Protein 3EYX (pdb70)

B-factor: mean 21.72, std 7.16, range [9.7, 51.93]

Radius of gyration: 20.37 Å; Cα contacts (8 Å, |Δi|>4): 770; chains: 2; bounding box: 55×43×68 Å

CATH classification: 3.40.1050.10

Sequence (394 aa):
NLQDILAANAKWASQMNNIQPTLFSPHTLFIGCSDSRYNENCLGVLPGEVFTWKNVANICHSEDLTLKATLEFAIICLKVNKVIICGHTDCGGIKTCLTNQREALPKVNCSHLYKYLDDIDTMYHEESQNLIHLKTQREKSHYLSHCNVKRQFNRIIENPTVQTAVQNGELQVYGLLYNVEDGLLQTVSTYTKVTPKNLQDILAANAKWASQMNNIQPTLFSPHTLFIGCSDSRYNENCLGVLPGEVFTWKNVANICHSEDLTLKATLEFAIICLKVNKVIICGHTDCGGIKTCLTNQREALPKVNCSHLYKYLDDIDTMYHEESQNLIHLKTQREKSHYLSHCNVKRQFNRIIENPTVQTAVQNGELQVYGLLYNVEDGLLQTVSTYTKVTPK

Nearest PDB structures (foldseek):
  3eyx-assembly1_B  TM=1.005E+00  e=3.675E-39  Saccharomyces cerevisiae
  6gwu-assembly1_B  TM=9.008E-01  e=4.081E-18  Candida albicans
  5swc-assembly1_D  TM=8.843E-01  e=5.786E-14  Synechocystis sp. PCC 6803 substr. Kazusa
  5swc-assembly1_E  TM=8.841E-01  e=8.814E-14  Synechocystis sp. PCC 6803 substr. Kazusa
  2w3n-assembly2_A-2  TM=7.695E-01  e=2.307E-13  Cryptococcus neoformans

Foldseek 3Di:
DVVVVVVVVVVVVVVCCVPPVVLCQAQEEEQEELDPLDDPCLVVDDPPHYHYDYYQQSDQDLPDPCNLVVLCCVCPPSLHAEYEYEYEFPRPLLVCLLVVVLVVCVVVVNVVSSVVSVVSNVLNVVCPVVLVPPDDPSRSRRVSRLVSLVVNQVSSCVHPSNVVCQCVQSHKYWRWYAYSVPSDIDGNDIRHNPDDD/DVVVVVVVVVVVVVVCCVVPVVLVQAQEEEQEEPDPLDFPCLVVDDPNHYHYDYYQQRAADLPDPCNLVVLCCVCPVSNHAEYEYEYEFPRPLLLCLLVVVLVVQVVVVNVVSSVVSVVSNVLCVVCVVVCVVPPDPRVSRVVSRLVSLVVNQVSSCPHPSNVVCQLVQSHKYWRWYAYSVPSDIDTNDIGHNPDDD

Structure (mmCIF, N/CA/C/O backbone):
data_3EYX
#
_entry.id   3EYX
#
_cell.length_a   60.570
_cell.length_b   155.730
_cell.length_c   89.690
_cell.angle_alpha   90.00
_cell.angle_beta   90.00
_cell.angle_gamma   90.00
#
_symmetry.space_group_name_H-M   'C 2 2 21'
#
loop_
_entity.id
_entity.type
_entity.pdbx_description
1 polymer 'Carbonic anhydrase'
2 non-polymer 'ZINC ION'
3 non-polymer 'ACETATE ION'
4 non-polymer 1,2-ETHANEDIOL
5 water water
#
loop_
_atom_site.group_PDB
_atom_site.id
_atom_site.type_symbol
_atom_site.label_atom_id
_atom_site.label_alt_id
_atom_site.label_comp_id
_atom_site.label_asym_id
_atom_site.label_entity_id
_atom_site.label_seq_id
_atom_site.pdbx_PDB_ins_code
_atom_site.Cartn_x
_atom_site.Cartn_y
_atom_site.Cartn_z
_atom_site.occupancy
_atom_site.B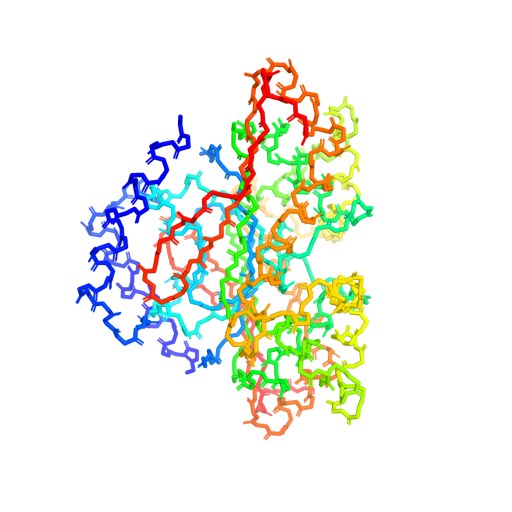_iso_or_equiv
_atom_site.auth_seq_id
_atom_site.auth_comp_id
_atom_site.auth_asym_id
_atom_site.auth_atom_id
_atom_site.pdbx_PDB_model_num
ATOM 1 N N . ASN A 1 12 ? 35.808 -12.283 13.028 1.00 31.80 17 ASN A N 1
ATOM 2 C CA . ASN A 1 12 ? 34.703 -12.059 12.042 1.00 31.63 17 ASN A CA 1
ATOM 3 C C . ASN A 1 12 ? 33.290 -12.432 12.523 1.00 30.96 17 ASN A C 1
ATOM 4 O O . ASN A 1 12 ? 32.305 -11.821 12.094 1.00 30.84 17 ASN A O 1
ATOM 9 N N . LEU A 1 13 ? 33.190 -13.428 13.400 1.00 29.90 18 LEU A N 1
ATOM 10 C CA . LEU A 1 13 ? 31.936 -13.658 14.112 1.00 29.07 18 LEU A CA 1
ATOM 11 C C . LEU A 1 13 ? 31.560 -12.422 14.936 1.00 28.48 18 LEU A C 1
ATOM 12 O O . LEU A 1 13 ? 30.391 -12.042 14.977 1.00 28.10 18 LEU A O 1
ATOM 17 N N . GLN A 1 14 ? 32.548 -11.785 15.572 1.00 28.15 19 GLN A N 1
ATOM 18 C CA . GLN A 1 14 ? 32.282 -10.570 16.345 1.00 28.14 19 GLN A CA 1
ATOM 19 C C . GLN A 1 14 ? 31.778 -9.423 15.462 1.00 27.26 19 GLN A C 1
ATOM 20 O O . GLN A 1 14 ? 30.984 -8.604 15.916 1.00 27.33 19 GLN A O 1
ATOM 26 N N . ASP A 1 15 ? 32.219 -9.383 14.203 1.00 26.57 20 ASP A N 1
ATOM 27 C CA . ASP A 1 15 ? 31.705 -8.409 13.232 1.00 25.98 20 ASP A CA 1
ATOM 28 C C . ASP A 1 15 ? 30.233 -8.688 12.929 1.00 25.47 20 ASP A C 1
ATOM 29 O O . ASP A 1 15 ? 29.421 -7.758 12.886 1.00 25.43 20 ASP A O 1
ATOM 34 N N . ILE A 1 16 ? 29.907 -9.969 12.737 1.00 24.49 21 ILE A N 1
ATOM 35 C CA . ILE A 1 16 ? 28.533 -10.421 12.481 1.00 24.11 21 ILE A CA 1
ATOM 36 C C . ILE A 1 16 ? 27.605 -10.080 13.648 1.00 23.57 21 ILE A C 1
ATOM 37 O O . ILE A 1 16 ? 26.548 -9.489 13.446 1.00 22.76 21 ILE A O 1
ATOM 42 N N . LEU A 1 17 ? 28.015 -10.442 14.866 1.00 23.30 22 LEU A N 1
ATOM 43 C CA . LEU A 1 17 ? 27.238 -10.126 16.071 1.00 23.03 22 LEU A CA 1
ATOM 44 C C . LEU A 1 17 ? 27.021 -8.617 16.247 1.00 23.10 22 LEU A C 1
ATOM 45 O O . LEU A 1 17 ? 25.936 -8.179 16.652 1.00 23.10 22 LEU A O 1
ATOM 50 N N . ALA A 1 18 ? 28.046 -7.832 15.914 1.00 22.95 23 ALA A N 1
ATOM 51 C CA . ALA A 1 18 ? 27.952 -6.370 15.896 1.00 22.64 23 ALA A CA 1
ATOM 52 C C . ALA A 1 18 ? 26.966 -5.857 14.839 1.00 22.62 23 ALA A C 1
ATOM 53 O O . ALA A 1 18 ? 26.114 -5.009 15.127 1.00 22.56 23 ALA A O 1
ATOM 55 N N . ALA A 1 19 ? 27.089 -6.361 13.613 1.00 22.26 24 ALA A N 1
ATOM 56 C CA . ALA A 1 19 ? 26.163 -6.011 12.529 1.00 21.88 24 ALA A CA 1
ATOM 57 C C . ALA A 1 19 ? 24.721 -6.402 12.880 1.00 22.02 24 ALA A C 1
ATOM 58 O O . ALA A 1 19 ? 23.763 -5.660 12.608 1.00 22.19 24 ALA A O 1
ATOM 60 N N . ASN A 1 20 ? 24.570 -7.567 13.502 1.00 21.71 25 ASN A N 1
ATOM 61 C CA . ASN A 1 20 ? 23.255 -8.030 13.940 1.00 21.46 25 ASN A CA 1
ATOM 62 C C . ASN A 1 20 ? 22.631 -7.168 15.045 1.00 21.07 25 ASN A C 1
ATOM 63 O O . ASN A 1 20 ? 21.449 -6.848 14.975 1.00 21.15 25 ASN A O 1
ATOM 68 N N . ALA A 1 21 ? 23.425 -6.796 16.052 1.00 21.35 26 ALA A N 1
ATOM 69 C CA . ALA A 1 21 ? 22.953 -5.945 17.162 1.00 21.90 26 ALA A CA 1
ATOM 70 C C . ALA A 1 21 ? 22.459 -4.566 16.690 1.00 22.19 26 ALA A C 1
ATOM 71 O O . ALA A 1 21 ? 21.453 -4.054 17.189 1.00 22.40 26 ALA A O 1
ATOM 73 N N . LYS A 1 22 ? 23.184 -3.984 15.738 1.00 22.71 27 LYS A N 1
ATOM 74 C CA . LYS A 1 22 ? 22.808 -2.727 15.100 1.00 23.61 27 LYS A CA 1
ATOM 75 C C . LYS A 1 22 ? 21.484 -2.904 14.372 1.00 23.47 27 LYS A C 1
ATOM 76 O O . LYS A 1 22 ? 20.541 -2.138 14.589 1.00 23.62 27 LYS A O 1
ATOM 82 N N . TRP A 1 23 ? 21.424 -3.936 13.530 1.00 23.61 28 TRP A N 1
ATOM 83 C CA . TRP A 1 23 ? 20.229 -4.260 12.750 1.00 23.47 28 TRP A CA 1
ATOM 84 C C . TRP A 1 23 ? 19.006 -4.497 13.637 1.00 23.66 28 TRP A C 1
ATOM 85 O O . TRP A 1 23 ? 17.905 -4.041 13.317 1.00 23.29 28 TRP A O 1
ATOM 96 N N . ALA A 1 24 ? 19.207 -5.221 14.738 1.00 24.10 29 ALA A N 1
ATOM 97 C CA . ALA A 1 24 ? 18.129 -5.562 15.667 1.00 24.91 29 ALA A CA 1
ATOM 98 C C . ALA A 1 24 ? 17.593 -4.363 16.447 1.00 25.54 29 ALA A C 1
ATOM 99 O O . ALA A 1 24 ? 16.386 -4.270 16.659 1.00 25.30 29 ALA A O 1
ATOM 101 N N . SER A 1 25 ? 18.485 -3.465 16.884 1.00 26.61 30 SER A N 1
ATOM 102 C CA . SER A 1 25 ? 18.064 -2.256 17.605 1.00 27.44 30 SER A CA 1
ATOM 103 C C . SER A 1 25 ? 17.212 -1.376 16.703 1.00 27.77 30 SER A C 1
ATOM 104 O O . SER A 1 25 ? 16.189 -0.837 17.136 1.00 27.94 30 SER A O 1
ATOM 107 N N . GLN A 1 26 ? 17.625 -1.251 15.443 1.00 27.82 31 GLN A N 1
ATOM 108 C CA . GLN A 1 26 ? 16.852 -0.510 14.453 1.00 28.17 31 GLN A CA 1
ATOM 109 C C . GLN A 1 26 ? 15.520 -1.187 14.160 1.00 28.17 31 GLN A C 1
ATOM 110 O O . GLN A 1 26 ? 14.470 -0.530 14.107 1.00 27.41 31 GLN A O 1
ATOM 116 N N . MET A 1 27 ? 15.566 -2.508 14.006 1.00 28.07 32 MET A N 1
ATOM 117 C CA . MET A 1 27 ? 14.373 -3.291 13.707 1.00 28.51 32 MET A CA 1
ATOM 118 C C . MET A 1 27 ? 13.342 -3.229 14.841 1.00 28.32 32 MET A C 1
ATOM 119 O O . MET A 1 27 ? 12.142 -3.169 14.574 1.00 27.95 32 MET A O 1
ATOM 124 N N . ASN A 1 28 ? 13.806 -3.226 16.092 1.00 28.88 33 ASN A N 1
ATOM 125 C CA . ASN A 1 28 ? 12.907 -3.094 17.250 1.00 29.96 33 ASN A CA 1
ATOM 126 C C . ASN A 1 28 ? 12.105 -1.798 17.182 1.00 30.52 33 ASN A C 1
ATOM 127 O O . ASN A 1 28 ? 10.906 -1.789 17.465 1.00 30.35 33 ASN A O 1
ATOM 132 N N . ASN A 1 29 ? 12.789 -0.716 16.801 1.00 31.19 34 ASN A N 1
ATOM 133 C CA . ASN A 1 29 ? 12.194 0.613 16.641 1.00 31.95 34 ASN A CA 1
ATOM 134 C C . ASN A 1 29 ? 11.206 0.697 15.476 1.00 32.04 34 ASN A C 1
ATOM 135 O O . ASN A 1 29 ? 10.106 1.233 15.628 1.00 31.85 34 ASN A O 1
ATOM 140 N N . ILE A 1 30 ? 11.604 0.161 14.320 1.00 32.07 35 ILE A N 1
ATOM 141 C CA . ILE A 1 30 ? 10.813 0.270 13.090 1.00 32.22 35 ILE A CA 1
ATOM 142 C C . ILE A 1 30 ? 9.571 -0.622 13.103 1.00 32.60 35 ILE A C 1
ATOM 143 O O . ILE A 1 30 ? 8.486 -0.187 12.710 1.00 32.38 35 ILE A O 1
ATOM 148 N N . GLN A 1 31 ? 9.738 -1.867 13.550 1.00 33.02 36 GLN A N 1
ATOM 149 C CA . GLN A 1 31 ? 8.661 -2.855 13.516 1.00 33.49 36 GLN A CA 1
ATOM 150 C C . GLN A 1 31 ? 8.473 -3.509 14.891 1.00 33.94 36 GLN A C 1
ATOM 151 O O . GLN A 1 31 ? 8.820 -4.682 15.087 1.00 34.34 36 GLN A O 1
ATOM 157 N N . PRO A 1 32 ? 7.893 -2.763 15.847 0.77 34.13 37 PRO A N 1
ATOM 158 C CA . PRO A 1 32 ? 7.825 -3.298 17.207 0.43 34.16 37 PRO A CA 1
ATOM 159 C C . PRO A 1 32 ? 6.892 -4.513 17.324 0.84 34.07 37 PRO A C 1
ATOM 160 O O . PRO A 1 32 ? 7.075 -5.338 18.219 0.57 33.96 37 PRO A O 1
ATOM 164 N N . THR A 1 33 ? 5.923 -4.620 16.410 0.83 34.07 38 THR A N 1
ATOM 165 C CA . THR A 1 33 ? 4.951 -5.724 16.398 0.88 34.00 38 THR A CA 1
ATOM 166 C C . THR A 1 33 ? 5.560 -7.045 15.917 0.59 33.86 38 THR A C 1
ATOM 167 O O . THR A 1 33 ? 4.968 -8.108 16.108 0.76 33.55 38 THR A O 1
ATOM 171 N N . LEU A 1 34 ? 6.730 -6.969 15.281 0.97 33.86 39 LEU A N 1
ATOM 172 C CA . LEU A 1 34 ? 7.444 -8.159 14.803 0.72 33.74 39 LEU A CA 1
ATOM 173 C C . LEU A 1 34 ? 7.986 -8.977 15.973 0.74 33.89 39 LEU A C 1
ATOM 174 O O . LEU A 1 34 ? 8.030 -10.209 15.924 0.65 33.95 39 LEU A O 1
ATOM 179 N N . PHE A 1 35 ? 8.373 -8.272 17.029 1.00 34.21 40 PHE A N 1
ATOM 180 C CA . PHE A 1 35 ? 9.049 -8.865 18.168 1.00 34.27 40 PHE A CA 1
ATOM 181 C C . PHE A 1 35 ? 8.084 -9.028 19.346 1.00 34.55 40 PHE A C 1
ATOM 182 O O . PHE A 1 35 ? 8.168 -8.305 20.344 1.00 34.76 40 PHE A O 1
ATOM 190 N N . SER A 1 44 ? 2.360 -15.772 11.674 1.00 28.80 49 SER A N 1
ATOM 191 C CA . SER A 1 44 ? 1.126 -15.909 10.896 1.00 28.37 49 SER A CA 1
ATOM 192 C C . SER A 1 44 ? 1.296 -15.489 9.426 1.00 27.18 49 SER A C 1
ATOM 193 O O . SER A 1 44 ? 0.561 -14.616 8.948 1.00 27.29 49 SER A O 1
ATOM 196 N N . PRO A 1 45 ? 2.241 -16.131 8.696 1.00 25.81 50 PRO A N 1
ATOM 197 C CA . PRO A 1 45 ? 2.486 -15.750 7.300 1.00 24.82 50 PRO A CA 1
ATOM 198 C C . PRO A 1 45 ? 1.316 -16.114 6.378 1.00 23.64 50 PRO A C 1
ATOM 199 O O . PRO A 1 45 ? 0.587 -17.063 6.657 1.00 23.43 50 PRO A O 1
ATOM 203 N N . HIS A 1 46 ? 1.147 -15.365 5.291 1.00 22.60 51 HIS A N 1
ATOM 204 C CA . HIS A 1 46 ? 0.057 -15.619 4.341 1.00 21.63 51 HIS A CA 1
ATOM 205 C C . HIS A 1 46 ? 0.550 -16.219 3.027 1.00 20.66 51 HIS A C 1
ATOM 206 O O . HIS A 1 46 ? -0.253 -16.577 2.157 1.00 20.12 51 HIS A O 1
ATOM 213 N N . THR A 1 47 ? 1.870 -16.326 2.894 1.00 19.61 52 THR A N 1
ATOM 214 C CA . THR A 1 47 ? 2.512 -16.737 1.643 1.00 18.98 52 THR A CA 1
ATOM 215 C C . THR A 1 47 ? 3.637 -17.741 1.898 1.00 18.19 52 THR A C 1
ATOM 216 O O . THR A 1 47 ? 4.417 -17.570 2.837 1.00 18.48 52 THR A O 1
ATOM 220 N N . LEU A 1 48 ? 3.695 -18.786 1.071 1.00 17.59 53 LEU A N 1
ATOM 221 C CA . LEU A 1 48 ? 4.885 -19.624 0.938 1.00 16.72 53 LEU A CA 1
ATOM 222 C C . LEU A 1 48 ? 5.668 -19.184 -0.300 1.00 16.34 53 LEU A C 1
ATOM 223 O O . LEU A 1 48 ? 5.173 -19.271 -1.426 1.00 15.94 53 LEU A O 1
ATOM 228 N N . PHE A 1 49 ? 6.889 -18.716 -0.079 1.00 15.33 54 PHE A N 1
ATOM 229 C CA . PHE A 1 49 ? 7.770 -18.303 -1.174 1.00 15.32 54 PHE A CA 1
ATOM 230 C C . PHE A 1 49 ? 8.812 -19.379 -1.418 1.00 14.86 54 PHE A C 1
ATOM 231 O O . PHE A 1 49 ? 9.522 -19.781 -0.504 1.00 15.35 54 PHE A O 1
ATOM 239 N N . ILE A 1 50 ? 8.894 -19.862 -2.651 1.00 15.16 55 ILE A N 1
ATOM 240 C CA . ILE A 1 50 ? 9.934 -20.821 -3.024 1.00 15.50 55 ILE A CA 1
ATOM 241 C C . ILE A 1 50 ? 10.877 -20.156 -4.033 1.00 15.87 55 ILE A C 1
ATOM 242 O O . ILE A 1 50 ? 10.473 -19.803 -5.140 1.00 16.20 55 ILE A O 1
ATOM 247 N N . GLY A 1 51 ? 12.135 -19.983 -3.647 1.00 16.08 56 GLY A N 1
ATOM 248 C CA . GLY A 1 51 ? 13.076 -19.268 -4.495 1.00 16.05 56 GLY A CA 1
ATOM 249 C C . GLY A 1 51 ? 14.455 -19.876 -4.462 1.00 16.07 56 GLY A C 1
ATOM 250 O O . GLY A 1 51 ? 14.729 -20.798 -3.690 1.00 16.05 56 GLY A O 1
ATOM 251 N N . CYS A 1 52 ? 15.326 -19.363 -5.319 1.00 16.22 57 CYS A N 1
ATOM 252 C CA . CYS A 1 52 ? 16.682 -19.862 -5.388 1.00 15.95 57 CYS A CA 1
ATOM 253 C C . CYS A 1 52 ? 17.482 -19.337 -4.202 1.00 16.07 57 CYS A C 1
ATOM 254 O O . CYS A 1 52 ? 17.197 -18.252 -3.698 1.00 16.07 57 CYS A O 1
ATOM 257 N N . SER A 1 53 ? 18.484 -20.107 -3.781 1.00 16.17 58 SER A N 1
ATOM 258 C CA . SER A 1 53 ? 19.412 -19.699 -2.722 1.00 16.61 58 SER A CA 1
ATOM 259 C C . SER A 1 53 ? 20.232 -18.463 -3.089 1.00 17.09 58 SER A C 1
ATOM 260 O O . SER A 1 53 ? 20.815 -17.817 -2.214 1.00 17.38 58 SER A O 1
ATOM 263 N N . ASP A 1 54 ? 20.279 -18.145 -4.382 1.00 17.47 59 ASP A N 1
ATOM 264 C CA . ASP A 1 54 ? 20.955 -16.940 -4.884 1.00 17.75 59 ASP A CA 1
ATOM 265 C C . ASP A 1 54 ? 20.893 -15.746 -3.922 1.00 17.81 59 ASP A C 1
ATOM 266 O O . ASP A 1 54 ? 19.816 -15.364 -3.458 1.00 17.56 59 ASP A O 1
ATOM 271 N N . SER A 1 55 ? 22.060 -15.155 -3.658 1.00 18.35 60 SER A N 1
ATOM 272 C CA . SER A 1 55 ? 22.221 -14.083 -2.668 1.00 18.97 60 SER A CA 1
ATOM 273 C C . SER A 1 55 ? 21.580 -12.757 -3.046 1.00 18.89 60 SER A C 1
ATOM 274 O O . SER A 1 55 ? 21.469 -11.855 -2.210 1.00 19.09 60 SER A O 1
ATOM 277 N N . ARG A 1 56 ? 21.160 -12.633 -4.301 1.00 19.22 61 ARG A N 1
ATOM 278 C CA . ARG A 1 56 ? 20.729 -11.346 -4.840 1.00 19.49 61 ARG A CA 1
ATOM 279 C C . ARG A 1 56 ? 19.270 -11.039 -4.573 1.00 19.57 61 ARG A C 1
ATOM 280 O O . ARG A 1 56 ? 18.847 -9.891 -4.694 1.00 19.91 61 ARG A O 1
ATOM 288 N N . TYR A 1 57 ? 18.505 -12.059 -4.192 1.00 18.94 62 TYR A N 1
ATOM 289 C CA . TYR A 1 57 ? 17.108 -11.850 -3.852 1.00 18.39 62 TYR A CA 1
ATOM 290 C C . TYR A 1 57 ? 16.599 -12.843 -2.810 1.00 18.17 62 TYR A C 1
ATOM 291 O O . TYR A 1 57 ? 17.238 -13.851 -2.522 1.00 18.06 62 TYR A O 1
ATOM 300 N N . ASN A 1 58 ? 15.440 -12.513 -2.253 1.00 18.08 63 ASN A N 1
ATOM 301 C CA . ASN A 1 58 ? 14.700 -13.375 -1.337 1.00 18.05 63 ASN A CA 1
ATOM 302 C C . ASN A 1 58 ? 13.243 -12.937 -1.340 1.00 18.00 63 ASN A C 1
ATOM 303 O O . ASN A 1 58 ? 12.804 -12.236 -2.263 1.00 17.87 63 ASN A O 1
ATOM 308 N N . GLU A 1 59 ? 12.493 -13.335 -0.315 1.00 18.65 64 GLU A N 1
ATOM 309 C CA . GLU A 1 59 ? 11.070 -13.028 -0.226 1.00 19.02 64 GLU A CA 1
ATOM 310 C C . GLU A 1 59 ? 10.771 -11.521 -0.161 1.00 19.70 64 GLU A C 1
ATOM 311 O O . GLU A 1 59 ? 9.649 -11.096 -0.445 1.00 19.30 64 GLU A O 1
ATOM 317 N N . ASN A 1 60 ? 11.771 -10.721 0.203 1.00 20.55 65 ASN A N 1
ATOM 318 C CA . ASN A 1 60 ? 11.584 -9.267 0.324 1.00 21.38 65 ASN A CA 1
ATOM 319 C C . ASN A 1 60 ? 11.243 -8.572 -0.997 1.00 21.46 65 ASN A C 1
ATOM 320 O O . ASN A 1 60 ? 10.583 -7.532 -0.990 1.00 21.43 65 ASN A O 1
ATOM 325 N N . CYS A 1 61 ? 11.642 -9.177 -2.121 1.00 21.61 66 CYS A N 1
ATOM 326 C CA . CYS A 1 61 ? 11.251 -8.707 -3.463 1.00 21.60 66 CYS A CA 1
ATOM 327 C C . CYS A 1 61 ? 9.733 -8.639 -3.678 1.00 22.21 66 CYS A C 1
ATOM 328 O O . CYS A 1 61 ? 9.272 -7.968 -4.597 1.00 21.66 66 CYS A O 1
ATOM 331 N N . LEU A 1 62 ? 8.970 -9.350 -2.845 1.00 22.47 67 LEU A N 1
ATOM 332 C CA . LEU A 1 62 ? 7.514 -9.300 -2.903 1.00 23.15 67 LEU A CA 1
ATOM 333 C C . LEU A 1 62 ? 6.935 -7.991 -2.342 1.00 23.79 67 LEU A C 1
ATOM 334 O O . LEU A 1 62 ? 5.756 -7.706 -2.530 1.00 23.83 67 LEU A O 1
ATOM 339 N N . GLY A 1 63 ? 7.763 -7.213 -1.649 1.00 24.91 68 GLY A N 1
ATOM 340 C CA . GLY A 1 63 ? 7.326 -5.953 -1.049 1.00 26.21 68 GLY A CA 1
ATOM 341 C C . GLY A 1 63 ? 6.508 -6.175 0.211 1.00 27.46 68 GLY A C 1
ATOM 342 O O . GLY A 1 63 ? 5.566 -5.429 0.478 1.00 28.10 68 GLY A O 1
ATOM 343 N N . VAL A 1 64 ? 6.876 -7.214 0.967 1.00 27.99 69 VAL A N 1
ATOM 344 C CA . VAL A 1 64 ? 6.263 -7.575 2.253 1.00 28.24 69 VAL A CA 1
ATOM 345 C C . VAL A 1 64 ? 7.151 -7.117 3.406 1.00 28.50 69 VAL A C 1
ATOM 346 O O . VAL A 1 64 ? 8.322 -6.794 3.196 1.00 28.83 69 VAL A O 1
ATOM 350 N N . LEU A 1 65 ? 6.601 -7.107 4.622 1.00 28.97 70 LEU A N 1
ATOM 351 C CA . LEU A 1 65 ? 7.416 -6.957 5.835 1.00 28.91 70 LEU A CA 1
ATOM 352 C C . LEU A 1 65 ? 7.733 -8.334 6.404 1.00 28.50 70 LEU A C 1
ATOM 353 O O . LEU A 1 65 ? 7.097 -9.308 6.007 1.00 28.85 70 LEU A O 1
ATOM 358 N N . PRO A 1 66 ? 8.718 -8.427 7.325 1.00 27.79 71 PRO A N 1
ATOM 359 C CA . PRO A 1 66 ? 8.979 -9.714 7.967 1.00 27.17 71 PRO A CA 1
ATOM 360 C C . PRO A 1 66 ? 7.748 -10.254 8.677 1.00 26.33 71 PRO A C 1
ATOM 361 O O . PRO A 1 66 ? 6.911 -9.474 9.165 1.00 26.20 71 PRO A O 1
ATOM 365 N N . GLY A 1 67 ? 7.645 -11.580 8.723 1.00 24.64 72 GLY A N 1
ATOM 366 C CA . GLY A 1 67 ? 6.514 -12.239 9.344 1.00 23.41 72 GLY A CA 1
ATOM 367 C C . GLY A 1 67 ? 5.410 -12.561 8.359 1.00 22.46 72 GLY A C 1
ATOM 368 O O . GLY A 1 67 ? 4.505 -13.309 8.690 1.00 22.44 72 GLY A O 1
ATOM 369 N N . GLU A 1 68 ? 5.474 -11.999 7.151 1.00 21.39 73 GLU A N 1
ATOM 370 C CA . GLU A 1 68 ? 4.434 -12.236 6.150 1.00 21.05 73 GLU A CA 1
ATOM 371 C C . GLU A 1 68 ? 4.691 -13.452 5.261 1.00 20.13 73 GLU A C 1
ATOM 372 O O . GLU A 1 68 ? 3.745 -14.064 4.743 1.00 19.98 73 GLU A O 1
ATOM 378 N N . VAL A 1 69 ? 5.963 -13.774 5.044 1.00 19.14 74 VAL A N 1
ATOM 379 C CA . VAL A 1 69 ? 6.315 -14.776 4.046 1.00 18.32 74 VAL A CA 1
ATOM 380 C C . VAL A 1 69 ? 7.202 -15.886 4.603 1.00 17.96 74 VAL A C 1
ATOM 381 O O . VAL A 1 69 ? 8.345 -15.652 5.005 1.00 18.00 74 VAL A O 1
ATOM 385 N N . PHE A 1 70 ? 6.641 -17.090 4.615 1.00 17.64 75 PHE A N 1
ATOM 386 C CA . PHE A 1 70 ? 7.339 -18.324 4.955 1.00 17.25 75 PHE A CA 1
ATOM 387 C C . PHE A 1 70 ? 8.126 -18.763 3.715 1.00 16.72 75 PHE A C 1
ATOM 388 O O . PHE A 1 70 ? 7.554 -18.873 2.633 1.00 17.13 75 PHE A O 1
ATOM 396 N N . THR A 1 71 ? 9.424 -19.032 3.863 1.00 15.60 76 THR A N 1
ATOM 397 C CA . THR A 1 71 ? 10.304 -19.233 2.691 1.00 15.09 76 THR A CA 1
ATOM 398 C C . THR A 1 71 ? 11.098 -20.543 2.609 1.00 14.85 76 THR A C 1
ATOM 399 O O . THR A 1 71 ? 11.832 -20.906 3.523 1.00 15.02 76 THR A O 1
ATOM 403 N N . TRP A 1 72 ? 10.952 -21.233 1.484 1.00 15.13 77 TRP A N 1
ATOM 404 C CA . TRP A 1 72 ? 11.833 -22.338 1.132 1.00 14.68 77 TRP A CA 1
ATOM 405 C C . TRP A 1 72 ? 12.807 -21.858 0.057 1.00 14.70 77 TRP A C 1
ATOM 406 O O . TRP A 1 72 ? 12.412 -21.547 -1.062 1.00 14.28 77 TRP A O 1
ATOM 417 N N . LYS A 1 73 ? 14.084 -21.813 0.404 1.00 14.48 78 LYS A N 1
ATOM 418 C CA . LYS A 1 73 ? 15.112 -21.268 -0.483 1.00 14.23 78 LYS A CA 1
ATOM 419 C C . LYS A 1 73 ? 16.122 -22.371 -0.748 1.00 13.97 78 LYS A C 1
ATOM 420 O O . LYS A 1 73 ? 16.720 -22.890 0.194 1.00 14.05 78 LYS A O 1
ATOM 426 N N . ASN A 1 74 ? 16.286 -22.758 -2.019 1.00 13.55 79 ASN A N 1
ATOM 427 C CA . ASN A 1 74 ? 17.223 -23.831 -2.373 1.00 13.76 79 ASN A CA 1
ATOM 428 C C . ASN A 1 74 ? 17.898 -23.610 -3.724 1.00 13.86 79 ASN A C 1
ATOM 429 O O . ASN A 1 74 ? 17.400 -22.838 -4.553 1.00 14.05 79 ASN A O 1
ATOM 434 N N . VAL A 1 75 ? 19.020 -24.293 -3.943 1.00 13.69 80 VAL A N 1
ATOM 435 C CA . VAL A 1 75 ? 19.782 -24.132 -5.181 1.00 13.75 80 VAL A CA 1
ATOM 436 C C . VAL A 1 75 ? 18.881 -24.379 -6.392 1.00 13.62 80 VAL A C 1
ATOM 437 O O . VAL A 1 75 ? 18.287 -25.451 -6.533 1.00 13.95 80 VAL A O 1
ATOM 441 N N . ALA A 1 76 ? 18.754 -23.351 -7.228 1.00 14.29 81 ALA A N 1
ATOM 442 C CA . ALA A 1 76 ? 17.941 -23.386 -8.467 1.00 14.37 81 ALA A CA 1
ATOM 443 C C . ALA A 1 76 ? 16.438 -23.665 -8.272 1.00 14.50 81 ALA A C 1
ATOM 444 O O . ALA A 1 76 ? 15.763 -24.155 -9.186 1.00 14.55 81 ALA A O 1
ATOM 446 N N . ASN A 1 77 ? 15.906 -23.318 -7.099 1.00 15.30 82 ASN A N 1
ATOM 447 C CA . ASN A 1 77 ? 14.483 -23.527 -6.770 1.00 15.59 82 ASN A CA 1
ATOM 448 C C . ASN A 1 77 ? 13.847 -24.818 -7.346 1.00 16.01 82 ASN A C 1
ATOM 449 O O . ASN A 1 77 ? 12.794 -24.780 -7.978 1.00 16.11 82 ASN A O 1
ATOM 454 N N . ILE A 1 78 ? 14.514 -25.952 -7.128 1.00 16.22 83 ILE A N 1
ATOM 455 C CA . ILE A 1 78 ? 14.073 -27.246 -7.653 1.00 16.20 83 ILE A CA 1
ATOM 456 C C . ILE A 1 78 ? 13.030 -27.903 -6.736 1.00 16.93 83 ILE A C 1
ATOM 457 O O . ILE A 1 78 ? 13.266 -28.094 -5.543 1.00 16.96 83 ILE A O 1
ATOM 462 N N . CYS A 1 79 ? 11.888 -28.247 -7.322 1.00 17.66 84 CYS A N 1
ATOM 463 C CA . CYS A 1 79 ? 10.769 -28.866 -6.615 1.00 19.03 84 CYS A CA 1
ATOM 464 C C . CYS A 1 79 ? 10.430 -30.229 -7.225 1.00 19.42 84 CYS A C 1
ATOM 465 O O . CYS A 1 79 ? 9.479 -30.340 -7.998 1.00 20.09 84 CYS A O 1
ATOM 468 N N . HIS A 1 80 ? 11.207 -31.261 -6.884 1.00 19.67 85 HIS A N 1
ATOM 469 C CA . HIS A 1 80 ? 10.906 -32.629 -7.318 1.00 19.78 85 HIS A CA 1
ATOM 470 C C . HIS A 1 80 ? 9.593 -33.079 -6.687 1.00 19.87 85 HIS A C 1
ATOM 471 O O . HIS A 1 80 ? 9.443 -32.979 -5.479 1.00 18.95 85 HIS A O 1
ATOM 478 N N . SER A 1 81 ? 8.671 -33.601 -7.504 1.00 20.45 86 SER A N 1
ATOM 479 C CA . SER A 1 81 ? 7.330 -34.016 -7.056 1.00 21.40 86 SER A CA 1
ATOM 480 C C . SER A 1 81 ? 7.325 -35.002 -5.892 1.00 21.54 86 SER A C 1
ATOM 481 O O . SER A 1 81 ? 6.500 -34.881 -4.986 1.00 21.61 86 SER A O 1
ATOM 484 N N . GLU A 1 82 ? 8.239 -35.972 -5.927 1.00 22.04 87 GLU A N 1
ATOM 485 C CA . GLU A 1 82 ? 8.289 -37.020 -4.908 1.00 22.75 87 GLU A CA 1
ATOM 486 C C . GLU A 1 82 ? 9.301 -36.741 -3.781 1.00 22.27 87 GLU A C 1
ATOM 487 O O . GLU A 1 82 ? 9.538 -37.589 -2.923 1.00 22.58 87 GLU A O 1
ATOM 493 N N . ASP A 1 83 ? 9.872 -35.540 -3.783 1.00 21.87 88 ASP A N 1
ATOM 494 C CA . ASP A 1 83 ? 10.770 -35.089 -2.715 1.00 21.23 88 ASP A CA 1
ATOM 495 C C . ASP A 1 83 ? 10.016 -34.863 -1.399 1.00 20.43 88 ASP A C 1
ATOM 496 O O . ASP A 1 83 ? 8.983 -34.207 -1.376 1.00 20.06 88 ASP A O 1
ATOM 501 N N . LEU A 1 84 ? 10.564 -35.397 -0.310 1.00 19.79 89 LEU A N 1
ATOM 502 C CA . LEU A 1 84 ? 9.975 -35.261 1.025 1.00 19.36 89 LEU A CA 1
ATOM 503 C C . LEU A 1 84 ? 9.861 -33.818 1.524 1.00 18.69 89 LEU A C 1
ATOM 504 O O . LEU A 1 84 ? 8.849 -33.445 2.130 1.00 18.07 89 LEU A O 1
ATOM 509 N N . THR A 1 85 ? 10.901 -33.022 1.284 1.00 18.27 90 THR A N 1
ATOM 510 C CA . THR A 1 85 ? 10.933 -31.618 1.711 1.00 17.86 90 THR A CA 1
ATOM 511 C C . THR A 1 85 ? 9.836 -30.780 1.023 1.00 17.79 90 THR A C 1
ATOM 512 O O . THR A 1 85 ? 9.178 -29.970 1.676 1.00 18.26 90 THR A O 1
ATOM 516 N N . LEU A 1 86 ? 9.629 -30.997 -0.274 1.00 17.84 91 LEU A N 1
ATOM 517 C CA . LEU A 1 86 ? 8.542 -30.348 -1.009 1.00 17.53 91 LEU A CA 1
ATOM 518 C C . LEU A 1 86 ? 7.174 -30.676 -0.418 1.00 17.58 91 LEU A C 1
ATOM 519 O O . LEU A 1 86 ? 6.395 -29.767 -0.111 1.00 17.73 91 LEU A O 1
ATOM 524 N N . LYS A 1 87 ? 6.889 -31.972 -0.281 1.00 17.12 92 LYS A N 1
ATOM 525 C CA . LYS A 1 87 ? 5.620 -32.438 0.255 1.00 16.90 92 LYS A CA 1
ATOM 526 C C . LYS A 1 87 ? 5.415 -31.962 1.688 1.00 16.31 92 LYS A C 1
ATOM 527 O O . LYS A 1 87 ? 4.359 -31.444 2.001 1.00 16.81 92 LYS A O 1
ATOM 533 N N . ALA A 1 88 ? 6.426 -32.144 2.539 1.00 15.46 93 ALA A N 1
ATOM 534 C CA . ALA A 1 88 ? 6.431 -31.621 3.905 1.00 15.51 93 ALA A CA 1
ATOM 535 C C . ALA A 1 88 ? 6.204 -30.100 3.992 1.00 15.27 93 ALA A C 1
ATOM 536 O O . ALA A 1 88 ? 5.407 -29.626 4.799 1.00 15.16 93 ALA A O 1
ATOM 538 N N . THR A 1 89 ? 6.919 -29.351 3.162 1.00 15.14 94 THR A N 1
ATOM 539 C CA . THR A 1 89 ? 6.804 -27.881 3.122 1.00 15.05 94 THR A CA 1
ATOM 540 C C . THR A 1 89 ? 5.425 -27.406 2.637 1.00 14.95 94 THR A C 1
ATOM 541 O O . THR A 1 89 ? 4.854 -26.471 3.205 1.00 15.08 94 THR A O 1
ATOM 545 N N . LEU A 1 90 ? 4.891 -28.042 1.596 1.00 15.57 95 LEU A N 1
ATOM 546 C CA . LEU A 1 90 ? 3.552 -27.676 1.097 1.00 16.01 95 LEU A CA 1
ATOM 547 C C . LEU A 1 90 ? 2.472 -28.011 2.134 1.00 16.18 95 LEU A C 1
ATOM 548 O O . LEU A 1 90 ? 1.582 -27.200 2.393 1.00 16.01 95 LEU A O 1
ATOM 553 N N . GLU A 1 91 ? 2.577 -29.190 2.743 1.00 16.39 96 GLU A N 1
ATOM 554 C CA . GLU A 1 91 ? 1.648 -29.588 3.806 1.00 17.19 96 GLU A CA 1
ATOM 555 C C . GLU A 1 91 ? 1.659 -28.621 4.989 1.00 17.67 96 GLU A C 1
ATOM 556 O O . GLU A 1 91 ? 0.606 -28.142 5.403 1.00 18.09 96 GLU A O 1
ATOM 562 N N . PHE A 1 92 ? 2.846 -28.305 5.501 1.00 18.21 97 PHE A N 1
ATOM 563 C CA . PHE A 1 92 ? 2.968 -27.327 6.580 1.00 18.87 97 PHE A CA 1
ATOM 564 C C . PHE A 1 92 ? 2.401 -25.945 6.222 1.00 18.92 97 PHE A C 1
ATOM 565 O O . PHE A 1 92 ? 1.545 -25.423 6.937 1.00 19.03 97 PHE A O 1
ATOM 573 N N . ALA A 1 93 ? 2.881 -25.359 5.127 1.00 18.72 98 ALA A N 1
ATOM 574 C CA . ALA A 1 93 ? 2.402 -24.038 4.670 1.00 18.76 98 ALA A CA 1
ATOM 575 C C . ALA A 1 93 ? 0.878 -23.984 4.500 1.00 18.37 98 ALA A C 1
ATOM 576 O O . ALA A 1 93 ? 0.215 -23.099 5.042 1.00 18.35 98 ALA A O 1
ATOM 578 N N . ILE A 1 94 ? 0.330 -24.959 3.783 1.00 18.05 99 ILE A N 1
ATOM 579 C CA . ILE A 1 94 ? -1.086 -24.940 3.413 1.00 17.79 99 ILE A CA 1
ATOM 580 C C . ILE A 1 94 ? -2.001 -25.367 4.564 1.00 18.00 99 ILE A C 1
ATOM 581 O O . ILE A 1 94 ? -2.941 -24.650 4.910 1.00 17.97 99 ILE A O 1
ATOM 586 N N . ILE A 1 95 ? -1.708 -26.516 5.169 1.00 17.92 100 ILE A N 1
ATOM 587 C CA . ILE A 1 95 ? -2.619 -27.102 6.138 1.00 17.75 100 ILE A CA 1
ATOM 588 C C . ILE A 1 95 ? -2.428 -26.533 7.543 1.00 18.02 100 ILE A C 1
ATOM 589 O O . ILE A 1 95 ? -3.406 -26.303 8.248 1.00 17.90 100 ILE A O 1
ATOM 594 N N . CYS A 1 96 ? -1.180 -26.314 7.950 1.00 17.93 101 CYS A N 1
ATOM 595 C CA . CYS A 1 96 ? -0.895 -25.889 9.314 1.00 18.50 101 CYS A CA 1
ATOM 596 C C . CYS A 1 96 ? -0.821 -24.364 9.439 1.00 18.87 101 CYS A C 1
ATOM 597 O O . CYS A 1 96 ? -1.509 -23.784 10.274 1.00 19.40 101 CYS A O 1
ATOM 600 N N . LEU A 1 97 ? 0.000 -23.718 8.609 1.00 18.90 102 LEU A N 1
ATOM 601 C CA . LEU A 1 97 ? 0.116 -22.254 8.614 1.00 18.94 102 LEU A CA 1
ATOM 602 C C . LEU A 1 97 ? -1.054 -21.556 7.945 1.00 19.22 102 LEU A C 1
ATOM 603 O O . LEU A 1 97 ? -1.347 -20.391 8.239 1.00 18.98 102 LEU A O 1
ATOM 608 N N . LYS A 1 98 ? -1.683 -22.261 7.010 1.00 19.20 103 LYS A N 1
ATOM 609 C CA . LYS A 1 98 ? -2.811 -21.743 6.240 1.00 19.52 103 LYS A CA 1
ATOM 610 C C . LYS A 1 98 ? -2.508 -20.530 5.354 1.00 19.56 103 LYS A C 1
ATOM 611 O O . LYS A 1 98 ? -3.337 -19.625 5.198 1.00 18.89 103 LYS A O 1
ATOM 617 N N . VAL A 1 99 ? -1.323 -20.540 4.744 1.00 19.22 104 VAL A N 1
ATOM 618 C CA . VAL A 1 99 ? -0.999 -19.562 3.703 1.00 18.74 104 VAL A CA 1
ATOM 619 C C . VAL A 1 99 ? -2.083 -19.632 2.623 1.00 18.70 104 VAL A C 1
ATOM 620 O O . VAL A 1 99 ? -2.661 -20.696 2.386 1.00 19.02 104 VAL A O 1
ATOM 624 N N . ASN A 1 100 ? -2.382 -18.498 1.999 1.00 18.40 105 ASN A N 1
ATOM 625 C CA . ASN A 1 100 ? -3.313 -18.484 0.876 1.00 18.79 105 ASN A CA 1
ATOM 626 C C . ASN A 1 100 ? -2.611 -18.269 -0.469 1.00 17.94 105 ASN A C 1
ATOM 627 O O . ASN A 1 100 ? -3.252 -18.228 -1.516 1.00 17.58 105 ASN A O 1
ATOM 632 N N . LYS A 1 101 ? -1.284 -18.157 -0.423 1.00 17.36 106 LYS A N 1
ATOM 633 C CA . LYS A 1 101 ? -0.463 -18.028 -1.628 1.00 16.65 106 LYS A CA 1
ATOM 634 C C . LYS A 1 101 ? 0.759 -18.931 -1.551 1.00 16.11 106 LYS A C 1
ATOM 635 O O . LYS A 1 101 ? 1.423 -19.000 -0.518 1.00 15.01 106 LYS A O 1
ATOM 641 N N . VAL A 1 102 ? 1.027 -19.642 -2.646 1.00 16.17 107 VAL A N 1
ATOM 642 C CA . VAL A 1 102 ? 2.317 -20.295 -2.852 1.00 16.20 107 VAL A CA 1
ATOM 643 C C . VAL A 1 102 ? 2.910 -19.650 -4.095 1.00 15.96 107 VAL A C 1
ATOM 644 O O . VAL A 1 102 ? 2.274 -19.583 -5.151 1.00 15.86 107 VAL A O 1
ATOM 648 N N . ILE A 1 103 ? 4.115 -19.134 -3.950 1.00 15.95 108 ILE A N 1
ATOM 649 C CA . ILE A 1 103 ? 4.799 -18.486 -5.040 1.00 16.41 108 ILE A CA 1
ATOM 650 C C . ILE A 1 103 ? 6.093 -19.228 -5.326 1.00 16.88 108 ILE A C 1
ATOM 651 O O . ILE A 1 103 ? 6.959 -19.331 -4.463 1.00 17.62 108 ILE A O 1
ATOM 656 N N . ILE A 1 104 ? 6.203 -19.767 -6.533 1.00 17.01 109 ILE A N 1
ATOM 657 C CA . ILE A 1 104 ? 7.476 -20.304 -7.007 1.00 17.03 109 ILE A CA 1
ATOM 658 C C . ILE A 1 104 ? 8.157 -19.208 -7.824 1.00 17.20 109 ILE A C 1
ATOM 659 O O . ILE A 1 104 ? 7.655 -18.783 -8.862 1.00 16.69 109 ILE A O 1
ATOM 664 N N . CYS A 1 105 ? 9.290 -18.731 -7.318 1.00 17.02 110 CYS A N 1
ATOM 665 C CA . CYS A 1 105 ? 9.959 -17.586 -7.911 1.00 17.23 110 CYS A CA 1
ATOM 666 C C . CYS A 1 105 ? 11.400 -17.889 -8.288 1.00 17.20 110 CYS A C 1
ATOM 667 O O . CYS A 1 105 ? 12.294 -17.930 -7.439 1.00 16.90 110 CYS A O 1
ATOM 670 N N . GLY A 1 106 ? 11.614 -18.113 -9.578 1.00 17.36 111 GLY A N 1
ATOM 671 C CA . GLY A 1 106 ? 12.961 -18.249 -10.112 1.00 16.78 111 GLY A CA 1
ATOM 672 C C . GLY A 1 106 ? 13.550 -16.881 -10.356 1.00 16.86 111 GLY A C 1
ATOM 673 O O . GLY A 1 106 ? 12.967 -15.876 -9.968 1.00 16.49 111 GLY A O 1
ATOM 674 N N . HIS A 1 107 ? 14.717 -16.845 -10.998 1.00 17.05 112 HIS A N 1
ATOM 675 C CA . HIS A 1 107 ? 15.373 -15.588 -11.317 1.00 17.67 112 HIS A CA 1
ATOM 676 C C . HIS A 1 107 ? 16.287 -15.736 -12.532 1.00 17.50 112 HIS A C 1
ATOM 677 O O . HIS A 1 107 ? 16.715 -16.845 -12.875 1.00 17.51 112 HIS A O 1
ATOM 684 N N . THR A 1 108 ? 16.577 -14.605 -13.166 1.00 17.77 113 THR A N 1
ATOM 685 C CA . THR A 1 108 ? 17.498 -14.545 -14.291 1.00 18.14 113 THR A CA 1
ATOM 686 C C . THR A 1 108 ? 18.927 -14.659 -13.784 1.00 18.25 113 THR A C 1
ATOM 687 O O . THR A 1 108 ? 19.216 -14.283 -12.642 1.00 18.43 113 THR A O 1
ATOM 691 N N . ASP A 1 109 ? 19.813 -15.168 -14.642 1.00 18.80 114 ASP A N 1
ATOM 692 C CA . ASP A 1 109 ? 2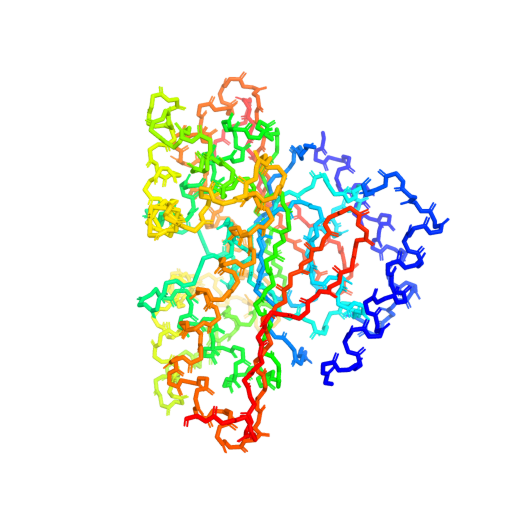1.243 -15.277 -14.340 1.00 19.04 114 ASP A CA 1
ATOM 693 C C . ASP A 1 109 ? 21.451 -16.289 -13.195 1.00 18.81 114 ASP A C 1
ATOM 694 O O . ASP A 1 109 ? 22.207 -16.038 -12.264 1.00 18.89 114 ASP A O 1
ATOM 699 N N . CYS A 1 110 ? 20.757 -17.429 -13.283 1.00 18.90 115 CYS A N 1
ATOM 700 C CA . CYS A 1 110 ? 20.793 -18.463 -12.236 1.00 18.93 115 CYS A CA 1
ATOM 701 C C . CYS A 1 110 ? 21.997 -19.374 -12.421 1.00 18.95 115 CYS A C 1
ATOM 702 O O . CYS A 1 110 ? 22.162 -19.976 -13.476 1.00 19.01 115 CYS A O 1
ATOM 705 N N . GLY A 1 111 ? 22.836 -19.456 -11.387 1.00 19.36 116 GLY A N 1
ATOM 706 C CA . GLY A 1 111 ? 24.075 -20.233 -11.430 1.00 19.46 116 GLY A CA 1
ATOM 707 C C . GLY A 1 111 ? 23.918 -21.658 -11.913 1.00 19.57 116 GLY A C 1
ATOM 708 O O . GLY A 1 111 ? 24.640 -22.094 -12.810 1.00 19.67 116 GLY A O 1
ATOM 709 N N . GLY A 1 112 ? 22.970 -22.383 -11.319 1.00 19.59 117 GLY A N 1
ATOM 710 C CA . GLY A 1 112 ? 22.704 -23.778 -11.668 1.00 19.12 117 GLY A CA 1
ATOM 711 C C . GLY A 1 112 ? 22.308 -23.980 -13.118 1.00 19.84 117 GLY A C 1
ATOM 712 O O . GLY A 1 112 ? 22.778 -24.915 -13.778 1.00 19.34 117 GLY A O 1
ATOM 713 N N . ILE A 1 113 ? 21.447 -23.096 -13.617 1.00 19.81 118 ILE A N 1
ATOM 714 C CA . ILE A 1 113 ? 21.035 -23.138 -15.020 1.00 20.40 118 ILE A CA 1
ATOM 715 C C . ILE A 1 113 ? 22.222 -22.855 -15.977 1.00 20.34 118 ILE A C 1
ATOM 716 O O . ILE A 1 113 ? 22.446 -23.598 -16.927 1.00 20.88 118 ILE A O 1
ATOM 721 N N . LYS A 1 114 ? 22.986 -21.804 -15.692 1.00 20.77 119 LYS A N 1
ATOM 722 C CA . LYS A 1 114 ? 24.183 -21.450 -16.474 1.00 21.45 119 LYS A CA 1
ATOM 723 C C . LYS A 1 114 ? 25.186 -22.597 -16.584 1.00 21.84 119 LYS A C 1
ATOM 724 O O . LYS A 1 114 ? 25.728 -22.859 -17.656 1.00 22.16 119 LYS A O 1
ATOM 730 N N . THR A 1 115 ? 25.413 -23.280 -15.462 1.00 21.93 120 THR A N 1
ATOM 731 C CA . THR A 1 115 ? 26.330 -24.404 -15.380 1.00 21.78 120 THR A CA 1
ATOM 732 C C . THR A 1 115 ? 25.962 -25.521 -16.353 1.00 21.78 120 THR A C 1
ATOM 733 O O . THR A 1 115 ? 26.838 -26.155 -16.940 1.00 21.30 120 THR A O 1
ATOM 737 N N . CYS A 1 116 ? 24.663 -25.752 -16.523 1.00 21.75 121 CYS A N 1
ATOM 738 C CA . CYS A 1 116 ? 24.183 -26.696 -17.522 1.00 21.30 121 CYS A CA 1
ATOM 739 C C . CYS A 1 116 ? 24.257 -26.115 -18.934 1.00 21.83 121 CYS A C 1
ATOM 740 O O . CYS A 1 116 ? 24.752 -26.784 -19.845 1.00 21.47 121 CYS A O 1
ATOM 743 N N . LEU A 1 117 ? 23.769 -24.881 -19.102 1.00 22.49 122 LEU A N 1
ATOM 744 C CA . LEU A 1 117 ? 23.730 -24.197 -20.410 1.00 23.02 122 LEU A CA 1
ATOM 745 C C . LEU A 1 117 ? 25.114 -24.073 -21.059 1.00 23.63 122 LEU A C 1
ATOM 746 O O . LEU A 1 117 ? 25.263 -24.238 -22.274 1.00 23.92 122 LEU A O 1
ATOM 751 N N . THR A 1 118 ? 26.117 -23.767 -20.237 1.00 23.99 123 THR A N 1
ATOM 752 C CA . THR A 1 118 ? 27.510 -23.674 -20.687 1.00 24.04 123 THR A CA 1
ATOM 753 C C . THR A 1 118 ? 28.245 -25.014 -20.653 1.00 24.47 123 THR A C 1
ATOM 754 O O . THR A 1 118 ? 29.462 -25.043 -20.798 1.00 25.44 123 THR A O 1
ATOM 758 N N . ASN A 1 119 ? 27.513 -26.115 -20.459 1.00 24.64 124 ASN A N 1
ATOM 759 C CA . ASN A 1 119 ? 28.082 -27.474 -20.454 1.00 24.74 124 ASN A CA 1
ATOM 760 C C . ASN A 1 119 ? 29.253 -27.667 -19.482 1.00 24.38 124 ASN A C 1
ATOM 761 O O . ASN A 1 119 ? 30.227 -28.370 -19.778 1.00 23.61 124 ASN A O 1
ATOM 766 N N . GLN A 1 120 ? 29.129 -27.031 -18.318 1.00 24.13 125 GLN A N 1
ATOM 767 C CA . GLN A 1 120 ? 30.132 -27.094 -17.266 1.00 23.77 125 GLN A CA 1
ATOM 768 C C . GLN A 1 120 ? 29.757 -28.036 -16.114 1.00 23.43 125 GLN A C 1
ATOM 769 O O . GLN A 1 120 ? 30.540 -28.202 -15.177 1.00 22.98 125 GLN A O 1
ATOM 775 N N . ARG A 1 121 ? 28.567 -28.641 -16.186 1.00 22.98 126 ARG A N 1
ATOM 776 C CA . ARG A 1 121 ? 28.126 -29.632 -15.191 1.00 22.11 126 ARG A CA 1
ATOM 777 C C . ARG A 1 121 ? 29.013 -30.884 -15.198 1.00 22.23 126 ARG A C 1
ATOM 778 O O . ARG A 1 121 ? 29.364 -31.395 -14.136 1.00 21.64 126 ARG A O 1
ATOM 786 N N . GLU A 1 122 ? 29.375 -31.355 -16.395 1.00 22.34 127 GLU A N 1
ATOM 787 C CA . GLU A 1 122 ? 30.328 -32.458 -16.586 1.00 22.55 127 GLU A CA 1
ATOM 788 C C . GLU A 1 122 ? 31.601 -32.299 -15.747 1.00 22.00 127 GLU A C 1
ATOM 789 O O . GLU A 1 122 ? 32.172 -33.286 -15.286 1.00 22.17 127 GLU A O 1
ATOM 795 N N . ALA A 1 123 ? 32.037 -31.054 -15.558 1.00 21.55 128 ALA A N 1
ATOM 796 C CA . ALA A 1 123 ? 33.310 -30.764 -14.888 1.00 21.08 128 ALA A CA 1
ATOM 797 C C . ALA A 1 123 ? 33.214 -30.700 -13.361 1.00 20.78 128 ALA A C 1
ATOM 798 O O . ALA A 1 123 ? 34.233 -30.572 -12.686 1.00 20.75 128 ALA A O 1
ATOM 800 N N . LEU A 1 124 ? 31.997 -30.784 -12.819 1.00 20.16 129 LEU A N 1
ATOM 801 C CA . LEU A 1 124 ? 31.808 -30.691 -11.368 1.00 19.44 129 LEU A CA 1
ATOM 802 C C . LEU A 1 124 ? 32.431 -31.842 -10.560 1.00 19.27 129 LEU A C 1
ATOM 803 O O . LEU A 1 124 ? 33.082 -31.592 -9.553 1.00 19.63 129 LEU A O 1
ATOM 808 N N . PRO A 1 125 ? 32.242 -33.104 -10.994 1.00 19.29 130 PRO A N 1
ATOM 809 C CA . PRO A 1 125 ? 32.882 -34.193 -10.255 1.00 19.27 130 PRO A CA 1
ATOM 810 C C . PRO A 1 125 ? 34.412 -34.077 -10.147 1.00 19.45 130 PRO A C 1
ATOM 811 O O . PRO A 1 125 ? 34.975 -34.472 -9.128 1.00 18.66 130 PRO A O 1
ATOM 815 N N . LYS A 1 126 ? 35.057 -33.513 -11.171 1.00 20.13 131 LYS A N 1
ATOM 816 C CA . LYS A 1 126 ? 36.519 -33.300 -11.182 1.00 20.68 131 LYS A CA 1
ATOM 817 C C . LYS A 1 126 ? 37.014 -32.370 -10.075 1.00 20.19 131 LYS A C 1
ATOM 818 O O . LYS A 1 126 ? 38.143 -32.514 -9.599 1.00 20.62 131 LYS A O 1
ATOM 824 N N . VAL A 1 127 ? 36.170 -31.423 -9.669 1.00 19.30 132 VAL A N 1
ATOM 825 C CA . VAL A 1 127 ? 36.538 -30.449 -8.644 1.00 17.88 132 VAL A CA 1
ATOM 826 C C . VAL A 1 127 ? 35.853 -30.705 -7.287 1.00 17.46 132 VAL A C 1
ATOM 827 O O . VAL A 1 127 ? 35.693 -29.787 -6.482 1.00 16.95 132 VAL A O 1
ATOM 831 N N . ASN A 1 128 ? 35.494 -31.969 -7.055 1.00 16.76 133 ASN A N 1
ATOM 832 C CA . ASN A 1 128 ? 34.931 -32.462 -5.787 1.00 16.71 133 ASN A CA 1
ATOM 833 C C . ASN A 1 128 ? 33.516 -31.939 -5.489 1.00 16.11 133 ASN A C 1
ATOM 834 O O . ASN A 1 128 ? 33.123 -31.739 -4.330 1.00 15.89 133 ASN A O 1
ATOM 839 N N . CYS A 1 129 ? 32.759 -31.738 -6.570 1.00 15.56 134 CYS A N 1
ATOM 840 C CA . CYS A 1 129 ? 31.380 -31.287 -6.502 1.00 15.15 134 CYS A CA 1
ATOM 841 C C . CYS A 1 129 ? 30.425 -32.314 -7.109 1.00 15.13 134 CYS A C 1
ATOM 842 O O . CYS A 1 129 ? 29.468 -31.943 -7.796 1.00 14.95 134 CYS A O 1
ATOM 845 N N . SER A 1 130 ? 30.692 -33.597 -6.851 1.00 14.83 135 SER A N 1
ATOM 846 C CA . SER A 1 130 ? 29.854 -34.689 -7.376 1.00 15.06 135 SER A CA 1
ATOM 847 C C . SER A 1 130 ? 28.397 -34.634 -6.907 1.00 14.72 135 SER A C 1
ATOM 848 O O . SER A 1 130 ? 27.495 -35.036 -7.642 1.00 15.42 135 SER A O 1
ATOM 851 N N . HIS A 1 131 ? 28.165 -34.160 -5.688 1.00 14.07 136 HIS A N 1
ATOM 852 C CA . HIS A 1 131 ? 26.788 -34.036 -5.183 1.00 14.12 136 HIS A CA 1
ATOM 853 C C . HIS A 1 131 ? 26.011 -32.869 -5.785 1.00 14.07 136 HIS A C 1
ATOM 854 O O . HIS A 1 131 ? 24.828 -33.014 -6.059 1.00 14.24 136 HIS A O 1
ATOM 861 N N . LEU A 1 132 ? 26.667 -31.720 -5.979 1.00 14.62 137 LEU A N 1
ATOM 862 C CA . LEU A 1 132 ? 26.089 -30.636 -6.799 1.00 14.81 137 LEU A CA 1
ATOM 863 C C . LEU A 1 132 ? 25.770 -31.124 -8.218 1.00 15.43 137 LEU A C 1
ATOM 864 O O . LEU A 1 132 ? 24.727 -30.784 -8.786 1.00 15.52 137 LEU A O 1
ATOM 869 N N . TYR A 1 133 ? 26.690 -31.894 -8.789 1.00 16.00 138 TYR A N 1
ATOM 870 C CA . TYR A 1 133 ? 26.481 -32.533 -10.084 1.00 16.72 138 TYR A CA 1
ATOM 871 C C . TYR A 1 133 ? 25.171 -33.320 -10.126 1.00 16.51 138 TYR A C 1
ATOM 872 O O . TYR A 1 133 ? 24.309 -33.078 -10.970 1.00 16.61 138 TYR A O 1
ATOM 881 N N . LYS A 1 134 ? 25.029 -34.267 -9.211 1.00 16.70 139 LYS A N 1
ATOM 882 C CA . LYS A 1 134 ? 23.813 -35.069 -9.136 1.00 16.74 139 LYS A CA 1
ATOM 883 C C . LYS A 1 134 ? 22.576 -34.182 -8.890 1.00 16.53 139 LYS A C 1
ATOM 884 O O . LYS A 1 134 ? 21.572 -34.320 -9.580 1.00 16.13 139 LYS A O 1
ATOM 890 N N . TYR A 1 135 ? 22.678 -33.245 -7.948 1.00 16.24 140 TYR A N 1
ATOM 891 C CA . TYR A 1 135 ? 21.575 -32.339 -7.602 1.00 16.20 140 TYR A CA 1
ATOM 892 C C . TYR A 1 135 ? 21.047 -31.536 -8.808 1.00 16.18 140 TYR A C 1
ATOM 893 O O . TYR A 1 135 ? 19.852 -31.281 -8.909 1.00 15.84 140 TYR A O 1
ATOM 902 N N . LEU A 1 136 ? 21.944 -31.172 -9.722 1.00 16.34 141 LEU A N 1
ATOM 903 C CA . LEU A 1 136 ? 21.588 -30.403 -10.914 1.00 16.56 141 LEU A CA 1
ATOM 904 C C . LEU A 1 136 ? 21.095 -31.255 -12.091 1.00 16.77 141 LEU A C 1
ATOM 905 O O . LEU A 1 136 ? 20.842 -30.723 -13.168 1.00 16.80 141 LEU A O 1
ATOM 910 N N . ASP A 1 137 ? 20.919 -32.559 -11.865 1.00 17.48 142 ASP A N 1
ATOM 911 C CA . ASP A 1 137 ? 20.363 -33.482 -12.880 1.00 18.11 142 ASP A CA 1
ATOM 912 C C . ASP A 1 137 ? 19.092 -32.931 -13.542 1.00 18.06 142 ASP A C 1
ATOM 913 O O . ASP A 1 137 ? 18.965 -32.930 -14.777 1.00 18.17 142 ASP A O 1
ATOM 918 N N . ASP A 1 138 ? 18.151 -32.477 -12.718 1.00 18.08 143 ASP A N 1
ATOM 919 C CA . ASP A 1 138 ? 16.875 -31.974 -13.225 1.00 18.66 143 ASP A CA 1
ATOM 920 C C . ASP A 1 138 ? 17.039 -30.777 -14.152 1.00 18.31 143 ASP A C 1
ATOM 921 O O . ASP A 1 138 ? 16.325 -30.664 -15.149 1.00 18.56 143 ASP A O 1
ATOM 926 N N . ILE A 1 139 ? 17.980 -29.899 -13.819 1.00 18.45 144 ILE A N 1
ATOM 927 C CA . ILE A 1 139 ? 18.259 -28.693 -14.606 1.00 19.41 144 ILE A CA 1
ATOM 928 C C . ILE A 1 139 ? 18.886 -29.040 -15.963 1.00 20.15 144 ILE A C 1
ATOM 929 O O . ILE A 1 139 ? 18.588 -28.404 -16.974 1.00 20.21 144 ILE A O 1
ATOM 934 N N . ASP A 1 140 ? 19.767 -30.044 -15.952 1.00 20.84 145 ASP A N 1
ATOM 935 C CA . ASP A 1 140 ? 20.457 -30.530 -17.145 1.00 21.26 145 ASP A CA 1
ATOM 936 C C . ASP A 1 140 ? 19.472 -31.247 -18.079 1.00 21.38 145 ASP A C 1
ATOM 937 O O . ASP A 1 140 ? 19.515 -31.054 -19.290 1.00 21.37 145 ASP A O 1
ATOM 942 N N . THR A 1 141 ? 18.593 -32.059 -17.493 1.00 21.58 146 THR A N 1
ATOM 943 C CA . THR A 1 141 ? 17.500 -32.716 -18.211 1.00 22.06 146 THR A CA 1
ATOM 944 C C . THR A 1 141 ? 16.599 -31.698 -18.918 1.00 22.34 146 THR A C 1
ATOM 945 O O . THR A 1 141 ? 16.252 -31.902 -20.081 1.00 22.64 146 THR A O 1
ATOM 949 N N . MET A 1 142 ? 16.228 -30.617 -18.224 1.00 22.36 147 MET A N 1
ATOM 950 C CA . MET A 1 142 ? 15.482 -29.518 -18.845 1.00 22.19 147 MET A CA 1
ATOM 951 C C . MET A 1 142 ? 16.283 -28.911 -20.006 1.00 22.73 147 MET A C 1
ATOM 952 O O . MET A 1 142 ? 15.759 -28.783 -21.111 1.00 22.05 147 MET A O 1
ATOM 957 N N . TYR A 1 143 ? 17.547 -28.561 -19.752 1.00 22.59 148 TYR A N 1
ATOM 958 C CA . TYR A 1 143 ? 18.435 -27.974 -20.781 1.00 23.43 148 TYR A CA 1
ATOM 959 C C . TYR A 1 143 ? 18.506 -28.831 -22.059 1.00 23.67 148 TYR A C 1
ATOM 960 O O . TYR A 1 143 ? 18.435 -28.302 -23.168 1.00 23.72 148 TYR A O 1
ATOM 969 N N . HIS A 1 144 ? 18.630 -30.148 -21.890 1.00 24.62 149 HIS A N 1
ATOM 970 C CA . HIS A 1 144 ? 18.640 -31.093 -23.015 1.00 25.28 149 HIS A CA 1
ATOM 971 C C . HIS A 1 144 ? 17.291 -31.135 -23.749 1.00 25.41 149 HIS A C 1
ATOM 972 O O . HIS A 1 144 ? 17.241 -31.022 -24.976 1.00 25.01 149 HIS A O 1
ATOM 979 N N . GLU A 1 145 ? 16.204 -31.284 -22.994 1.00 25.42 150 GLU A N 1
ATOM 980 C CA . GLU A 1 145 ? 14.843 -31.215 -23.558 1.00 25.61 150 GLU A CA 1
ATOM 981 C C . GLU A 1 145 ? 14.648 -29.955 -24.407 1.00 25.74 150 GLU A C 1
ATOM 982 O O . GLU A 1 145 ? 13.935 -29.975 -25.413 1.00 26.17 150 GLU A O 1
ATOM 988 N N . GLU A 1 146 ? 15.298 -28.870 -23.999 1.00 25.98 151 GLU A N 1
ATOM 989 C CA . GLU A 1 146 ? 15.124 -27.562 -24.624 1.00 26.56 151 GLU A CA 1
ATOM 990 C C . GLU A 1 146 ? 16.101 -27.219 -25.771 1.00 27.19 151 GLU A C 1
ATOM 991 O O . GLU A 1 146 ? 16.035 -26.115 -26.322 1.00 26.51 151 GLU A O 1
ATOM 997 N N . SER A 1 147 ? 16.981 -28.153 -26.139 1.00 27.95 152 SER A N 1
ATOM 998 C CA . SER A 1 147 ? 17.996 -27.888 -27.172 1.00 28.93 152 SER A CA 1
ATOM 999 C C . SER A 1 147 ? 17.418 -27.369 -28.500 1.00 29.48 152 SER A C 1
ATOM 1000 O O . SER A 1 147 ? 17.932 -26.407 -29.067 1.00 29.76 152 SER A O 1
ATOM 1003 N N . GLN A 1 148 ? 16.344 -27.997 -28.977 1.00 30.43 153 GLN A N 1
ATOM 1004 C CA . GLN A 1 148 ? 15.692 -27.581 -30.229 1.00 31.00 153 GLN A CA 1
ATOM 1005 C C . GLN A 1 148 ? 14.961 -26.229 -30.174 1.00 31.24 153 GLN A C 1
ATOM 1006 O O . GLN A 1 148 ? 14.580 -25.691 -31.210 1.00 31.42 153 GLN A O 1
ATOM 1012 N N . ASN A 1 149 ? 14.763 -25.688 -28.976 1.00 31.63 154 ASN A N 1
ATOM 1013 C CA . ASN A 1 149 ? 14.203 -24.337 -28.820 1.00 31.82 154 ASN A CA 1
ATOM 1014 C C . ASN A 1 149 ? 15.295 -23.294 -28.587 1.00 31.89 154 ASN A C 1
ATOM 1015 O O . ASN A 1 149 ? 15.171 -22.132 -29.002 1.00 31.56 154 ASN A O 1
ATOM 1020 N N . LEU A 1 150 ? 16.368 -23.723 -27.926 1.00 32.01 155 LEU A N 1
ATOM 1021 C CA . LEU A 1 150 ? 17.514 -22.861 -27.646 1.00 32.85 155 LEU A CA 1
ATOM 1022 C C . LEU A 1 150 ? 18.212 -22.389 -28.923 1.00 33.56 155 LEU A C 1
ATOM 1023 O O . LEU A 1 150 ? 18.686 -21.251 -29.002 1.00 33.27 155 LEU A O 1
ATOM 1028 N N . ILE A 1 151 ? 18.241 -23.267 -29.922 1.00 34.75 156 ILE A N 1
ATOM 1029 C CA . ILE A 1 151 ? 18.984 -23.041 -31.162 1.00 36.41 156 ILE A CA 1
ATOM 1030 C C . ILE A 1 151 ? 18.534 -21.785 -31.936 1.00 37.09 156 ILE A C 1
ATOM 1031 O O . ILE A 1 151 ? 19.318 -21.203 -32.692 1.00 37.45 156 ILE A O 1
ATOM 1036 N N . HIS A 1 152 ? 17.288 -21.365 -31.712 1.00 37.69 157 HIS A N 1
ATOM 1037 C CA . HIS A 1 152 ? 16.725 -20.163 -32.339 1.00 38.25 157 HIS A CA 1
ATOM 1038 C C . HIS A 1 152 ? 17.119 -18.868 -31.638 1.00 38.51 157 HIS A C 1
ATOM 1039 O O . HIS A 1 152 ? 16.954 -17.784 -32.200 1.00 38.81 157 HIS A O 1
ATOM 1046 N N . LEU A 1 153 ? 17.613 -18.976 -30.407 1.00 38.70 158 LEU A N 1
ATOM 1047 C CA . LEU A 1 153 ? 18.089 -17.810 -29.663 1.00 38.96 158 LEU A CA 1
ATOM 1048 C C . LEU A 1 153 ? 19.589 -17.641 -29.907 1.00 39.29 158 LEU A C 1
ATOM 1049 O O . LEU A 1 153 ? 20.346 -18.603 -29.781 1.00 39.35 158 LEU A O 1
ATOM 1054 N N . LYS A 1 154 ? 20.010 -16.428 -30.266 1.00 39.53 159 LYS A N 1
ATOM 1055 C CA . LYS A 1 154 ? 21.374 -16.205 -30.780 1.00 40.10 159 LYS A CA 1
ATOM 1056 C C . LYS A 1 154 ? 22.440 -16.019 -29.707 1.00 39.93 159 LYS A C 1
ATOM 1057 O O . LYS A 1 154 ? 23.565 -16.500 -29.856 1.00 40.46 159 LYS A O 1
ATOM 1063 N N . THR A 1 155 ? 22.086 -15.318 -28.635 1.00 39.61 160 THR A N 1
ATOM 1064 C CA . THR A 1 155 ? 23.050 -14.942 -27.605 1.00 39.01 160 THR A CA 1
ATOM 1065 C C . THR A 1 155 ? 22.872 -15.784 -26.339 1.00 38.67 160 THR A C 1
ATOM 1066 O O . THR A 1 155 ? 21.820 -16.401 -26.139 1.00 38.75 160 THR A O 1
ATOM 1070 N N . GLN A 1 156 ? 23.909 -15.814 -25.503 1.00 38.11 161 GLN A N 1
ATOM 1071 C CA . GLN A 1 156 ? 23.878 -16.530 -24.227 1.00 37.44 161 GLN A CA 1
ATOM 1072 C C . GLN A 1 156 ? 22.882 -15.896 -23.267 1.00 36.62 161 GLN A C 1
ATOM 1073 O O . GLN A 1 156 ? 22.153 -16.602 -22.564 1.00 36.27 161 GLN A O 1
ATOM 1079 N N . ARG A 1 157 ? 22.850 -14.565 -23.252 1.00 35.88 162 ARG A N 1
ATOM 1080 C CA . ARG A 1 157 ? 21.880 -13.814 -22.456 1.00 35.09 162 ARG A CA 1
ATOM 1081 C C . ARG A 1 157 ? 20.441 -14.299 -22.713 1.00 34.11 162 ARG A C 1
ATOM 1082 O O . ARG A 1 157 ? 19.692 -14.559 -21.769 1.00 33.47 162 ARG A O 1
ATOM 1090 N N . GLU A 1 158 ? 20.088 -14.448 -23.991 1.00 33.12 163 GLU A N 1
ATOM 1091 C CA . GLU A 1 158 ? 18.765 -14.930 -24.403 1.00 32.21 163 GLU A CA 1
ATOM 1092 C C . GLU A 1 158 ? 18.483 -16.372 -23.957 1.00 30.93 163 GLU A C 1
ATOM 1093 O O . GLU A 1 158 ? 17.430 -16.646 -23.376 1.00 30.50 163 GLU A O 1
ATOM 1099 N N . LYS A 1 159 ? 19.426 -17.278 -24.219 1.00 29.68 164 LYS A N 1
ATOM 1100 C CA . LYS A 1 159 ? 19.311 -18.682 -23.802 1.00 28.42 164 LYS A CA 1
ATOM 1101 C C . LYS A 1 159 ? 19.176 -18.836 -22.280 1.00 27.46 164 LYS A C 1
ATOM 1102 O O . LYS A 1 159 ? 18.350 -19.606 -21.805 1.00 27.32 164 LYS A O 1
ATOM 1108 N N . SER A 1 160 ? 20.001 -18.107 -21.530 1.00 26.52 165 SER A N 1
ATOM 1109 C CA . SER A 1 160 ? 19.939 -18.105 -20.071 1.00 25.57 165 SER A CA 1
ATOM 1110 C C . SER A 1 160 ? 18.592 -17.575 -19.549 1.00 25.21 165 SER A C 1
ATOM 1111 O O . SER A 1 160 ? 18.014 -18.143 -18.613 1.00 24.76 165 SER A O 1
ATOM 1114 N N . HIS A 1 161 ? 18.103 -16.493 -20.157 1.00 24.45 166 HIS A N 1
ATOM 1115 C CA . HIS A 1 161 ? 16.802 -15.937 -19.799 1.00 23.95 166 HIS A CA 1
ATOM 1116 C C . HIS A 1 161 ? 15.708 -16.973 -20.052 1.00 23.52 166 HIS A C 1
ATOM 1117 O O . HIS A 1 161 ? 14.891 -17.245 -19.170 1.00 23.57 166 HIS A O 1
ATOM 1124 N N . TYR A 1 162 ? 15.720 -17.571 -21.243 1.00 22.80 167 TYR A N 1
ATOM 1125 C CA . TYR A 1 162 ? 14.742 -18.593 -21.611 1.00 22.34 167 TYR A CA 1
ATOM 1126 C C . TYR A 1 162 ? 14.685 -19.766 -20.625 1.00 21.92 167 TYR A C 1
ATOM 1127 O O . TYR A 1 162 ? 13.595 -20.213 -20.253 1.00 21.40 167 TYR A O 1
ATOM 1136 N N . LEU A 1 163 ? 15.852 -20.283 -20.235 1.00 21.47 168 LEU A N 1
ATOM 1137 C CA . LEU A 1 163 ? 15.908 -21.451 -19.348 1.00 21.10 168 LEU A CA 1
ATOM 1138 C C . LEU A 1 163 ? 15.467 -21.135 -17.918 1.00 20.60 168 LEU A C 1
ATOM 1139 O O . LEU A 1 163 ? 14.903 -21.990 -17.244 1.00 20.38 168 LEU A O 1
ATOM 1144 N N . SER A 1 164 ? 15.746 -19.917 -17.464 1.00 20.43 169 SER A N 1
ATOM 1145 C CA . SER A 1 164 ? 15.289 -19.450 -16.156 1.00 21.10 169 SER A CA 1
ATOM 1146 C C . SER A 1 164 ? 13.754 -19.395 -16.110 1.00 21.13 169 SER A C 1
ATOM 1147 O O . SER A 1 164 ? 13.132 -19.840 -15.149 1.00 20.89 169 SER A O 1
ATOM 1150 N N . HIS A 1 165 ? 13.171 -18.829 -17.162 1.00 21.13 170 HIS A N 1
ATOM 1151 C CA . HIS A 1 165 ? 11.733 -18.812 -17.378 1.00 21.27 170 HIS A CA 1
ATOM 1152 C C . HIS A 1 165 ? 11.179 -20.241 -17.451 1.00 21.14 170 HIS A C 1
ATOM 1153 O O . HIS A 1 165 ? 10.219 -20.608 -16.759 1.00 20.22 170 HIS A O 1
ATOM 1160 N N . CYS A 1 166 ? 11.806 -21.043 -18.290 1.00 21.08 171 CYS A N 1
ATOM 1161 C CA . CYS A 1 166 ? 11.435 -22.436 -18.441 1.00 22.01 171 CYS A CA 1
ATOM 1162 C C . CYS A 1 166 ? 11.485 -23.209 -17.110 1.00 20.99 171 CYS A C 1
ATOM 1163 O O . CYS A 1 166 ? 10.632 -24.053 -16.845 1.00 20.57 171 CYS A O 1
ATOM 1166 N N . ASN A 1 167 ? 12.477 -22.921 -16.274 1.00 20.43 172 ASN A N 1
ATOM 1167 C CA . ASN A 1 167 ? 12.595 -23.630 -14.995 1.00 20.14 172 ASN A CA 1
ATOM 1168 C C . ASN A 1 167 ? 11.441 -23.272 -14.040 1.00 20.21 172 ASN A C 1
ATOM 1169 O O . ASN A 1 167 ? 10.990 -24.109 -13.254 1.00 19.96 172 ASN A O 1
ATOM 1174 N N . VAL A 1 168 ? 10.961 -22.034 -14.122 1.00 20.22 173 VAL A N 1
ATOM 1175 C CA . VAL A 1 168 ? 9.802 -21.610 -13.330 1.00 20.33 173 VAL A CA 1
ATOM 1176 C C . VAL A 1 168 ? 8.557 -22.422 -13.747 1.00 20.73 173 VAL A C 1
ATOM 1177 O O . VAL A 1 168 ? 7.869 -22.974 -12.887 1.00 20.60 173 VAL A O 1
ATOM 1181 N N . LYS A 1 169 ? 8.304 -22.529 -15.056 1.00 20.75 174 LYS A N 1
ATOM 1182 C CA . LYS A 1 169 ? 7.212 -23.366 -15.582 1.00 20.88 174 LYS A CA 1
ATOM 1183 C C . LYS A 1 169 ? 7.336 -24.807 -15.083 1.00 20.16 174 LYS A C 1
ATOM 1184 O O . LYS A 1 169 ? 6.369 -25.384 -14.560 1.00 19.57 174 LYS A O 1
ATOM 1190 N N . ARG A 1 170 ? 8.540 -25.364 -15.233 1.00 19.22 175 ARG A N 1
ATOM 1191 C CA . ARG A 1 170 ? 8.855 -26.751 -14.856 1.00 18.59 175 ARG A CA 1
ATOM 1192 C C . ARG A 1 170 ? 8.526 -27.077 -13.395 1.00 18.35 175 ARG A C 1
ATOM 1193 O O . ARG A 1 170 ? 7.868 -28.081 -13.112 1.00 17.95 175 ARG A O 1
ATOM 1201 N N . GLN A 1 171 ? 8.967 -26.223 -12.476 1.00 17.87 176 GLN A N 1
ATOM 1202 C CA . GLN A 1 171 ? 8.716 -26.438 -11.043 1.00 18.66 176 GLN A CA 1
ATOM 1203 C C . GLN A 1 171 ? 7.277 -26.093 -10.641 1.00 18.58 176 GLN A C 1
ATOM 1204 O O . GLN A 1 171 ? 6.675 -26.778 -9.805 1.00 19.11 176 GLN A O 1
ATOM 1210 N N . PHE A 1 172 ? 6.738 -25.030 -11.236 1.00 18.81 177 PHE A N 1
ATOM 1211 C CA . PHE A 1 172 ? 5.323 -24.654 -11.078 1.00 18.50 177 PHE A CA 1
ATOM 1212 C C . PHE A 1 172 ? 4.382 -25.823 -11.414 1.00 18.70 177 PHE A C 1
ATOM 1213 O O . PHE A 1 172 ? 3.459 -26.126 -10.650 1.00 17.66 177 PHE A O 1
ATOM 1221 N N . ASN A 1 173 ? 4.621 -26.474 -12.554 1.00 18.85 178 ASN A N 1
ATOM 1222 C CA . ASN A 1 173 ? 3.754 -27.557 -13.013 1.00 19.52 178 ASN A CA 1
ATOM 1223 C C . ASN A 1 173 ? 3.733 -28.757 -12.067 1.00 19.61 178 ASN A C 1
ATOM 1224 O O . ASN A 1 173 ? 2.734 -29.463 -11.989 1.00 19.78 178 ASN A O 1
ATOM 1229 N N . ARG A 1 174 ? 4.837 -28.970 -11.357 1.00 19.36 179 ARG A N 1
ATOM 1230 C CA . ARG A 1 174 ? 4.926 -30.015 -10.343 1.00 19.84 179 ARG A CA 1
ATOM 1231 C C . ARG A 1 174 ? 4.199 -29.608 -9.061 1.00 19.79 179 ARG A C 1
ATOM 1232 O O . ARG A 1 174 ? 3.509 -30.420 -8.451 1.00 19.79 179 ARG A O 1
ATOM 1240 N N . ILE A 1 175 ? 4.353 -28.347 -8.657 1.00 19.75 180 ILE A N 1
ATOM 1241 C CA . ILE A 1 175 ? 3.658 -27.842 -7.470 1.00 19.68 180 ILE A CA 1
ATOM 1242 C C . ILE A 1 175 ? 2.135 -27.954 -7.613 1.00 20.17 180 ILE A C 1
ATOM 1243 O O . ILE A 1 175 ? 1.458 -28.393 -6.684 1.00 19.80 180 ILE A O 1
ATOM 1248 N N . ILE A 1 176 ? 1.617 -27.601 -8.789 1.00 20.60 181 ILE A N 1
ATOM 1249 C CA . ILE A 1 176 ? 0.166 -27.591 -9.031 1.00 20.95 181 ILE A CA 1
ATOM 1250 C C . ILE A 1 176 ? -0.442 -28.986 -9.238 1.00 21.57 181 ILE A C 1
ATOM 1251 O O . ILE A 1 176 ? -1.656 -29.136 -9.221 1.00 21.63 181 ILE A O 1
ATOM 1256 N N . GLU A 1 177 ? 0.405 -29.995 -9.442 1.00 21.94 182 GLU A N 1
ATOM 1257 C CA . GLU A 1 177 ? -0.047 -31.382 -9.447 1.00 22.34 182 GLU A CA 1
ATOM 1258 C C . GLU A 1 177 ? -0.130 -31.963 -8.034 1.00 21.71 182 GLU A C 1
ATOM 1259 O O . GLU A 1 177 ? -0.809 -32.965 -7.815 1.00 22.22 182 GLU A O 1
ATOM 1265 N N . ASN A 1 178 ? 0.542 -31.328 -7.077 1.00 20.26 183 ASN A N 1
ATOM 1266 C CA . ASN A 1 178 ? 0.525 -31.812 -5.703 1.00 19.92 183 ASN A CA 1
ATOM 1267 C C . ASN A 1 178 ? -0.907 -31.815 -5.137 1.00 19.20 183 ASN A C 1
ATOM 1268 O O . ASN A 1 178 ? -1.640 -30.845 -5.326 1.00 18.63 183 ASN A O 1
ATOM 1273 N N . PRO A 1 179 ? -1.318 -32.928 -4.487 1.00 18.88 184 PRO A N 1
ATOM 1274 C CA . PRO A 1 179 ? -2.705 -33.096 -4.014 1.00 18.81 184 PRO A CA 1
ATOM 1275 C C . PRO A 1 179 ? -3.117 -32.112 -2.919 1.00 18.39 184 PRO A C 1
ATOM 1276 O O . PRO A 1 179 ? -4.273 -31.669 -2.896 1.00 18.53 184 PRO A O 1
ATOM 1280 N N . THR A 1 180 ? -2.192 -31.790 -2.018 1.00 18.22 185 THR A N 1
ATOM 1281 C CA . THR A 1 180 ? -2.416 -30.747 -1.008 1.00 18.18 185 THR A CA 1
ATOM 1282 C C . THR A 1 180 ? -2.751 -29.403 -1.675 1.00 18.49 185 THR A C 1
ATOM 1283 O O . THR A 1 180 ? -3.639 -28.674 -1.211 1.00 18.12 185 THR A O 1
ATOM 1287 N N . VAL A 1 181 ? -2.030 -29.091 -2.757 1.00 18.51 186 VAL A N 1
ATOM 1288 C CA . VAL A 1 181 ? -2.202 -27.846 -3.506 1.00 18.62 186 VAL A CA 1
ATOM 1289 C C . VAL A 1 181 ? -3.544 -27.864 -4.255 1.00 19.47 186 VAL A C 1
ATOM 1290 O O . VAL A 1 181 ? -4.329 -26.910 -4.145 1.00 19.28 186 VAL A O 1
ATOM 1294 N N . GLN A 1 182 ? -3.818 -28.951 -4.981 1.00 20.04 187 GLN A N 1
ATOM 1295 C CA . GLN A 1 182 ? -5.074 -29.091 -5.726 1.00 21.18 187 GLN A CA 1
ATOM 1296 C C . GLN A 1 182 ? -6.294 -28.931 -4.823 1.00 21.19 187 GLN A C 1
ATOM 1297 O O . GLN A 1 182 ? -7.219 -28.205 -5.163 1.00 21.20 187 GLN A O 1
ATOM 1303 N N . THR A 1 183 ? -6.279 -29.584 -3.665 1.00 21.30 188 THR A N 1
ATOM 1304 C CA . THR A 1 183 ? -7.395 -29.496 -2.712 1.00 21.62 188 THR A CA 1
ATOM 1305 C C . THR A 1 183 ? -7.626 -28.074 -2.214 1.00 21.69 188 THR A C 1
ATOM 1306 O O . THR A 1 183 ? -8.760 -27.588 -2.223 1.00 21.78 188 THR A O 1
ATOM 1310 N N . ALA A 1 184 ? -6.556 -27.396 -1.803 1.00 21.59 189 ALA A N 1
ATOM 1311 C CA . ALA A 1 184 ? -6.691 -26.046 -1.270 1.00 21.66 189 ALA A CA 1
ATOM 1312 C C . ALA A 1 184 ? -7.156 -25.059 -2.348 1.00 21.69 189 ALA A C 1
ATOM 1313 O O . ALA A 1 184 ? -7.952 -24.167 -2.065 1.00 21.68 189 ALA A O 1
ATOM 1315 N N . VAL A 1 185 ? -6.676 -25.243 -3.576 1.00 21.97 190 VAL 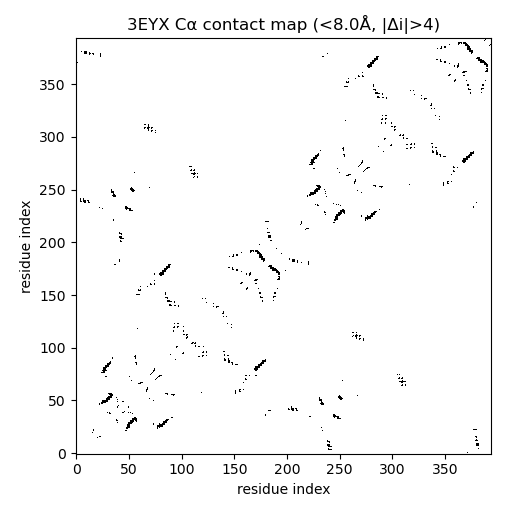A N 1
ATOM 1316 C CA . VAL A 1 185 ? -7.049 -24.383 -4.712 1.00 22.56 190 VAL A CA 1
ATOM 1317 C C . VAL A 1 185 ? -8.513 -24.579 -5.113 1.00 23.19 190 VAL A C 1
ATOM 1318 O O . VAL A 1 185 ? -9.251 -23.603 -5.267 1.00 23.42 190 VAL A O 1
ATOM 1322 N N . GLN A 1 186 ? -8.912 -25.840 -5.276 1.00 24.14 191 GLN A N 1
ATOM 1323 C CA . GLN A 1 186 ? -10.299 -26.218 -5.565 1.00 25.12 191 GLN A CA 1
ATOM 1324 C C . GLN A 1 186 ? -11.281 -25.626 -4.554 1.00 25.44 191 GLN A C 1
ATOM 1325 O O . GLN A 1 186 ? -12.367 -25.189 -4.931 1.00 25.81 191 GLN A O 1
ATOM 1331 N N . ASN A 1 187 ? -10.881 -25.605 -3.281 1.00 25.90 192 ASN A N 1
ATOM 1332 C CA . ASN A 1 187 ? -11.685 -25.036 -2.190 1.00 26.02 192 ASN A CA 1
ATOM 1333 C C . ASN A 1 187 ? -11.648 -23.508 -2.089 1.00 25.80 192 ASN A C 1
ATOM 1334 O O . ASN A 1 187 ? -12.298 -22.932 -1.218 1.00 25.86 192 ASN A O 1
ATOM 1339 N N . GLY A 1 188 ? -10.875 -22.851 -2.953 1.00 25.52 193 GLY A N 1
ATOM 1340 C CA . GLY A 1 188 ? -10.783 -21.385 -2.936 1.00 25.15 193 GLY A CA 1
ATOM 1341 C C . GLY A 1 188 ? -9.973 -20.835 -1.777 1.00 25.06 193 GLY A C 1
ATOM 1342 O O . GLY A 1 188 ? -10.121 -19.671 -1.403 1.00 25.62 193 GLY A O 1
ATOM 1343 N N . GLU A 1 189 ? -9.104 -21.670 -1.218 1.00 24.40 194 GLU A N 1
ATOM 1344 C CA . GLU A 1 189 ? -8.266 -21.281 -0.086 1.00 24.10 194 GLU A CA 1
ATOM 1345 C C . GLU A 1 189 ? -6.839 -20.922 -0.509 1.00 22.89 194 GLU A C 1
ATOM 1346 O O . GLU A 1 189 ? -6.067 -20.402 0.287 1.00 22.68 194 GLU A O 1
ATOM 1352 N N . LEU A 1 190 ? -6.498 -21.186 -1.767 1.00 22.05 195 LEU A N 1
ATOM 1353 C CA . LEU A 1 190 ? -5.120 -21.025 -2.245 1.00 20.55 195 LEU A CA 1
ATOM 1354 C C . LEU A 1 190 ? -5.023 -20.581 -3.712 1.00 20.13 195 LEU A C 1
ATOM 1355 O O . LEU A 1 190 ? -5.830 -20.986 -4.559 1.00 18.96 195 LEU A O 1
ATOM 1360 N N . GLN A 1 191 ? -4.034 -19.726 -3.986 1.00 19.41 196 GLN A N 1
ATOM 1361 C CA . GLN A 1 191 ? -3.614 -19.413 -5.352 1.00 19.40 196 GLN A CA 1
ATOM 1362 C C . GLN A 1 191 ? -2.113 -19.675 -5.486 1.00 19.21 196 GLN A C 1
ATOM 1363 O O . GLN A 1 191 ? -1.355 -19.447 -4.545 1.00 19.37 196 GLN A O 1
ATOM 1369 N N . VAL A 1 192 ? -1.702 -20.186 -6.645 1.00 19.11 197 VAL A N 1
ATOM 1370 C CA . VAL A 1 192 ? -0.299 -20.482 -6.917 1.00 18.80 197 VAL A CA 1
ATOM 1371 C C . VAL A 1 192 ? 0.167 -19.576 -8.057 1.00 18.95 197 VAL A C 1
ATOM 1372 O O . VAL A 1 192 ? -0.477 -19.510 -9.100 1.00 18.99 197 VAL A O 1
ATOM 1376 N N . TYR A 1 193 ? 1.259 -18.848 -7.831 1.00 19.14 198 TYR A N 1
ATOM 1377 C CA . TYR A 1 193 ? 1.876 -18.016 -8.861 1.00 19.28 198 TYR A CA 1
ATOM 1378 C C . TYR A 1 193 ? 3.301 -18.489 -9.164 1.00 19.05 198 TYR A C 1
ATOM 1379 O O . TYR A 1 193 ? 4.064 -18.824 -8.259 1.00 18.74 198 TYR A O 1
ATOM 1388 N N . GLY A 1 194 ? 3.645 -18.515 -10.447 1.00 19.00 199 GLY A N 1
ATOM 1389 C CA . GLY A 1 194 ? 5.009 -18.769 -10.885 1.00 18.60 199 GLY A CA 1
ATOM 1390 C C . GLY A 1 194 ? 5.553 -17.454 -11.391 1.00 18.93 199 GLY A C 1
ATOM 1391 O O . GLY A 1 194 ? 5.003 -16.874 -12.337 1.00 18.16 199 GLY A O 1
ATOM 1392 N N . LEU A 1 195 ? 6.615 -16.968 -10.744 1.00 18.69 200 LEU A N 1
ATOM 1393 C CA . LEU A 1 195 ? 7.181 -15.653 -11.053 1.00 18.68 200 LEU A CA 1
ATOM 1394 C C . LEU A 1 195 ? 8.668 -15.761 -11.408 1.00 19.09 200 LEU A C 1
ATOM 1395 O O . LEU A 1 195 ? 9.347 -16.724 -11.025 1.00 18.54 200 LEU A O 1
ATOM 1400 N N . LEU A 1 196 ? 9.153 -14.777 -12.160 1.00 19.69 201 LEU A N 1
ATOM 1401 C CA . LEU A 1 196 ? 10.568 -14.665 -12.513 1.00 19.84 201 LEU A CA 1
ATOM 1402 C C . LEU A 1 196 ? 11.100 -13.306 -12.083 1.00 20.04 201 LEU A C 1
ATOM 1403 O O . LEU A 1 196 ? 10.630 -12.273 -12.560 1.00 20.67 201 LEU A O 1
ATOM 1408 N N . TYR A 1 197 ? 12.077 -13.320 -11.182 1.00 19.89 202 TYR A N 1
ATOM 1409 C CA . TYR A 1 197 ? 12.755 -12.116 -10.705 1.00 20.24 202 TYR A CA 1
ATOM 1410 C C . TYR A 1 197 ? 13.913 -11.767 -11.649 1.00 20.56 202 TYR A C 1
ATOM 1411 O O . TYR A 1 197 ? 14.764 -12.605 -11.934 1.00 20.59 202 TYR A O 1
ATOM 1420 N N . ASN A 1 198 ? 13.921 -10.535 -12.150 1.00 21.33 203 ASN A N 1
ATOM 1421 C CA . ASN A 1 198 ? 15.000 -10.043 -13.011 1.00 21.80 203 ASN A CA 1
ATOM 1422 C C . ASN A 1 198 ? 16.016 -9.330 -12.137 1.00 21.87 203 ASN A C 1
ATOM 1423 O O . ASN A 1 198 ? 15.735 -8.265 -11.582 1.00 21.70 203 ASN A O 1
ATOM 1428 N N . VAL A 1 199 ? 17.195 -9.935 -12.009 1.00 22.01 204 VAL A N 1
ATOM 1429 C CA . VAL A 1 199 ? 18.251 -9.431 -11.121 1.00 22.11 204 VAL A CA 1
ATOM 1430 C C . VAL A 1 199 ? 18.713 -8.013 -11.485 1.00 22.96 204 VAL A C 1
ATOM 1431 O O . VAL A 1 199 ? 19.191 -7.265 -10.633 1.00 22.51 204 VAL A O 1
ATOM 1435 N N . GLU A 1 200 ? 18.553 -7.657 -12.757 1.00 24.24 205 GLU A N 1
ATOM 1436 C CA . GLU A 1 200 ? 19.024 -6.372 -13.269 1.00 25.04 205 GLU A CA 1
ATOM 1437 C C . GLU A 1 200 ? 18.107 -5.203 -12.924 1.00 25.54 205 GLU A C 1
ATOM 1438 O O . GLU A 1 200 ? 18.525 -4.047 -13.006 1.00 25.80 205 GLU A O 1
ATOM 1444 N N . ASP A 1 201 ? 16.861 -5.479 -12.546 1.00 25.59 206 ASP A N 1
ATOM 1445 C CA . ASP A 1 201 ? 15.972 -4.379 -12.186 1.00 25.77 206 ASP A CA 1
ATOM 1446 C C . ASP A 1 201 ? 15.081 -4.617 -10.962 1.00 25.52 206 ASP A C 1
ATOM 1447 O O . ASP A 1 201 ? 14.411 -3.695 -10.492 1.00 25.47 206 ASP A O 1
ATOM 1452 N N . GLY A 1 202 ? 15.083 -5.848 -10.453 1.00 24.88 207 GLY A N 1
ATOM 1453 C CA . GLY A 1 202 ? 14.336 -6.182 -9.246 1.00 23.88 207 GLY A CA 1
ATOM 1454 C C . GLY A 1 202 ? 12.867 -6.446 -9.503 1.00 23.31 207 GLY A C 1
ATOM 1455 O O . GLY A 1 202 ? 12.093 -6.666 -8.570 1.00 23.33 207 GLY A O 1
ATOM 1456 N N . LEU A 1 203 ? 12.482 -6.434 -10.772 1.00 22.73 208 LEU A N 1
ATOM 1457 C CA . LEU A 1 203 ? 11.091 -6.633 -11.150 1.00 22.41 208 LEU A CA 1
ATOM 1458 C C . LEU A 1 203 ? 10.693 -8.094 -11.262 1.00 22.35 208 LEU A C 1
ATOM 1459 O O . LEU A 1 203 ? 11.434 -8.921 -11.809 1.00 21.88 208 LEU A O 1
ATOM 1464 N N . LEU A 1 204 ? 9.494 -8.383 -10.761 1.00 22.35 209 LEU A N 1
ATOM 1465 C CA . LEU A 1 204 ? 8.874 -9.684 -10.915 1.00 22.53 209 LEU A CA 1
ATOM 1466 C C . LEU A 1 204 ? 8.037 -9.694 -12.174 1.00 23.36 209 LEU A C 1
ATOM 1467 O O . LEU A 1 204 ? 7.327 -8.733 -12.470 1.00 23.58 209 LEU A O 1
ATOM 1472 N N . GLN A 1 205 ? 8.127 -10.804 -12.888 1.00 24.14 210 GLN A N 1
ATOM 1473 C CA . GLN A 1 205 ? 7.427 -11.032 -14.131 1.00 25.31 210 GLN A CA 1
ATOM 1474 C C . GLN A 1 205 ? 6.592 -12.307 -13.987 1.00 25.23 210 GLN A C 1
ATOM 1475 O O . GLN A 1 205 ? 7.077 -13.304 -13.445 1.00 25.28 210 GLN A O 1
ATOM 1481 N N . THR A 1 206 ? 5.352 -12.282 -14.477 1.00 25.14 211 THR A N 1
ATOM 1482 C CA . THR A 1 206 ? 4.467 -13.452 -14.373 1.00 25.05 211 THR A CA 1
ATOM 1483 C C . THR A 1 206 ? 4.785 -14.533 -15.404 1.00 24.79 211 THR A C 1
ATOM 1484 O O . THR A 1 206 ? 4.804 -14.275 -16.603 1.00 24.86 211 THR A O 1
ATOM 1488 N N . VAL A 1 207 ? 5.027 -15.749 -14.920 1.00 24.17 212 VAL A N 1
ATOM 1489 C CA . VAL A 1 207 ? 5.231 -16.905 -15.787 1.00 23.52 212 VAL A CA 1
ATOM 1490 C C . VAL A 1 207 ? 3.948 -17.751 -15.885 1.00 23.64 212 VAL A C 1
ATOM 1491 O O . VAL A 1 207 ? 3.515 -18.123 -16.985 1.00 23.45 212 VAL A O 1
ATOM 1495 N N . SER A 1 208 ? 3.333 -18.023 -14.734 1.00 23.17 213 SER A N 1
ATOM 1496 C CA . SER A 1 208 ? 2.180 -18.924 -14.648 1.00 23.44 213 SER A CA 1
ATOM 1497 C C . SER A 1 208 ? 1.294 -18.592 -13.442 1.00 23.01 213 SER A C 1
ATOM 1498 O O . SER A 1 208 ? 1.785 -18.077 -12.444 1.00 21.94 213 SER A O 1
ATOM 1501 N N . THR A 1 209 ? -0.010 -18.877 -13.547 1.00 23.41 214 THR A N 1
ATOM 1502 C CA . THR A 1 209 ? -0.939 -18.753 -12.412 1.00 23.59 214 THR A CA 1
ATOM 1503 C C . THR A 1 209 ? -1.901 -19.950 -12.310 1.00 23.57 214 THR A C 1
ATOM 1504 O O . THR A 1 209 ? -2.364 -20.469 -13.319 1.00 23.20 214 THR A O 1
ATOM 1508 N N . TYR A 1 210 ? -2.200 -20.370 -11.084 1.00 23.51 215 TYR A N 1
ATOM 1509 C CA . TYR A 1 210 ? -3.120 -21.479 -10.839 1.00 23.84 215 TYR A CA 1
ATOM 1510 C C . TYR A 1 210 ? -4.023 -21.125 -9.673 1.00 24.06 215 TYR A C 1
ATOM 1511 O O . TYR A 1 210 ? -3.585 -21.098 -8.518 1.00 23.55 215 TYR A O 1
ATOM 1520 N N . THR A 1 211 ? -5.283 -20.834 -9.987 1.00 24.50 216 THR A N 1
ATOM 1521 C CA . THR A 1 211 ? -6.273 -20.432 -8.981 1.00 25.13 216 THR A CA 1
ATOM 1522 C C . THR A 1 211 ? -7.534 -21.267 -9.161 1.00 25.86 216 THR A C 1
ATOM 1523 O O . THR A 1 211 ? -7.587 -22.130 -10.045 1.00 25.29 216 THR A O 1
ATOM 1527 N N . LYS A 1 212 ? -8.548 -21.004 -8.327 1.00 26.63 217 LYS A N 1
ATOM 1528 C CA . LYS A 1 212 ? -9.816 -21.728 -8.394 1.00 27.53 217 LYS A CA 1
ATOM 1529 C C . LYS A 1 212 ? -10.482 -21.583 -9.769 1.00 27.82 217 LYS A C 1
ATOM 1530 O O . LYS A 1 212 ? -11.118 -22.521 -10.255 1.00 27.66 217 LYS A O 1
ATOM 1536 N N . VAL A 1 213 ? -10.286 -20.423 -10.397 1.00 28.15 218 VAL A N 1
ATOM 1537 C CA . VAL A 1 213 ? -10.993 -20.053 -11.632 1.00 28.66 218 VAL A CA 1
ATOM 1538 C C . VAL A 1 213 ? -10.209 -20.308 -12.932 1.00 28.88 218 VAL A C 1
ATOM 1539 O O . VAL A 1 213 ? -10.788 -20.272 -14.025 1.00 28.69 218 VAL A O 1
ATOM 1543 N N . THR A 1 214 ? -8.901 -20.561 -12.825 1.00 29.21 219 THR A N 1
ATOM 1544 C CA . THR A 1 214 ? -8.094 -20.879 -14.021 1.00 29.29 219 THR A CA 1
ATOM 1545 C C . THR A 1 214 ? -8.566 -22.196 -14.673 1.00 29.32 219 THR A C 1
ATOM 1546 O O . THR A 1 214 ? -8.926 -23.145 -13.963 1.00 28.82 219 THR A O 1
ATOM 1550 N N . PRO A 1 215 ? -8.611 -22.240 -16.025 1.00 29.30 220 PRO A N 1
ATOM 1551 C CA . PRO A 1 215 ? -8.955 -23.481 -16.722 1.00 29.84 220 PRO A CA 1
ATOM 1552 C C . PRO A 1 215 ? -8.016 -24.626 -16.360 1.00 30.14 220 PRO A C 1
ATOM 1553 O O . PRO A 1 215 ? -6.797 -24.443 -16.347 1.00 30.14 220 PRO A O 1
ATOM 1557 N N . LYS A 1 216 ? -8.599 -25.786 -16.059 1.00 30.37 221 LYS A N 1
ATOM 1558 C CA . LYS A 1 216 ? -7.851 -26.973 -15.644 1.00 30.86 221 LYS A CA 1
ATOM 1559 C C . LYS A 1 216 ? -8.203 -28.206 -16.488 1.00 30.70 221 LYS A C 1
ATOM 1560 O O . LYS A 1 216 ? -9.153 -28.176 -17.284 1.00 30.85 221 LYS A O 1
ATOM 1566 N N . ASN B 1 12 ? -3.477 -10.527 -3.503 1.00 34.11 17 ASN B N 1
ATOM 1567 C CA . ASN B 1 12 ? -3.409 -11.255 -4.809 1.00 34.23 17 ASN B CA 1
ATOM 1568 C C . ASN B 1 12 ? -2.244 -10.813 -5.704 1.00 34.03 17 ASN B C 1
ATOM 1569 O O . ASN B 1 12 ? -1.405 -10.009 -5.286 1.00 33.97 17 ASN B O 1
ATOM 1574 N N . LEU B 1 13 ? -2.217 -11.342 -6.929 1.00 33.84 18 LEU B N 1
ATOM 1575 C CA . LEU B 1 13 ? -1.113 -11.150 -7.876 1.00 33.33 18 LEU B CA 1
ATOM 1576 C C . LEU B 1 13 ? -0.930 -9.698 -8.315 1.00 33.00 18 LEU B C 1
ATOM 1577 O O . LEU B 1 13 ? 0.202 -9.207 -8.371 1.00 32.89 18 LEU B O 1
ATOM 1582 N N . GLN B 1 14 ? -2.040 -9.029 -8.635 1.00 32.56 19 GLN B N 1
ATOM 1583 C CA . GLN B 1 14 ? -2.032 -7.603 -8.982 1.00 31.91 19 GLN B CA 1
ATOM 1584 C C . GLN B 1 14 ? -1.380 -6.780 -7.873 1.00 31.10 19 GLN B C 1
ATOM 1585 O O . GLN B 1 14 ? -0.522 -5.951 -8.147 1.00 31.01 19 GLN B O 1
ATOM 1591 N N . ASP B 1 15 ? -1.785 -7.029 -6.625 1.00 30.41 20 ASP B N 1
ATOM 1592 C CA . ASP B 1 15 ? -1.215 -6.350 -5.456 1.00 29.72 20 ASP B CA 1
ATOM 1593 C C . ASP B 1 15 ? 0.272 -6.677 -5.272 1.00 28.93 20 ASP B C 1
ATOM 1594 O O . ASP B 1 15 ? 1.061 -5.810 -4.894 1.00 29.10 20 ASP B O 1
ATOM 1599 N N . ILE B 1 16 ? 0.643 -7.929 -5.533 1.00 27.88 21 ILE B N 1
ATOM 1600 C CA . ILE B 1 16 ? 2.032 -8.381 -5.375 1.00 27.11 21 ILE B CA 1
ATOM 1601 C C . ILE B 1 16 ? 2.952 -7.721 -6.411 1.00 26.36 21 ILE B C 1
ATOM 1602 O O . ILE B 1 16 ? 4.028 -7.246 -6.067 1.00 26.72 21 ILE B O 1
ATOM 1607 N N . LEU B 1 17 ? 2.517 -7.680 -7.667 1.00 25.77 22 LEU B N 1
ATOM 1608 C CA . LEU B 1 17 ? 3.279 -7.006 -8.722 1.00 25.40 22 LEU B CA 1
ATOM 1609 C C . LEU B 1 17 ? 3.433 -5.497 -8.475 1.00 25.12 22 LEU B C 1
ATOM 1610 O O . LEU B 1 17 ? 4.510 -4.944 -8.697 1.00 25.01 22 LEU B O 1
ATOM 1615 N N . ALA B 1 18 ? 2.371 -4.846 -7.994 1.00 24.80 23 ALA B N 1
ATOM 1616 C CA . ALA B 1 18 ? 2.423 -3.427 -7.617 1.00 24.53 23 ALA B CA 1
ATOM 1617 C C . ALA B 1 18 ? 3.366 -3.166 -6.449 1.00 24.35 23 ALA B C 1
ATOM 1618 O O . ALA B 1 18 ? 4.143 -2.206 -6.472 1.00 24.56 23 ALA B O 1
ATOM 1620 N N . ALA B 1 19 ? 3.29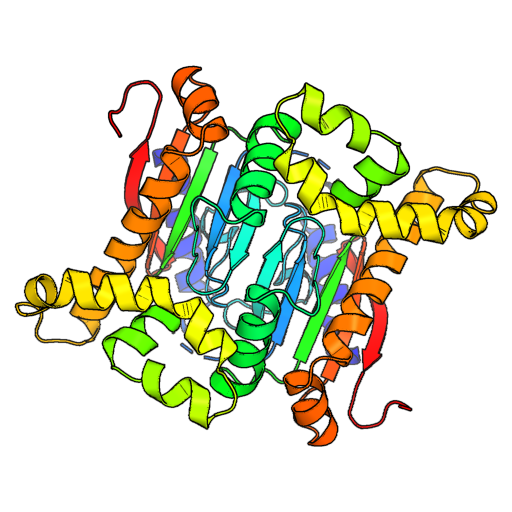6 -4.016 -5.424 1.00 24.14 24 ALA B N 1
ATOM 1621 C CA . ALA B 1 19 ? 4.181 -3.895 -4.262 1.00 23.45 24 ALA B CA 1
ATOM 1622 C C . ALA B 1 19 ? 5.637 -4.150 -4.632 1.00 23.12 24 ALA B C 1
ATOM 1623 O O . ALA B 1 19 ? 6.528 -3.492 -4.106 1.00 23.31 24 ALA B O 1
ATOM 1625 N N . ASN B 1 20 ? 5.874 -5.106 -5.528 1.00 22.80 25 ASN B N 1
ATOM 1626 C CA . ASN B 1 20 ? 7.220 -5.360 -6.048 1.00 22.80 25 ASN B CA 1
ATOM 1627 C C . ASN B 1 20 ? 7.758 -4.172 -6.850 1.00 22.88 25 ASN B C 1
ATOM 1628 O O . ASN B 1 20 ? 8.902 -3.751 -6.648 1.00 22.34 25 ASN B O 1
ATOM 1633 N N . ALA B 1 21 ? 6.938 -3.646 -7.758 1.00 23.40 26 ALA B N 1
ATOM 1634 C CA . ALA B 1 21 ? 7.350 -2.503 -8.583 1.00 24.45 26 ALA B CA 1
ATOM 1635 C C . ALA B 1 21 ? 7.790 -1.328 -7.699 1.00 24.86 26 ALA B C 1
ATOM 1636 O O . ALA B 1 21 ? 8.884 -0.773 -7.887 1.00 25.46 26 ALA B O 1
ATOM 1638 N N . LYS B 1 22 ? 6.943 -0.996 -6.722 1.00 25.00 27 LYS B N 1
ATOM 1639 C CA . LYS B 1 22 ? 7.189 0.060 -5.742 1.00 25.23 27 LYS B CA 1
ATOM 1640 C C . LYS B 1 22 ? 8.474 -0.181 -4.940 1.00 25.14 27 LYS B C 1
ATOM 1641 O O . LYS B 1 22 ? 9.303 0.726 -4.807 1.00 24.84 27 LYS B O 1
ATOM 1647 N N . TRP B 1 23 ? 8.618 -1.404 -4.415 1.00 24.92 28 TRP B N 1
ATOM 1648 C CA . TRP B 1 23 ? 9.837 -1.868 -3.746 1.00 24.52 28 TRP B CA 1
ATOM 1649 C C . TRP B 1 23 ? 11.087 -1.698 -4.616 1.00 24.81 28 TRP B C 1
ATOM 1650 O O . TRP B 1 23 ? 12.100 -1.168 -4.158 1.00 24.61 28 TRP B O 1
ATOM 1661 N N . ALA B 1 24 ? 11.014 -2.157 -5.862 1.00 25.36 29 ALA B N 1
ATOM 1662 C CA . ALA B 1 24 ? 12.149 -2.068 -6.792 1.00 26.45 29 ALA B CA 1
ATOM 1663 C C . ALA B 1 24 ? 12.581 -0.617 -7.050 1.00 27.27 29 ALA B C 1
ATOM 1664 O O . ALA B 1 24 ? 13.777 -0.322 -7.128 1.00 26.34 29 ALA B O 1
ATOM 1666 N N . SER B 1 25 ? 11.597 0.275 -7.173 1.00 28.56 30 SER B N 1
ATOM 1667 C CA . SER B 1 25 ? 11.855 1.702 -7.353 1.00 30.49 30 SER B CA 1
ATOM 1668 C C . SER B 1 25 ? 12.555 2.269 -6.119 1.00 31.61 30 SER B C 1
ATOM 1669 O O . SER B 1 25 ? 13.569 2.951 -6.236 1.00 31.78 30 SER B O 1
ATOM 1672 N N . GLN B 1 26 ? 12.030 1.951 -4.939 1.00 33.31 31 GLN B N 1
ATOM 1673 C CA . GLN B 1 26 ? 12.627 2.398 -3.677 1.00 35.27 31 GLN B CA 1
ATOM 1674 C C . GLN B 1 26 ? 14.069 1.891 -3.468 1.00 36.71 31 GLN B C 1
ATOM 1675 O O . GLN B 1 26 ? 14.901 2.606 -2.901 1.00 36.92 31 GLN B O 1
ATOM 1681 N N . MET B 1 27 ? 14.355 0.677 -3.946 1.00 38.30 32 MET B N 1
ATOM 1682 C CA . MET B 1 27 ? 15.707 0.117 -3.930 1.00 40.06 32 MET B CA 1
ATOM 1683 C C . MET B 1 27 ? 16.617 0.790 -4.963 1.00 41.16 32 MET B C 1
ATOM 1684 O O . MET B 1 27 ? 17.752 1.142 -4.651 1.00 41.58 32 MET B O 1
ATOM 1689 N N . ASN B 1 28 ? 16.120 0.969 -6.186 1.00 42.44 33 ASN B N 1
ATOM 1690 C CA . ASN B 1 28 ? 16.893 1.634 -7.242 1.00 43.88 33 ASN B CA 1
ATOM 1691 C C . ASN B 1 28 ? 17.208 3.106 -6.957 1.00 44.76 33 ASN B C 1
ATOM 1692 O O . ASN B 1 28 ? 18.240 3.618 -7.396 1.00 45.08 33 ASN B O 1
ATOM 1697 N N . ASN B 1 29 ? 16.321 3.787 -6.233 1.00 45.88 34 ASN B N 1
ATOM 1698 C CA . ASN B 1 29 ? 16.562 5.184 -5.858 1.00 46.87 34 ASN B CA 1
ATOM 1699 C C . ASN B 1 29 ? 17.585 5.341 -4.737 1.00 47.40 34 ASN B C 1
ATOM 1700 O O . ASN B 1 29 ? 18.390 6.277 -4.748 1.00 47.84 34 ASN B O 1
ATOM 1705 N N . ILE B 1 30 ? 17.561 4.418 -3.784 0.78 47.81 35 ILE B N 1
ATOM 1706 C CA . ILE B 1 30 ? 18.557 4.399 -2.719 0.53 48.25 35 ILE B CA 1
ATOM 1707 C C . ILE B 1 30 ? 19.886 3.816 -3.227 0.49 48.48 35 ILE B C 1
ATOM 1708 O O . ILE B 1 30 ? 20.928 4.460 -3.110 0.77 48.60 35 ILE B O 1
ATOM 1713 N N . GLN B 1 31 ? 19.835 2.624 -3.820 1.00 48.78 36 GLN B N 1
ATOM 1714 C CA . GLN B 1 31 ? 21.044 1.868 -4.172 1.00 49.01 36 GLN B CA 1
ATOM 1715 C C . GLN B 1 31 ? 20.964 1.202 -5.559 1.00 48.86 36 GLN B C 1
ATOM 1716 O O . GLN B 1 31 ? 20.665 0.005 -5.648 1.00 48.89 36 GLN B O 1
ATOM 1722 N N . PRO B 1 32 ? 21.253 1.960 -6.642 0.75 48.63 37 PRO B N 1
ATOM 1723 C CA . PRO B 1 32 ? 21.157 1.403 -8.003 0.52 48.49 37 PRO B CA 1
ATOM 1724 C C . PRO B 1 32 ? 22.222 0.349 -8.280 0.38 48.39 37 PRO B C 1
ATOM 1725 O O . PRO B 1 32 ? 22.006 -0.554 -9.092 1.00 48.16 37 PRO B O 1
ATOM 1729 N N . THR B 1 33 ? 23.357 0.475 -7.595 1.00 48.41 38 THR B N 1
ATOM 1730 C CA . THR B 1 33 ? 24.500 -0.420 -7.767 1.00 48.39 38 THR B CA 1
ATOM 1731 C C . THR B 1 33 ? 24.270 -1.824 -7.183 1.00 48.20 38 THR B C 1
ATOM 1732 O O . THR B 1 33 ? 25.079 -2.729 -7.388 1.00 47.87 38 THR B O 1
ATOM 1736 N N . LEU B 1 34 ? 23.158 -1.994 -6.469 0.78 48.19 39 LEU B N 1
ATOM 1737 C CA . LEU B 1 34 ? 22.747 -3.299 -5.950 1.00 48.30 39 LEU B CA 1
ATOM 1738 C C . LEU B 1 34 ? 22.251 -4.246 -7.051 0.33 48.19 39 LEU B C 1
ATOM 1739 O O . LEU B 1 34 ? 22.207 -5.465 -6.854 0.99 48.34 39 LEU B O 1
ATOM 1744 N N . PHE B 1 35 ? 21.891 -3.685 -8.204 1.00 47.94 40 PHE B N 1
ATOM 1745 C CA . PHE B 1 35 ? 21.445 -4.482 -9.345 1.00 47.79 40 PHE B CA 1
ATOM 1746 C C . PHE B 1 35 ? 22.588 -4.775 -10.314 1.00 47.83 40 PHE B C 1
ATOM 1747 O O . PHE B 1 35 ? 23.317 -3.869 -10.719 1.00 47.85 40 PHE B O 1
ATOM 1755 N N . SER B 1 44 ? 29.306 -11.699 -5.616 1.00 28.70 49 SER B N 1
ATOM 1756 C CA . SER B 1 44 ? 29.720 -13.011 -5.101 1.00 27.69 49 SER B CA 1
ATOM 1757 C C . SER B 1 44 ? 29.666 -13.023 -3.574 1.00 26.20 49 SER B C 1
ATOM 1758 O O . SER B 1 44 ? 30.362 -12.235 -2.922 1.00 26.60 49 SER B O 1
ATOM 1761 N N . PRO B 1 45 ? 28.851 -13.924 -2.998 1.00 24.57 50 PRO B N 1
ATOM 1762 C CA . PRO B 1 45 ? 28.668 -13.970 -1.547 1.00 23.36 50 PRO B CA 1
ATOM 1763 C C . PRO B 1 45 ? 29.868 -14.530 -0.770 1.00 22.47 50 PRO B C 1
ATOM 1764 O O . PRO B 1 45 ? 30.632 -15.352 -1.293 1.00 22.62 50 PRO B O 1
ATOM 1768 N N . HIS B 1 46 ? 30.022 -14.065 0.468 1.00 21.18 51 HIS B N 1
ATOM 1769 C CA . HIS B 1 46 ? 31.067 -14.534 1.384 1.00 20.23 51 HIS B CA 1
ATOM 1770 C C . HIS B 1 46 ? 30.519 -15.511 2.417 1.00 19.15 51 HIS B C 1
ATOM 1771 O O . HIS B 1 46 ? 31.289 -16.140 3.149 1.00 19.08 51 HIS B O 1
ATOM 1778 N N . THR B 1 47 ? 29.193 -15.627 2.477 1.00 17.89 52 THR B N 1
ATOM 1779 C CA . THR B 1 47 ? 28.531 -16.412 3.520 1.00 16.30 52 THR B CA 1
ATOM 1780 C C . THR B 1 47 ? 27.432 -17.316 2.971 1.00 15.52 52 THR B C 1
ATOM 1781 O O . THR B 1 47 ? 26.604 -16.887 2.156 1.00 14.67 52 THR B O 1
ATOM 1785 N N . LEU B 1 48 ? 27.454 -18.578 3.414 1.00 14.61 53 LEU B N 1
ATOM 1786 C CA . LEU B 1 48 ? 26.310 -19.461 3.291 1.00 13.91 53 LEU B CA 1
ATOM 1787 C C . LEU B 1 48 ? 25.551 -19.429 4.620 1.00 13.70 53 LEU B C 1
ATOM 1788 O O . LEU B 1 48 ? 26.100 -19.764 5.669 1.00 13.43 53 LEU B O 1
ATOM 1793 N N . PHE B 1 49 ? 24.293 -19.023 4.551 1.00 13.05 54 PHE B N 1
ATOM 1794 C CA . PHE B 1 49 ? 23.401 -18.987 5.704 1.00 13.30 54 PHE B CA 1
ATOM 1795 C C . PHE B 1 49 ? 22.389 -20.119 5.543 1.00 13.42 54 PHE B C 1
ATOM 1796 O O . PHE B 1 49 ? 21.723 -20.238 4.497 1.00 13.59 54 PHE B O 1
ATOM 1804 N N . ILE B 1 50 ? 22.294 -20.951 6.575 1.00 13.46 55 ILE B N 1
ATOM 1805 C CA . ILE B 1 50 ? 21.296 -22.003 6.656 1.00 13.34 55 ILE B CA 1
ATOM 1806 C C . ILE B 1 50 ? 20.351 -21.708 7.823 1.00 13.40 55 ILE B C 1
ATOM 1807 O O . ILE B 1 50 ? 20.759 -21.682 8.987 1.00 13.55 55 ILE B O 1
ATOM 1812 N N . GLY B 1 51 ? 19.089 -21.461 7.496 1.00 13.58 56 GLY B N 1
ATOM 1813 C CA . GLY B 1 51 ? 18.113 -21.017 8.492 1.00 13.69 56 GLY B CA 1
ATOM 1814 C C . GLY B 1 51 ? 16.797 -21.738 8.327 1.00 13.20 56 GLY B C 1
ATOM 1815 O O . GLY B 1 51 ? 16.595 -22.445 7.350 1.00 13.53 56 GLY B O 1
ATOM 1816 N N . CYS B 1 52 ? 15.896 -21.555 9.290 1.00 13.59 57 CYS B N 1
ATOM 1817 C CA . CYS B 1 52 ? 14.562 -22.125 9.213 1.00 13.40 57 CYS B CA 1
ATOM 1818 C C . CYS B 1 52 ? 13.680 -21.326 8.250 1.00 14.14 57 CYS B C 1
ATOM 1819 O O . CYS B 1 52 ? 13.854 -20.115 8.098 1.00 14.09 57 CYS B O 1
ATOM 1822 N N . SER B 1 53 ? 12.719 -22.008 7.623 1.00 14.28 58 SER B N 1
ATOM 1823 C CA . SER B 1 53 ? 11.762 -21.353 6.722 1.00 14.54 58 SER B CA 1
ATOM 1824 C C . SER B 1 53 ? 10.897 -20.270 7.400 1.00 14.80 58 SER B C 1
ATOM 1825 O O . SER B 1 53 ? 10.293 -19.429 6.721 1.00 14.99 58 SER B O 1
ATOM 1828 N N . ASP B 1 54 ? 10.862 -20.303 8.731 1.00 14.68 59 ASP B N 1
ATOM 1829 C CA . ASP B 1 54 ? 10.147 -19.323 9.548 1.00 15.07 59 ASP B CA 1
ATOM 1830 C C . ASP B 1 54 ? 10.191 -17.890 8.970 1.00 15.51 59 ASP B C 1
ATOM 1831 O O . ASP B 1 54 ? 11.265 -17.361 8.664 1.00 14.42 59 ASP B O 1
ATOM 1836 N N . SER B 1 55 ? 9.008 -17.279 8.860 1.00 15.91 60 SER B N 1
ATOM 1837 C CA . SER B 1 55 ? 8.821 -15.967 8.246 1.00 17.09 60 SER B CA 1
ATOM 1838 C C . SER B 1 55 ? 9.438 -14.783 9.005 1.00 16.84 60 SER B C 1
ATOM 1839 O O . SER B 1 55 ? 9.597 -13.699 8.441 1.00 17.13 60 SER B O 1
ATOM 1842 N N . ARG B 1 56 ? 9.792 -14.990 10.268 1.00 16.68 61 ARG B N 1
ATOM 1843 C CA . ARG B 1 56 ? 10.193 -13.876 11.126 1.00 16.61 61 ARG B CA 1
ATOM 1844 C C . ARG B 1 56 ? 11.664 -13.476 10.984 1.00 16.84 61 ARG B C 1
ATOM 1845 O O . ARG B 1 56 ? 12.045 -12.405 11.428 1.00 17.01 61 ARG B O 1
ATOM 1853 N N . TYR B 1 57 ? 12.475 -14.332 10.364 1.00 16.92 62 TYR B N 1
ATOM 1854 C CA . TYR B 1 57 ? 13.889 -14.025 10.121 1.00 16.90 62 TYR B CA 1
ATOM 1855 C C . TYR B 1 57 ? 14.378 -14.634 8.817 1.00 16.85 62 TYR B C 1
ATOM 1856 O O . TYR B 1 57 ? 13.741 -15.526 8.247 1.00 16.31 62 TYR B O 1
ATOM 1865 N N . ASN B 1 58 ? 15.515 -14.121 8.356 1.00 17.49 63 ASN B N 1
ATOM 1866 C CA . ASN B 1 58 ? 16.243 -14.643 7.212 1.00 17.88 63 ASN B CA 1
ATOM 1867 C C . ASN B 1 58 ? 17.675 -14.119 7.285 1.00 18.51 63 ASN B C 1
ATOM 1868 O O . ASN B 1 58 ? 18.112 -13.682 8.355 1.00 18.77 63 ASN B O 1
ATOM 1873 N N . GLU B 1 59 ? 18.398 -14.154 6.163 1.00 18.63 64 GLU B N 1
ATOM 1874 C CA . GLU B 1 59 ? 19.793 -13.721 6.115 1.00 18.86 64 GLU B CA 1
ATOM 1875 C C . GLU B 1 59 ? 19.996 -12.246 6.478 1.00 19.50 64 GLU B C 1
ATOM 1876 O O . GLU B 1 59 ? 21.075 -11.860 6.929 1.00 19.10 64 GLU B O 1
ATOM 1882 N N . ASN B 1 60 ? 18.949 -11.433 6.319 1.00 19.99 65 ASN B N 1
ATOM 1883 C CA . ASN B 1 60 ? 19.029 -10.009 6.652 1.00 20.70 65 ASN B CA 1
ATOM 1884 C C . ASN B 1 60 ? 19.294 -9.722 8.145 1.00 20.65 65 ASN B C 1
ATOM 1885 O O . ASN B 1 60 ? 19.744 -8.634 8.493 1.00 20.21 65 ASN B O 1
ATOM 1890 N N . CYS B 1 61 ? 19.052 -10.706 9.018 1.00 21.18 66 CYS B N 1
ATOM 1891 C CA . CYS B 1 61 ? 19.392 -10.563 10.452 1.00 21.06 66 CYS B CA 1
ATOM 1892 C C . CYS B 1 61 ? 20.905 -10.438 10.739 1.00 21.98 66 CYS B C 1
ATOM 1893 O O . CYS B 1 61 ? 21.302 -9.946 11.809 1.00 22.30 66 CYS B O 1
ATOM 1896 N N . LEU B 1 62 ? 21.733 -10.885 9.795 1.00 22.57 67 LEU B N 1
ATOM 1897 C CA . LEU B 1 62 ? 23.194 -10.764 9.882 1.00 23.71 67 LEU B CA 1
ATOM 1898 C C . LEU B 1 62 ? 23.663 -9.318 9.753 1.00 25.13 67 LEU B C 1
ATOM 1899 O O . LEU B 1 62 ? 24.784 -8.986 10.151 1.00 25.36 67 LEU B O 1
ATOM 1904 N N . GLY B 1 63 ? 22.807 -8.477 9.178 1.00 26.56 68 GLY B N 1
ATOM 1905 C CA . GLY B 1 63 ? 23.028 -7.035 9.127 1.00 29.21 68 GLY B CA 1
ATOM 1906 C C . GLY B 1 63 ? 23.979 -6.586 8.034 1.00 30.77 68 GLY B C 1
ATOM 1907 O O . GLY B 1 63 ? 24.441 -5.446 8.037 1.00 31.13 68 GLY B O 1
ATOM 1908 N N . VAL B 1 64 ? 24.266 -7.480 7.091 1.00 32.27 69 VAL B N 1
ATOM 1909 C CA . VAL B 1 64 ? 25.228 -7.188 6.031 1.00 33.25 69 VAL B CA 1
ATOM 1910 C C . VAL B 1 64 ? 24.544 -6.817 4.697 1.00 33.79 69 VAL B C 1
ATOM 1911 O O . VAL B 1 64 ? 23.310 -6.845 4.589 1.00 34.10 69 VAL B O 1
ATOM 1915 N N . LEU B 1 65 ? 25.350 -6.460 3.694 1.00 34.29 70 LEU B N 1
ATOM 1916 C CA . LEU B 1 65 ? 24.843 -6.002 2.394 1.00 34.24 70 LEU B CA 1
ATOM 1917 C C . LEU B 1 65 ? 24.126 -7.109 1.601 1.00 33.90 70 LEU B C 1
ATOM 1918 O O . LEU B 1 65 ? 24.470 -8.284 1.740 1.00 34.34 70 LEU B O 1
ATOM 1923 N N . PRO B 1 66 ? 23.133 -6.740 0.762 1.00 33.07 71 PRO B N 1
ATOM 1924 C CA . PRO B 1 66 ? 22.461 -7.712 -0.119 1.00 32.18 71 PRO B CA 1
ATOM 1925 C C . PRO B 1 66 ? 23.357 -8.170 -1.288 1.00 31.12 71 PRO B C 1
ATOM 1926 O O . PRO B 1 66 ? 24.089 -7.364 -1.864 1.00 31.12 71 PRO B O 1
ATOM 1930 N N . GLY B 1 67 ? 23.284 -9.455 -1.626 1.00 29.50 72 GLY B N 1
ATOM 1931 C CA . GLY B 1 67 ? 24.240 -10.077 -2.539 1.00 27.45 72 GLY B CA 1
ATOM 1932 C C . GLY B 1 67 ? 25.414 -10.696 -1.789 1.00 26.02 72 GLY B C 1
ATOM 1933 O O . GLY B 1 67 ? 26.273 -11.327 -2.391 1.00 26.16 72 GLY B O 1
ATOM 1934 N N . GLU B 1 68 ? 25.444 -10.533 -0.471 1.00 24.40 73 GLU B N 1
ATOM 1935 C CA . GLU B 1 68 ? 26.567 -11.017 0.339 1.00 23.26 73 GLU B CA 1
ATOM 1936 C C . GLU B 1 68 ? 26.362 -12.405 0.964 1.00 22.14 73 GLU B C 1
ATOM 1937 O O . GLU B 1 68 ? 27.329 -13.045 1.386 1.00 21.42 73 GLU B O 1
ATOM 1943 N N . VAL B 1 69 ? 25.103 -12.841 1.035 1.00 20.81 74 VAL B N 1
ATOM 1944 C CA . VAL B 1 69 ? 24.723 -14.068 1.748 1.00 19.67 74 VAL B CA 1
ATOM 1945 C C . VAL B 1 69 ? 23.845 -14.975 0.882 1.00 18.81 74 VAL B C 1
ATOM 1946 O O . VAL B 1 69 ? 22.724 -14.626 0.500 1.00 18.36 74 VAL B O 1
ATOM 1950 N N . PHE B 1 70 ? 24.405 -16.136 0.567 1.00 18.10 75 PHE B N 1
ATOM 1951 C CA . PHE B 1 70 ? 23.736 -17.229 -0.126 1.00 17.46 75 PHE B CA 1
ATOM 1952 C C . PHE B 1 70 ? 22.998 -18.079 0.927 1.00 16.91 75 PHE B C 1
ATOM 1953 O O . PHE B 1 70 ? 23.582 -18.432 1.949 1.00 16.65 75 PHE B O 1
ATOM 1961 N N . THR B 1 71 ? 21.730 -18.408 0.684 1.00 16.15 76 THR B N 1
ATOM 1962 C CA . THR B 1 71 ? 20.852 -18.885 1.769 1.00 15.55 76 THR B CA 1
ATOM 1963 C C . THR B 1 71 ? 20.121 -20.171 1.447 1.00 15.38 76 THR B C 1
ATOM 1964 O O . THR B 1 71 ? 19.438 -20.276 0.425 1.00 15.09 76 THR B O 1
ATOM 1968 N N . TRP B 1 72 ? 20.258 -21.148 2.339 1.00 14.96 77 TRP B N 1
ATOM 1969 C CA . TRP B 1 72 ? 19.444 -22.349 2.293 1.00 14.51 77 TRP B CA 1
ATOM 1970 C C . TRP B 1 72 ? 18.458 -22.262 3.455 1.00 14.48 77 TRP B C 1
ATOM 1971 O O . TRP B 1 72 ? 18.849 -22.217 4.608 1.00 15.03 77 TRP B O 1
ATOM 1982 N N . LYS B 1 73 ? 17.174 -22.182 3.135 1.00 14.69 78 LYS B N 1
ATOM 1983 C CA . LYS B 1 73 ? 16.155 -21.975 4.149 1.00 15.12 78 LYS B CA 1
ATOM 1984 C C . LYS B 1 73 ? 15.212 -23.154 4.034 1.00 14.41 78 LYS B C 1
ATOM 1985 O O . LYS B 1 73 ? 14.599 -23.332 2.990 1.00 14.72 78 LYS B O 1
ATOM 1991 N N . ASN B 1 74 ? 15.126 -23.974 5.083 1.00 14.22 79 ASN B N 1
ATOM 1992 C CA . ASN B 1 74 ? 14.176 -25.089 5.119 1.00 13.81 79 ASN B CA 1
ATOM 1993 C C . ASN B 1 74 ? 13.474 -25.237 6.490 1.00 13.84 79 ASN B C 1
ATOM 1994 O O . ASN B 1 74 ? 13.926 -24.662 7.481 1.00 14.05 79 ASN B O 1
ATOM 1999 N N . VAL B 1 75 ? 12.369 -25.982 6.536 1.00 13.78 80 VAL B N 1
ATOM 2000 C CA . VAL B 1 75 ? 11.592 -26.187 7.790 1.00 13.37 80 VAL B CA 1
ATOM 2001 C C . VAL B 1 75 ? 12.502 -26.745 8.893 1.00 13.52 80 VAL B C 1
ATOM 2002 O O . VAL B 1 75 ? 13.201 -27.738 8.678 1.00 13.70 80 VAL B O 1
ATOM 2006 N N . ALA B 1 76 ? 12.500 -26.075 10.049 1.00 13.65 81 ALA B N 1
ATOM 2007 C CA . ALA B 1 76 ? 13.311 -26.425 11.232 1.00 13.84 81 ALA B CA 1
ATOM 2008 C C . ALA B 1 76 ? 14.829 -26.536 10.990 1.00 13.95 81 ALA B C 1
ATOM 2009 O O . ALA B 1 76 ? 15.540 -27.147 11.787 1.00 14.64 81 ALA B O 1
ATOM 2011 N N . ASN B 1 77 ? 15.318 -25.909 9.912 1.00 13.92 82 ASN B N 1
ATOM 2012 C CA . ASN B 1 77 ? 16.746 -25.929 9.526 1.00 13.47 82 ASN B CA 1
ATOM 2013 C C . ASN B 1 77 ? 17.455 -27.291 9.666 1.00 13.32 82 ASN B C 1
ATOM 2014 O O . ASN B 1 77 ? 18.508 -27.397 10.308 1.00 12.36 82 ASN B O 1
ATOM 2019 N N . ILE B 1 78 ? 16.876 -28.321 9.048 1.00 13.15 83 ILE B N 1
ATOM 2020 C CA . ILE B 1 78 ? 17.381 -29.682 9.215 1.00 13.11 83 ILE B CA 1
ATOM 2021 C C . ILE B 1 78 ? 18.472 -29.989 8.188 1.00 13.67 83 ILE B C 1
ATOM 2022 O O . ILE B 1 78 ? 18.278 -29.799 6.975 1.00 14.48 83 ILE B O 1
ATOM 2027 N N . CYS B 1 79 ? 19.598 -30.496 8.683 1.00 13.53 84 CYS B N 1
ATOM 2028 C CA . CYS B 1 79 ? 20.745 -30.820 7.849 1.00 13.82 84 CYS B CA 1
ATOM 2029 C C . CYS B 1 79 ? 21.175 -32.279 8.012 1.00 14.31 84 CYS B C 1
ATOM 2030 O O . CYS B 1 79 ? 22.150 -32.550 8.706 1.00 14.37 84 CYS B O 1
ATOM 2033 N N . HIS B 1 80 ? 20.448 -33.216 7.392 1.00 15.01 85 HIS B N 1
ATOM 2034 C CA . HIS B 1 80 ? 20.835 -34.629 7.436 1.00 15.70 85 HIS B CA 1
ATOM 2035 C C . HIS B 1 80 ? 22.158 -34.795 6.702 1.00 16.14 85 HIS B C 1
ATOM 2036 O O . HIS B 1 80 ? 22.297 -34.307 5.582 1.00 15.59 85 HIS B O 1
ATOM 2043 N N . SER B 1 81 ? 23.114 -35.483 7.327 1.00 16.16 86 SER B N 1
ATOM 2044 C CA . SER B 1 81 ? 24.441 -35.675 6.757 1.00 17.68 86 SER B CA 1
ATOM 2045 C C . SER B 1 81 ? 24.414 -36.225 5.343 1.00 17.66 86 SER B C 1
ATOM 2046 O O . SER B 1 81 ? 25.242 -35.854 4.526 1.00 18.29 86 SER B O 1
ATOM 2049 N N . GLU B 1 82 ? 23.446 -37.091 5.064 1.00 18.68 87 GLU B N 1
ATOM 2050 C CA . GLU B 1 82 ? 23.369 -37.779 3.781 1.00 19.64 87 GLU B CA 1
ATOM 2051 C C . GLU B 1 82 ? 22.339 -37.170 2.819 1.00 19.51 87 GLU B C 1
ATOM 2052 O O . GLU B 1 82 ? 22.076 -37.731 1.748 1.00 20.03 87 GLU B O 1
ATOM 2058 N N . ASP B 1 83 ? 21.759 -36.031 3.200 1.00 19.24 88 ASP B N 1
ATOM 2059 C CA . ASP B 1 83 ? 20.829 -35.298 2.333 1.00 18.86 88 ASP B CA 1
ATOM 2060 C C . ASP B 1 83 ? 21.612 -34.721 1.147 1.00 18.51 88 ASP B C 1
ATOM 2061 O O . ASP B 1 83 ? 22.617 -34.042 1.328 1.00 18.01 88 ASP B O 1
ATOM 2066 N N . LEU B 1 84 ? 21.139 -34.999 -0.065 1.00 18.09 89 LEU B N 1
ATOM 2067 C CA . LEU B 1 84 ? 21.810 -34.545 -1.281 1.00 17.63 89 LEU B CA 1
ATOM 2068 C C . LEU B 1 84 ? 21.897 -33.022 -1.342 1.00 17.35 89 LEU B C 1
ATOM 2069 O O . LEU B 1 84 ? 22.924 -32.478 -1.746 1.00 16.83 89 LEU B O 1
ATOM 2074 N N . THR B 1 85 ? 20.808 -32.354 -0.953 1.00 16.39 90 THR B N 1
ATOM 2075 C CA . THR B 1 85 ? 20.758 -30.891 -0.904 1.00 15.75 90 THR B CA 1
ATOM 2076 C C . THR B 1 85 ? 21.822 -30.297 0.043 1.00 15.68 90 THR B C 1
ATOM 2077 O O . THR B 1 85 ? 22.486 -29.331 -0.309 1.00 16.22 90 THR B O 1
ATOM 2081 N N . LEU B 1 86 ? 22.002 -30.870 1.232 1.00 15.24 91 LEU B N 1
ATOM 2082 C CA . LEU B 1 86 ? 23.068 -30.388 2.113 1.00 14.90 91 LEU B CA 1
ATOM 2083 C C . LEU B 1 86 ? 24.451 -30.427 1.423 1.00 14.62 91 LEU B C 1
ATOM 2084 O O . LEU B 1 86 ? 25.149 -29.410 1.370 1.00 14.84 91 LEU B O 1
ATOM 2089 N N . LYS B 1 87 ? 24.817 -31.590 0.890 1.00 14.02 92 LYS B N 1
ATOM 2090 C CA . LYS B 1 87 ? 26.114 -31.798 0.236 1.00 14.08 92 LYS B CA 1
ATOM 2091 C C . LYS B 1 87 ? 26.298 -30.912 -0.989 1.00 13.67 92 LYS B C 1
ATOM 2092 O O . LYS B 1 87 ? 27.325 -30.272 -1.139 1.00 14.44 92 LYS B O 1
ATOM 2098 N N . ALA B 1 88 ? 25.300 -30.897 -1.864 1.00 14.04 93 ALA B N 1
ATOM 2099 C CA . ALA B 1 88 ? 25.284 -30.023 -3.039 1.00 14.14 93 ALA B CA 1
ATOM 2100 C C . ALA B 1 88 ? 25.394 -28.544 -2.655 1.00 14.14 93 ALA B C 1
ATOM 2101 O O . ALA B 1 88 ? 26.152 -27.790 -3.273 1.00 14.62 93 ALA B O 1
ATOM 2103 N N . THR B 1 89 ? 24.627 -28.129 -1.646 1.00 13.50 94 THR B N 1
ATOM 2104 C CA . THR B 1 89 ? 24.663 -26.737 -1.190 1.00 13.56 94 THR B CA 1
ATOM 2105 C C . THR B 1 89 ? 26.039 -26.353 -0.626 1.00 12.88 94 THR B C 1
ATOM 2106 O O . THR B 1 89 ? 26.587 -25.315 -0.973 1.00 12.13 94 THR B O 1
ATOM 2110 N N . LEU B 1 90 ? 26.597 -27.203 0.230 1.00 13.28 95 LEU B N 1
ATOM 2111 C CA . LEU B 1 90 ? 27.941 -26.980 0.768 1.00 13.35 95 LEU B CA 1
ATOM 2112 C C . LEU B 1 90 ? 29.024 -26.983 -0.324 1.00 13.99 95 LEU B C 1
ATOM 2113 O O . LEU B 1 90 ? 29.923 -26.138 -0.317 1.00 13.52 95 LEU B O 1
ATOM 2118 N N . GLU B 1 91 ? 28.939 -27.925 -1.266 1.00 14.44 96 GLU B N 1
ATOM 2119 C CA . GLU B 1 91 ? 29.914 -27.975 -2.359 1.00 14.63 96 GLU B CA 1
ATOM 2120 C C . GLU B 1 91 ? 29.837 -26.713 -3.235 1.00 15.45 96 GLU B C 1
ATOM 2121 O O . GLU B 1 91 ? 30.865 -26.110 -3.553 1.00 15.02 96 GLU B O 1
ATOM 2127 N N . PHE B 1 92 ? 28.628 -26.285 -3.593 1.00 16.52 97 PHE B N 1
ATOM 2128 C CA . PHE B 1 92 ? 28.497 -25.069 -4.394 1.00 17.15 97 PHE B CA 1
ATOM 2129 C C . PHE B 1 92 ? 29.019 -23.832 -3.656 1.00 17.27 97 PHE B C 1
ATOM 2130 O O . PHE B 1 92 ? 29.784 -23.046 -4.222 1.00 17.02 97 PHE B O 1
ATOM 2138 N N . ALA B 1 93 ? 28.614 -23.670 -2.396 1.00 16.87 98 ALA B N 1
ATOM 2139 C CA . ALA B 1 93 ? 29.010 -22.503 -1.603 1.00 17.26 98 ALA B CA 1
ATOM 2140 C C . ALA B 1 93 ? 30.526 -22.415 -1.345 1.00 17.70 98 ALA B C 1
ATOM 2141 O O . ALA B 1 93 ? 31.140 -21.370 -1.572 1.00 17.72 98 ALA B O 1
ATOM 2143 N N . ILE B 1 94 ? 31.111 -23.515 -0.874 1.00 18.12 99 ILE B N 1
ATOM 2144 C CA . ILE B 1 94 ? 32.529 -23.559 -0.477 1.00 18.70 99 ILE B CA 1
ATOM 2145 C C . ILE B 1 94 ? 33.484 -23.638 -1.679 1.00 18.83 99 ILE B C 1
ATOM 2146 O O . ILE B 1 94 ? 34.447 -22.867 -1.761 1.00 19.21 99 ILE B O 1
ATOM 2151 N N . ILE B 1 95 ? 33.219 -24.559 -2.601 1.00 18.70 100 ILE B N 1
ATOM 2152 C CA . ILE B 1 95 ? 34.108 -24.779 -3.750 1.00 18.96 100 ILE B CA 1
ATOM 2153 C C . ILE B 1 95 ? 33.878 -23.789 -4.900 1.00 19.04 100 ILE B C 1
ATOM 2154 O O . ILE B 1 95 ? 34.827 -23.192 -5.402 1.00 19.01 100 ILE B O 1
ATOM 2159 N N . CYS B 1 96 ? 32.623 -23.584 -5.289 1.00 18.96 101 CYS B N 1
ATOM 2160 C CA . CYS B 1 96 ? 32.322 -22.739 -6.442 1.00 18.92 101 CYS B CA 1
ATOM 2161 C C . CYS B 1 96 ? 32.207 -21.259 -6.079 1.00 19.00 101 CYS B C 1
ATOM 2162 O O . CYS B 1 96 ? 32.864 -20.425 -6.696 1.00 19.42 101 CYS B O 1
ATOM 2165 N N . LEU B 1 97 ? 31.395 -20.923 -5.078 1.00 18.72 102 LEU B N 1
ATOM 2166 C CA . LEU B 1 97 ? 31.285 -19.530 -4.633 1.00 18.70 102 LEU B CA 1
ATOM 2167 C C . LEU B 1 97 ? 32.457 -19.061 -3.756 1.00 18.68 102 LEU B C 1
ATOM 2168 O O . LEU B 1 97 ? 32.727 -17.861 -3.665 1.00 18.25 102 LEU B O 1
ATOM 2173 N N . LYS B 1 98 ? 33.142 -20.014 -3.129 1.00 18.71 103 LYS B N 1
ATOM 2174 C CA . LYS B 1 98 ? 34.250 -19.736 -2.206 1.00 19.25 103 LYS B CA 1
ATOM 2175 C C . LYS B 1 98 ? 33.837 -18.830 -1.049 1.00 19.07 103 LYS B C 1
ATOM 2176 O O . LYS B 1 98 ? 34.498 -17.834 -0.732 1.00 19.14 103 LYS B O 1
ATOM 2182 N N . VAL B 1 99 ? 32.719 -19.184 -0.418 1.00 18.19 104 VAL B N 1
ATOM 2183 C CA . VAL B 1 99 ? 32.294 -18.488 0.796 1.00 17.46 104 VAL B CA 1
ATOM 2184 C C . VAL B 1 99 ? 33.343 -18.786 1.870 1.00 17.04 104 VAL B C 1
ATOM 2185 O O . VAL B 1 99 ? 33.954 -19.859 1.857 1.00 16.72 104 VAL B O 1
ATOM 2189 N N . ASN B 1 100 ? 33.574 -17.850 2.783 1.00 17.07 105 ASN B N 1
ATOM 2190 C CA . ASN B 1 100 ? 34.499 -18.139 3.886 1.00 17.19 105 ASN B CA 1
ATOM 2191 C C . ASN B 1 100 ? 33.798 -18.316 5.235 1.00 16.39 105 ASN B C 1
ATOM 2192 O O . ASN B 1 100 ? 34.453 -18.454 6.265 1.00 15.56 105 ASN B O 1
ATOM 2197 N N . LYS B 1 101 ? 32.464 -18.321 5.207 1.00 15.91 106 LYS B N 1
ATOM 2198 C CA . LYS B 1 101 ? 31.656 -18.540 6.414 1.00 15.72 106 LYS B CA 1
ATOM 2199 C C . LYS B 1 101 ? 30.451 -19.408 6.089 1.00 15.29 106 LYS B C 1
ATOM 2200 O O . LYS B 1 101 ? 29.715 -19.129 5.135 1.00 14.90 106 LYS B O 1
ATOM 2206 N N . VAL B 1 102 ? 30.255 -20.460 6.877 1.00 14.91 107 VAL B N 1
ATOM 2207 C CA . VAL B 1 102 ? 28.991 -21.192 6.861 1.00 14.47 107 VAL B CA 1
ATOM 2208 C C . VAL B 1 102 ? 28.299 -20.936 8.193 1.00 14.79 107 VAL B C 1
ATOM 2209 O O . VAL B 1 102 ? 28.889 -21.145 9.263 1.00 15.31 107 VAL B O 1
ATOM 2213 N N . ILE B 1 103 ? 27.060 -20.463 8.122 1.00 14.51 108 ILE B N 1
ATOM 2214 C CA . ILE B 1 103 ? 26.272 -20.192 9.315 1.00 14.59 108 ILE B CA 1
ATOM 2215 C C . ILE B 1 103 ? 25.033 -21.091 9.341 1.00 14.96 108 ILE B C 1
ATOM 2216 O O . ILE B 1 103 ? 24.216 -21.130 8.394 1.00 14.06 108 ILE B O 1
ATOM 2221 N N . ILE B 1 104 ? 24.927 -21.863 10.416 1.00 15.05 109 ILE B N 1
ATOM 2222 C CA . ILE B 1 104 ? 23.696 -22.597 10.688 1.00 14.61 109 ILE B CA 1
ATOM 2223 C C . ILE B 1 104 ? 22.978 -21.829 11.788 1.00 14.28 109 ILE B C 1
ATOM 2224 O O . ILE B 1 104 ? 23.464 -21.709 12.913 1.00 14.03 109 ILE B O 1
ATOM 2229 N N . CYS B 1 105 ? 21.825 -21.283 11.437 1.00 13.91 110 CYS B N 1
ATOM 2230 C CA . CYS B 1 105 ? 21.149 -20.367 12.322 1.00 13.74 110 CYS B CA 1
ATOM 2231 C C . CYS B 1 105 ? 19.735 -20.831 12.587 1.00 13.13 110 CYS B C 1
ATOM 2232 O O . CYS B 1 105 ? 18.844 -20.667 11.748 1.00 12.02 110 CYS B O 1
ATOM 2235 N N . GLY B 1 106 ? 19.553 -21.428 13.763 1.00 12.93 111 GLY B N 1
ATOM 2236 C CA . GLY B 1 106 ? 18.222 -21.789 14.241 1.00 12.63 111 GLY B CA 1
ATOM 2237 C C . GLY B 1 106 ? 17.583 -20.576 14.887 1.00 12.65 111 GLY B C 1
ATOM 2238 O O . GLY B 1 106 ? 18.117 -19.461 14.805 1.00 12.21 111 GLY B O 1
ATOM 2239 N N . HIS B 1 107 ? 16.436 -20.777 15.523 1.00 11.84 112 HIS B N 1
ATOM 2240 C CA . HIS B 1 107 ? 15.746 -19.676 16.164 1.00 12.53 112 HIS B CA 1
ATOM 2241 C C . HIS B 1 107 ? 14.846 -20.185 17.263 1.00 12.61 112 HIS B C 1
ATOM 2242 O O . HIS B 1 107 ? 14.455 -21.360 17.280 1.00 12.41 112 HIS B O 1
ATOM 2249 N N . THR B 1 108 ? 14.502 -19.283 18.178 1.00 13.93 113 THR B N 1
ATOM 2250 C CA . THR B 1 108 ? 13.609 -19.636 19.269 1.00 14.32 113 THR B CA 1
ATOM 2251 C C . THR B 1 108 ? 12.177 -19.606 18.747 1.00 14.72 113 THR B C 1
ATOM 2252 O O . THR B 1 108 ? 11.902 -18.945 17.744 1.00 14.35 113 THR B O 1
ATOM 2256 N N . ASP B 1 109 ? 11.286 -20.349 19.417 1.00 15.37 114 ASP B N 1
ATOM 2257 C CA . ASP B 1 109 ? 9.871 -20.460 19.032 1.00 15.23 114 ASP B CA 1
ATOM 2258 C C . ASP B 1 109 ? 9.725 -21.089 17.635 1.00 15.32 114 ASP B C 1
ATOM 2259 O O . ASP B 1 109 ? 9.010 -20.568 16.768 1.00 14.95 114 ASP B O 1
ATOM 2264 N N . CYS B 1 110 ? 10.404 -22.221 17.441 1.00 15.25 115 CYS B N 1
ATOM 2265 C CA . CYS B 1 110 ? 10.372 -22.964 16.178 1.00 15.23 115 CYS B CA 1
ATOM 2266 C C . CYS B 1 110 ? 9.194 -23.945 16.117 1.00 14.93 115 CYS B C 1
ATOM 2267 O O . CYS B 1 110 ? 9.093 -24.851 16.946 1.00 15.01 115 CYS B O 1
ATOM 2270 N N . GLY B 1 111 ? 8.312 -23.751 15.134 1.00 14.56 116 GLY B N 1
ATOM 2271 C CA . GLY B 1 111 ? 7.079 -24.536 15.000 1.00 14.85 116 GLY B CA 1
ATOM 2272 C C . GLY B 1 111 ? 7.274 -26.046 14.983 1.00 15.15 116 GLY B C 1
ATOM 2273 O O . GLY B 1 111 ? 6.585 -26.779 15.693 1.00 15.18 116 GLY B O 1
ATOM 2274 N N . GLY B 1 112 ? 8.227 -26.512 14.186 1.00 15.54 117 GLY B N 1
ATOM 2275 C CA . GLY B 1 112 ? 8.546 -27.947 14.095 1.00 16.18 117 GLY B CA 1
ATOM 2276 C C . GLY B 1 112 ? 9.025 -28.555 15.403 1.00 16.62 117 GLY B C 1
ATOM 2277 O O . GLY B 1 112 ? 8.696 -29.692 15.719 1.00 17.17 117 GLY B O 1
ATOM 2278 N N . ILE B 1 113 ? 9.796 -27.791 16.167 1.00 16.90 118 ILE B N 1
ATOM 2279 C CA . ILE B 1 113 ? 10.219 -28.215 17.500 1.00 17.34 118 ILE B CA 1
ATOM 2280 C C . ILE B 1 113 ? 9.036 -28.249 18.483 1.00 17.41 118 ILE B C 1
ATOM 2281 O O . ILE B 1 113 ? 8.876 -29.202 19.229 1.00 17.44 118 ILE B O 1
ATOM 2286 N N . LYS B 1 114 ? 8.210 -27.211 18.461 1.00 17.83 119 LYS B N 1
ATOM 2287 C CA . LYS B 1 114 ? 7.054 -27.113 19.345 1.00 18.22 119 LYS B CA 1
ATOM 2288 C C . LYS B 1 114 ? 6.017 -28.180 19.051 1.00 18.35 119 LYS B C 1
ATOM 2289 O O . LYS B 1 114 ? 5.336 -28.637 19.968 1.00 18.47 119 LYS B O 1
ATOM 2295 N N . THR B 1 115 ? 5.895 -28.563 17.778 1.00 18.28 120 THR B N 1
ATOM 2296 C CA . THR B 1 115 ? 5.034 -29.677 17.380 1.00 18.72 120 THR B CA 1
ATOM 2297 C C . THR B 1 115 ? 5.425 -30.998 18.067 1.00 19.13 120 THR B C 1
ATOM 2298 O O . THR B 1 115 ? 4.559 -31.732 18.558 1.00 19.13 120 THR B O 1
ATOM 2302 N N . CYS B 1 116 ? 6.724 -31.273 18.126 1.00 19.06 121 CYS B N 1
ATOM 2303 C CA . CYS B 1 116 ? 7.233 -32.464 18.789 1.00 19.28 121 CYS B CA 1
ATOM 2304 C C . CYS B 1 116 ? 7.205 -32.324 20.304 1.00 19.82 121 CYS B C 1
ATOM 2305 O O . CYS B 1 116 ? 6.753 -33.230 21.002 1.00 20.70 121 CYS B O 1
ATOM 2308 N N . LEU B 1 117 ? 7.682 -31.191 20.803 1.00 20.20 122 LEU B N 1
ATOM 2309 C CA . LEU B 1 117 ? 7.719 -30.920 22.232 1.00 20.81 122 LEU B CA 1
ATOM 2310 C C . LEU B 1 117 ? 6.339 -31.112 22.878 1.00 21.33 122 LEU B C 1
ATOM 2311 O O . LEU B 1 117 ? 6.234 -31.708 23.942 1.00 21.96 122 LEU B O 1
ATOM 2316 N N . THR B 1 118 ? 5.296 -30.609 22.218 1.00 21.90 123 THR B N 1
ATOM 2317 C CA . THR B 1 118 ? 3.937 -30.655 22.746 1.00 22.14 123 THR B CA 1
ATOM 2318 C C . THR B 1 118 ? 3.186 -31.919 22.289 1.00 22.49 123 THR B C 1
ATOM 2319 O O . THR B 1 118 ? 1.971 -32.028 22.474 1.00 22.66 123 THR B O 1
ATOM 2323 N N . ASN B 1 119 ? 3.925 -32.866 21.703 1.00 22.38 124 ASN B N 1
ATOM 2324 C CA . ASN B 1 119 ? 3.390 -34.166 21.273 1.00 22.19 124 ASN B CA 1
ATOM 2325 C C . ASN B 1 119 ? 2.178 -34.063 20.333 1.00 21.91 124 ASN B C 1
ATOM 2326 O O . ASN B 1 119 ? 1.206 -34.815 20.432 1.00 22.07 124 ASN B O 1
ATOM 2331 N N . GLN B 1 120 ? 2.270 -33.129 19.397 1.00 21.21 125 GLN B N 1
ATOM 2332 C CA . GLN B 1 120 ? 1.253 -32.982 18.383 1.00 20.95 125 GLN B CA 1
ATOM 2333 C C . GLN B 1 120 ? 1.712 -33.475 17.003 1.00 20.07 125 GLN B C 1
ATOM 2334 O O . GLN B 1 120 ? 0.957 -33.416 16.041 1.00 20.10 125 GLN B O 1
ATOM 2340 N N . ARG B 1 121 ? 2.942 -33.978 16.924 1.00 19.93 126 ARG B N 1
ATOM 2341 C CA . ARG B 1 121 ? 3.448 -34.612 15.695 1.00 19.73 126 ARG B CA 1
ATOM 2342 C C . ARG B 1 121 ? 2.565 -35.807 15.324 1.00 20.06 126 ARG B C 1
ATOM 2343 O O . ARG B 1 121 ? 2.288 -36.039 14.149 1.00 19.20 126 ARG B O 1
ATOM 2351 N N . GLU B 1 122 ? 2.103 -36.539 16.340 1.00 20.71 127 GLU B N 1
ATOM 2352 C CA . GLU B 1 122 ? 1.255 -37.723 16.131 1.00 22.31 127 GLU B CA 1
ATOM 2353 C C . GLU B 1 122 ? -0.080 -37.382 15.464 1.00 21.98 127 GLU B C 1
ATOM 2354 O O . GLU B 1 122 ? -0.719 -38.249 14.873 1.00 23.14 127 GLU B O 1
ATOM 2360 N N . ALA B 1 123 ? -0.474 -36.112 15.532 1.00 21.67 128 ALA B N 1
ATOM 2361 C CA . ALA B 1 123 ? -1.717 -35.647 14.922 1.00 20.98 128 ALA B CA 1
ATOM 2362 C C . ALA B 1 123 ? -1.606 -35.352 13.424 1.00 20.60 128 ALA B C 1
ATOM 2363 O O . ALA B 1 123 ? -2.623 -35.135 12.766 1.00 20.40 128 ALA B O 1
ATOM 2365 N N . LEU B 1 124 ? -0.384 -35.324 12.891 1.00 19.72 129 LEU B N 1
ATOM 2366 C CA . LEU B 1 124 ? -0.155 -34.872 11.515 1.00 19.28 129 LEU B CA 1
ATOM 2367 C C . LEU B 1 124 ? -0.740 -35.790 10.422 1.00 18.68 129 LEU B C 1
ATOM 2368 O O . LEU B 1 124 ? -1.316 -35.292 9.459 1.00 18.61 129 LEU B O 1
ATOM 2373 N N . PRO B 1 125 ? -0.587 -37.127 10.552 1.00 18.69 130 PRO B N 1
ATOM 2374 C CA . PRO B 1 125 ? -1.237 -38.027 9.569 1.00 18.65 130 PRO B CA 1
ATOM 2375 C C . PRO B 1 125 ? -2.767 -37.845 9.427 1.00 18.84 130 PRO B C 1
ATOM 2376 O O . PRO B 1 125 ? -3.295 -37.931 8.307 1.00 19.12 130 PRO B O 1
ATOM 2380 N N . LYS B 1 126 ? -3.456 -37.593 10.540 1.00 18.97 131 LYS B N 1
ATOM 2381 C CA . LYS B 1 126 ? -4.906 -37.361 10.541 1.00 19.43 131 LYS B CA 1
ATOM 2382 C C . LYS B 1 126 ? -5.308 -36.153 9.686 1.00 19.21 131 LYS B C 1
ATOM 2383 O O . LYS B 1 126 ? -6.412 -36.118 9.119 1.00 18.89 131 LYS B O 1
ATOM 2389 N N . VAL B 1 127 ? -4.443 -35.141 9.651 1.00 18.15 132 VAL B N 1
ATOM 2390 C CA . VAL B 1 127 ? -4.761 -33.901 8.942 1.00 18.01 132 VAL B CA 1
ATOM 2391 C C . VAL B 1 127 ? -4.086 -33.845 7.574 1.00 17.58 132 VAL B C 1
ATOM 2392 O O . VAL B 1 127 ? -3.888 -32.773 6.998 1.00 17.56 132 VAL B O 1
ATOM 2396 N N . ASN B 1 128 ? -3.779 -35.024 7.049 1.00 17.09 133 ASN B N 1
ATOM 2397 C CA . ASN B 1 128 ? -3.248 -35.169 5.703 1.00 17.28 133 ASN B CA 1
ATOM 2398 C C . ASN B 1 128 ? -1.865 -34.511 5.545 1.00 16.76 133 ASN B C 1
ATOM 2399 O O . ASN B 1 128 ? -1.544 -33.963 4.489 1.00 16.39 133 ASN B O 1
ATOM 2404 N N . CYS B 1 129 ? -1.067 -34.585 6.618 1.00 16.67 134 CYS B N 1
ATOM 2405 C CA . CYS B 1 129 ? 0.322 -34.085 6.650 1.00 16.44 134 CYS B CA 1
ATOM 2406 C C . CYS B 1 129 ? 1.333 -35.194 6.996 1.00 15.96 134 CYS B C 1
ATOM 2407 O O . CYS B 1 129 ? 2.216 -35.009 7.837 1.00 15.72 134 CYS B O 1
ATOM 2410 N N . SER B 1 130 ? 1.209 -36.342 6.337 1.00 15.63 135 SER B N 1
ATOM 2411 C CA . SER B 1 130 ? 2.034 -37.498 6.668 1.00 15.36 135 SER B CA 1
ATOM 2412 C C . SER B 1 130 ? 3.482 -37.290 6.242 1.00 14.73 135 SER B C 1
ATOM 2413 O O . SER B 1 130 ? 4.385 -37.904 6.792 1.00 14.59 135 SER B O 1
ATOM 2416 N N . HIS B 1 131 ? 3.706 -36.423 5.266 1.00 14.46 136 HIS B N 1
ATOM 2417 C CA . HIS B 1 131 ? 5.071 -36.124 4.852 1.00 14.61 136 HIS B CA 1
ATOM 2418 C C . HIS B 1 131 ? 5.760 -35.139 5.802 1.00 14.49 136 HIS B C 1
ATOM 2419 O O . HIS B 1 131 ? 6.931 -35.307 6.128 1.00 14.70 136 HIS B O 1
ATOM 2426 N N . LEU B 1 132 ? 5.041 -34.117 6.252 1.00 15.18 137 LEU B N 1
ATOM 2427 C CA . LEU B 1 132 ? 5.553 -33.286 7.341 1.00 14.73 137 LEU B CA 1
ATOM 2428 C C . LEU B 1 132 ? 5.850 -34.165 8.556 1.00 14.89 137 LEU B C 1
ATOM 2429 O O . LEU B 1 132 ? 6.848 -33.962 9.245 1.00 14.41 137 LEU B O 1
ATOM 2434 N N . TYR B 1 133 ? 4.975 -35.139 8.813 1.00 15.14 138 TYR B N 1
ATOM 2435 C CA . TYR B 1 133 ? 5.194 -36.092 9.901 1.00 15.22 138 TYR B CA 1
ATOM 2436 C C . TYR B 1 133 ? 6.559 -36.780 9.752 1.00 15.22 138 TYR B C 1
ATOM 2437 O O . TYR B 1 133 ? 7.355 -36.806 10.702 1.00 15.57 138 TYR B O 1
ATOM 2446 N N . LYS B 1 134 ? 6.827 -37.341 8.576 1.00 14.86 139 LYS B N 1
ATOM 2447 C CA . LYS B 1 134 ? 8.099 -38.047 8.354 1.00 15.45 139 LYS B CA 1
ATOM 2448 C C . LYS B 1 134 ? 9.295 -37.089 8.407 1.00 14.67 139 LYS B C 1
ATOM 2449 O O . LYS B 1 134 ? 10.322 -37.408 8.998 1.00 14.38 139 LYS B O 1
ATOM 2455 N N . TYR B 1 135 ? 9.136 -35.912 7.800 1.00 14.56 140 TYR B N 1
ATOM 2456 C CA . TYR B 1 135 ? 10.170 -34.864 7.778 1.00 14.21 140 TYR B CA 1
ATOM 2457 C C . TYR B 1 135 ? 10.646 -34.465 9.175 1.00 14.05 140 TYR B C 1
ATOM 2458 O O . TYR B 1 135 ? 11.824 -34.150 9.381 1.00 14.07 140 TYR B O 1
ATOM 2467 N N . LEU B 1 136 ? 9.721 -34.470 10.127 1.00 13.91 141 LEU B N 1
ATOM 2468 C CA . LEU B 1 136 ? 10.023 -34.024 11.475 1.00 13.93 141 LEU B CA 1
ATOM 2469 C C . LEU B 1 136 ? 10.582 -35.119 12.376 1.00 14.37 141 LEU B C 1
ATOM 2470 O O . LEU B 1 136 ? 10.821 -34.876 13.558 1.00 15.08 141 LEU B O 1
ATOM 2475 N N . ASP B 1 137 ? 10.821 -36.308 11.815 1.00 14.79 142 ASP B N 1
ATOM 2476 C CA . ASP B 1 137 ? 11.390 -37.438 12.583 1.00 15.66 142 ASP B CA 1
ATOM 2477 C C . ASP B 1 137 ? 12.649 -37.046 13.373 1.00 15.70 142 ASP B C 1
ATOM 2478 O O . ASP B 1 137 ? 12.774 -37.364 14.560 1.00 15.59 142 ASP B O 1
ATOM 2483 N N . ASP B 1 138 ? 13.566 -36.336 12.716 1.00 15.85 143 ASP B N 1
ATOM 2484 C CA . ASP B 1 138 ? 14.820 -35.936 13.351 1.00 15.78 143 ASP B CA 1
ATOM 2485 C C . ASP B 1 138 ? 14.621 -35.048 14.585 1.00 15.38 143 ASP B C 1
ATOM 2486 O O . ASP B 1 138 ? 15.308 -35.216 15.601 1.00 15.40 143 ASP B O 1
ATOM 2491 N N . ILE B 1 139 ? 13.695 -34.100 14.476 1.00 14.98 144 ILE B N 1
ATOM 2492 C CA . ILE B 1 139 ? 13.347 -33.195 15.571 1.00 14.53 144 ILE B CA 1
ATOM 2493 C C . ILE B 1 139 ? 12.721 -33.975 16.741 1.00 14.54 144 ILE B C 1
ATOM 2494 O O . ILE B 1 139 ? 13.038 -33.729 17.913 1.00 13.50 144 ILE B O 1
ATOM 2499 N N . ASP B 1 140 ? 11.858 -34.933 16.412 1.00 14.28 145 ASP B N 1
ATOM 2500 C CA . ASP B 1 140 ? 11.193 -35.754 17.431 1.00 14.83 145 ASP B CA 1
ATOM 2501 C C . ASP B 1 140 ? 12.171 -36.719 18.106 1.00 15.05 145 ASP B C 1
ATOM 2502 O O . ASP B 1 140 ? 12.102 -36.946 19.328 1.00 15.26 145 ASP B O 1
ATOM 2507 N N . THR B 1 141 ? 13.076 -37.289 17.315 1.00 15.02 146 THR B N 1
ATOM 2508 C CA . THR B 1 141 ? 14.161 -38.094 17.887 1.00 15.66 146 THR B CA 1
ATOM 2509 C C . THR B 1 141 ? 14.999 -37.265 18.867 1.00 15.43 146 THR B C 1
ATOM 2510 O O . THR B 1 141 ? 15.311 -37.730 19.956 1.00 15.20 146 THR B O 1
ATOM 2514 N N . MET B 1 142 ? 15.344 -36.034 18.489 1.00 14.95 147 MET B N 1
ATOM 2515 C CA . MET B 1 142 ? 16.055 -35.146 19.397 1.00 15.03 147 MET B CA 1
ATOM 2516 C C . MET B 1 142 ? 15.240 -34.892 20.676 1.00 15.16 147 MET B C 1
ATOM 2517 O O . MET B 1 142 ? 15.775 -34.971 21.776 1.00 15.16 147 MET B O 1
ATOM 2522 N N . TYR B 1 143 ? 13.951 -34.589 20.522 1.00 15.79 148 TYR B N 1
ATOM 2523 C CA . TYR B 1 143 ? 13.064 -34.348 21.659 1.00 16.85 148 TYR B CA 1
ATOM 2524 C C . TYR B 1 143 ? 13.069 -35.544 22.629 1.00 16.98 148 TYR B C 1
ATOM 2525 O O . TYR B 1 143 ? 13.238 -35.366 23.830 1.00 16.51 148 TYR B O 1
ATOM 2534 N N . HIS B 1 144 ? 12.914 -36.755 22.091 1.00 17.96 149 HIS B N 1
ATOM 2535 C CA . HIS B 1 144 ? 12.930 -37.973 22.906 1.00 18.64 149 HIS B CA 1
ATOM 2536 C C . HIS B 1 144 ? 14.288 -38.233 23.562 1.00 18.65 149 HIS B C 1
ATOM 2537 O O . HIS B 1 144 ? 14.344 -38.548 24.749 1.00 18.39 149 HIS B O 1
ATOM 2544 N N . GLU B 1 145 ? 15.372 -38.061 22.803 1.00 18.26 150 GLU B N 1
ATOM 2545 C CA . GLU B 1 145 ? 16.736 -38.176 23.348 1.00 18.41 150 GLU B CA 1
ATOM 2546 C C . GLU B 1 145 ? 16.974 -37.233 24.529 1.00 18.34 150 GLU B C 1
ATOM 2547 O O . GLU B 1 145 ? 17.741 -37.549 25.443 1.00 18.05 150 GLU B O 1
ATOM 2553 N N . GLU B 1 146 ? 16.307 -36.078 24.498 1.00 17.95 151 GLU B N 1
ATOM 2554 C CA . GLU B 1 146 ? 16.531 -35.026 25.471 1.00 18.17 151 GLU B CA 1
ATOM 2555 C C . GLU B 1 146 ? 15.520 -35.006 26.611 1.00 18.83 151 GLU B C 1
ATOM 2556 O O . GLU B 1 146 ? 15.620 -34.164 27.490 1.00 17.91 151 GLU B O 1
ATOM 2562 N N . SER B 1 147 ? 14.573 -35.948 26.602 1.00 19.70 152 SER B N 1
ATOM 2563 C CA . SER B 1 147 ? 13.420 -35.925 27.520 1.00 20.93 152 SER B CA 1
ATOM 2564 C C . SER B 1 147 ? 13.750 -35.893 29.017 1.00 21.05 152 SER B C 1
ATOM 2565 O O . SER B 1 147 ? 13.097 -35.165 29.776 1.00 20.86 152 SER B O 1
ATOM 2568 N N . GLN B 1 148 ? 14.773 -36.639 29.430 1.00 21.20 153 GLN B N 1
ATOM 2569 C CA . GLN B 1 148 ? 15.247 -36.585 30.829 1.00 21.77 153 GLN B CA 1
ATOM 2570 C C . GLN B 1 148 ? 15.950 -35.263 31.133 1.00 21.51 153 GLN B C 1
ATOM 2571 O O . GLN B 1 148 ? 15.778 -34.687 32.209 1.00 21.22 153 GLN B O 1
ATOM 2577 N N . ASN B 1 149 ? 16.719 -34.779 30.162 1.00 21.51 154 ASN B N 1
ATOM 2578 C CA . ASN B 1 149 ? 17.362 -33.468 30.244 1.00 21.78 154 ASN B CA 1
ATOM 2579 C C . ASN B 1 149 ? 16.385 -32.289 30.359 1.00 21.97 154 ASN B C 1
ATOM 2580 O O . ASN B 1 149 ? 16.759 -31.212 30.822 1.00 22.61 154 ASN B O 1
ATOM 2585 N N . LEU B 1 150 ? 15.147 -32.504 29.923 1.00 22.04 155 LEU B N 1
ATOM 2586 C CA . LEU B 1 150 ? 14.091 -31.493 29.915 1.00 22.43 155 LEU B CA 1
ATOM 2587 C C . LEU B 1 150 ? 13.242 -31.437 31.188 1.00 22.89 155 LEU B C 1
ATOM 2588 O O . LEU B 1 150 ? 12.506 -30.467 31.395 1.00 23.73 155 LEU B O 1
ATOM 2593 N N . ILE B 1 151 ? 13.337 -32.469 32.022 1.00 23.45 156 ILE B N 1
ATOM 2594 C CA . ILE B 1 151 ? 12.518 -32.591 33.245 1.00 23.65 156 ILE B CA 1
ATOM 2595 C C . ILE B 1 151 ? 12.614 -31.387 34.186 1.00 23.57 156 ILE B C 1
ATOM 2596 O O . ILE B 1 151 ? 11.602 -30.954 34.734 1.00 23.67 156 ILE B O 1
ATOM 2601 N N . HIS B 1 152 ? 13.818 -30.837 34.355 1.00 23.21 157 HIS B N 1
ATOM 2602 C CA . HIS B 1 152 ? 14.044 -29.708 35.264 1.00 22.77 157 HIS B CA 1
ATOM 2603 C C . HIS B 1 152 ? 13.422 -28.393 34.794 1.00 22.87 157 HIS B C 1
ATOM 2604 O O . HIS B 1 152 ? 13.258 -27.459 35.585 1.00 23.10 157 HIS B O 1
ATOM 2611 N N . LEU B 1 153 ? 13.063 -28.326 33.514 1.00 22.68 158 LEU B N 1
ATOM 2612 C CA . LEU B 1 153 ? 12.467 -27.122 32.949 1.00 22.71 158 LEU B CA 1
ATOM 2613 C C . LEU B 1 153 ? 10.948 -27.211 33.038 1.00 23.22 158 LEU B C 1
ATOM 2614 O O . LEU B 1 153 ? 10.321 -28.019 32.343 1.00 23.65 158 LEU B O 1
ATOM 2619 N N . LYS B 1 154 ? 10.374 -26.368 33.891 1.00 23.10 159 LYS B N 1
ATOM 2620 C CA . LYS B 1 154 ? 8.959 -26.440 34.238 1.00 23.50 159 LYS B CA 1
ATOM 2621 C C . LYS B 1 154 ? 8.013 -25.735 33.254 1.00 23.05 159 LYS B C 1
ATOM 2622 O O . LYS B 1 154 ? 6.801 -25.984 33.279 1.00 23.29 159 LYS B O 1
ATOM 2628 N N . THR B 1 155 ? 8.544 -24.864 32.397 1.00 21.95 160 THR B N 1
ATOM 2629 C CA . THR B 1 155 ? 7.691 -24.172 31.423 1.00 21.37 160 THR B CA 1
ATOM 2630 C C . THR B 1 155 ? 7.995 -24.616 29.989 1.00 21.47 160 THR B C 1
ATOM 2631 O O . THR B 1 155 ? 9.130 -24.981 29.662 1.00 21.11 160 THR B O 1
ATOM 2635 N N . GLN B 1 156 ? 6.976 -24.574 29.137 1.00 21.31 161 GLN B N 1
ATOM 2636 C CA . GLN B 1 156 ? 7.148 -24.873 27.715 1.00 21.34 161 GLN B CA 1
ATOM 2637 C C . GLN B 1 156 ? 8.095 -23.893 27.017 1.00 20.57 161 GLN B C 1
ATOM 2638 O O . GLN B 1 156 ? 8.831 -24.278 26.107 1.00 19.75 161 GLN B O 1
ATOM 2644 N N . ARG B 1 157 ? 8.069 -22.635 27.456 1.00 20.04 162 ARG B N 1
ATOM 2645 C CA . ARG B 1 157 ? 9.015 -21.614 27.002 1.00 20.07 162 ARG B CA 1
ATOM 2646 C C . ARG B 1 157 ? 10.480 -22.026 27.210 1.00 19.28 162 ARG B C 1
ATOM 2647 O O . ARG B 1 157 ? 11.301 -21.878 26.303 1.00 18.76 162 ARG B O 1
ATOM 2655 N N . GLU B 1 158 ? 10.805 -22.537 28.400 1.00 18.90 163 GLU B N 1
ATOM 2656 C CA . GLU B 1 158 ? 12.171 -22.997 28.695 1.00 18.59 163 GLU B CA 1
ATOM 2657 C C . GLU B 1 158 ? 12.525 -24.237 27.870 1.00 17.94 163 GLU B C 1
ATOM 2658 O O . GLU B 1 158 ? 13.616 -24.313 27.274 1.00 17.65 163 GLU B O 1
ATOM 2664 N N . LYS B 1 159 ? 11.596 -25.189 27.806 1.00 16.74 164 LYS B N 1
ATOM 2665 C CA . LYS B 1 159 ? 11.815 -26.409 27.025 1.00 16.14 164 LYS B CA 1
ATOM 2666 C C . LYS B 1 159 ? 12.077 -26.098 25.552 1.00 15.76 164 LYS B C 1
ATOM 2667 O O . LYS B 1 159 ? 13.002 -26.647 24.944 1.00 15.34 164 LYS B O 1
ATOM 2673 N N . SER B 1 160 ? 11.247 -25.219 24.996 1.00 15.32 165 SER B N 1
ATOM 2674 C CA . SER B 1 160 ? 11.347 -24.778 23.603 1.00 15.44 165 SER B CA 1
ATOM 2675 C C . SER B 1 160 ? 12.678 -24.074 23.337 1.00 15.37 165 SER B C 1
ATOM 2676 O O . SER B 1 160 ? 13.313 -24.320 22.308 1.00 15.38 165 SER B O 1
ATOM 2679 N N . HIS B 1 161 ? 13.106 -23.215 24.267 1.00 15.08 166 HIS B N 1
ATOM 2680 C CA . HIS B 1 161 ? 14.428 -22.585 24.175 1.00 15.65 166 HIS B CA 1
ATOM 2681 C C . HIS B 1 161 ? 15.566 -23.622 24.160 1.00 15.66 166 HIS B C 1
ATOM 2682 O O . HIS B 1 161 ? 16.466 -23.579 23.299 1.00 16.27 166 HIS B O 1
ATOM 2689 N N . TYR B 1 162 ? 15.522 -24.547 25.114 1.00 15.49 167 TYR B N 1
ATOM 2690 C CA . TYR B 1 162 ? 16.520 -25.617 25.220 1.00 15.59 167 TYR B CA 1
ATOM 2691 C C . TYR B 1 162 ? 16.618 -26.388 23.905 1.00 15.81 167 TYR B C 1
ATOM 2692 O O . TYR B 1 162 ? 17.718 -26.668 23.413 1.00 16.08 167 TYR B O 1
ATOM 2701 N N . LEU B 1 163 ? 15.461 -26.716 23.338 1.00 15.38 168 LEU B N 1
ATOM 2702 C CA . LEU B 1 163 ? 15.396 -27.551 22.144 1.00 15.02 168 LEU B CA 1
ATOM 2703 C C . LEU B 1 163 ? 15.801 -26.822 20.869 1.00 14.99 168 LEU B C 1
ATOM 2704 O O . LEU B 1 163 ? 16.412 -27.423 19.989 1.00 14.33 168 LEU B O 1
ATOM 2709 N N . SER B 1 164 ? 15.449 -25.538 20.772 1.00 14.96 169 SER B N 1
ATOM 2710 C CA . SER B 1 164 ? 15.972 -24.653 19.716 1.00 15.48 169 SER B CA 1
ATOM 2711 C C . SER B 1 164 ? 17.509 -24.635 19.677 1.00 15.79 169 SER B C 1
ATOM 2712 O O . SER B 1 164 ? 18.113 -24.778 18.620 1.00 16.33 169 SER B O 1
ATOM 2715 N N . HIS B 1 165 ? 18.117 -24.476 20.849 1.00 16.12 170 HIS B N 1
ATOM 2716 C CA . HIS B 1 165 ? 19.562 -24.448 21.035 1.00 15.96 170 HIS B CA 1
ATOM 2717 C C . HIS B 1 165 ? 20.184 -25.817 20.684 1.00 15.99 170 HIS B C 1
ATOM 2718 O O . HIS B 1 165 ? 21.174 -25.902 19.940 1.00 15.49 170 HIS B O 1
ATOM 2725 N N . CYS B 1 166 ? 19.595 -26.875 21.239 1.00 15.15 171 CYS B N 1
ATOM 2726 C CA . CYS B 1 166 ? 19.995 -28.251 20.969 1.00 15.12 171 CYS B CA 1
ATOM 2727 C C . CYS B 1 166 ? 19.993 -28.550 19.467 1.00 14.61 171 CYS B C 1
ATOM 2728 O O . CYS B 1 166 ? 20.928 -29.141 18.946 1.00 14.05 171 CYS B O 1
ATOM 2731 N N . ASN B 1 167 ? 18.944 -28.117 18.777 1.00 14.05 172 ASN B N 1
ATOM 2732 C CA . ASN B 1 167 ? 18.855 -28.313 17.344 1.00 14.12 172 ASN B CA 1
ATOM 2733 C C . ASN B 1 167 ? 19.953 -27.587 16.541 1.00 13.79 172 ASN B C 1
ATOM 2734 O O . ASN B 1 167 ? 20.455 -28.139 15.570 1.00 14.13 172 ASN B O 1
ATOM 2739 N N . VAL B 1 168 ? 20.330 -26.371 16.944 1.00 13.68 173 VAL B N 1
ATOM 2740 C CA . VAL B 1 168 ? 21.484 -25.694 16.312 1.00 13.63 173 VAL B CA 1
ATOM 2741 C C . VAL B 1 168 ? 22.730 -26.583 16.379 1.00 14.18 173 VAL B C 1
ATOM 2742 O O . VAL B 1 168 ? 23.360 -26.841 15.348 1.00 14.48 173 VAL B O 1
ATOM 2746 N N . LYS B 1 169 ? 23.048 -27.088 17.575 1.00 14.71 174 LYS B N 1
ATOM 2747 C CA . LYS B 1 169 ? 24.236 -27.912 17.760 1.00 14.91 174 LYS B CA 1
ATOM 2748 C C . LYS B 1 169 ? 24.134 -29.229 17.001 1.00 14.71 174 LYS B C 1
ATOM 2749 O O . LYS B 1 169 ? 25.114 -29.685 16.407 1.00 14.13 174 LYS B O 1
ATOM 2755 N N . ARG B 1 170 ? 22.938 -29.824 17.018 1.00 14.61 175 ARG B N 1
ATOM 2756 C CA . ARG B 1 170 ? 22.659 -31.065 16.309 1.00 14.18 175 ARG B CA 1
ATOM 2757 C C . ARG B 1 170 ? 22.961 -30.935 14.810 1.00 14.04 175 ARG B C 1
ATOM 2758 O O . ARG B 1 170 ? 23.626 -31.800 14.234 1.00 14.04 175 ARG B O 1
ATOM 2766 N N . GLN B 1 171 ? 22.462 -29.870 14.179 1.00 13.66 176 GLN B N 1
ATOM 2767 C CA . GLN B 1 171 ? 22.659 -29.685 12.732 1.00 14.04 176 GLN B CA 1
ATOM 2768 C C . GLN B 1 171 ? 24.092 -29.217 12.403 1.00 13.94 176 GLN B C 1
ATOM 2769 O O . GLN B 1 171 ? 24.699 -29.674 11.420 1.00 14.54 176 GLN B O 1
ATOM 2775 N N . PHE B 1 172 ? 24.614 -28.322 13.244 1.00 13.78 177 PHE B N 1
ATOM 2776 C CA . PHE B 1 172 ? 26.016 -27.869 13.206 1.00 14.09 177 PHE B CA 1
ATOM 2777 C C . PHE B 1 172 ? 26.979 -29.064 13.197 1.00 14.36 177 PHE B C 1
ATOM 2778 O O . PHE B 1 172 ? 27.910 -29.129 12.383 1.00 14.03 177 PHE B O 1
ATOM 2786 N N . ASN B 1 173 ? 26.736 -30.018 14.093 1.00 14.95 178 ASN B N 1
ATOM 2787 C CA . ASN B 1 173 ? 27.610 -31.182 14.249 1.00 15.51 178 ASN B CA 1
ATOM 2788 C C . ASN B 1 173 ? 27.739 -32.017 12.993 1.00 15.45 178 ASN B C 1
ATOM 2789 O O . ASN B 1 173 ? 28.795 -32.569 12.723 1.00 15.59 178 ASN B O 1
ATOM 2794 N N . ARG B 1 174 ? 26.662 -32.079 12.218 1.00 15.36 179 ARG B N 1
ATOM 2795 C CA . ARG B 1 174 ? 26.660 -32.797 10.957 1.00 15.44 179 ARG B CA 1
ATOM 2796 C C . ARG B 1 174 ? 27.406 -32.021 9.862 1.00 14.75 179 ARG B C 1
ATOM 2797 O O . ARG B 1 174 ? 28.153 -32.607 9.077 1.00 14.79 179 ARG B O 1
ATOM 2805 N N . ILE B 1 175 ? 27.189 -30.710 9.826 1.00 14.02 180 ILE B N 1
ATOM 2806 C CA . ILE B 1 175 ? 27.814 -29.828 8.840 1.00 13.42 180 ILE B CA 1
ATOM 2807 C C . ILE B 1 175 ? 29.324 -29.889 8.918 1.00 13.25 180 ILE B C 1
ATOM 2808 O O . ILE B 1 175 ? 29.990 -29.998 7.893 1.00 12.92 180 ILE B O 1
ATOM 2813 N N . ILE B 1 176 ? 29.857 -29.804 10.138 1.00 13.55 181 ILE B N 1
ATOM 2814 C CA . ILE B 1 176 ? 31.298 -29.825 10.350 1.00 14.11 181 ILE B CA 1
ATOM 2815 C C . ILE B 1 176 ? 31.943 -31.196 10.095 1.00 14.72 181 ILE B C 1
ATOM 2816 O O . ILE B 1 176 ? 33.171 -31.294 9.995 1.00 15.16 181 ILE B O 1
ATOM 2821 N N . GLU B 1 177 ? 31.128 -32.246 9.988 1.00 15.43 182 GLU B N 1
ATOM 2822 C CA . GLU B 1 177 ? 31.658 -33.573 9.627 1.00 16.59 182 GLU B CA 1
ATOM 2823 C C . GLU B 1 177 ? 31.652 -33.815 8.118 1.00 16.41 182 GLU B C 1
ATOM 2824 O O . GLU B 1 177 ? 32.231 -34.799 7.645 1.00 16.40 182 GLU B O 1
ATOM 2830 N N . ASN B 1 178 ? 30.989 -32.931 7.369 1.00 16.09 183 ASN B N 1
ATOM 2831 C CA . ASN B 1 178 ? 31.010 -33.008 5.912 1.00 16.11 183 ASN B CA 1
ATOM 2832 C C . ASN B 1 178 ? 32.428 -32.780 5.386 1.00 15.80 183 ASN B C 1
ATOM 2833 O O . ASN B 1 178 ? 33.094 -31.844 5.814 1.00 16.09 183 ASN B O 1
ATOM 2838 N N . PRO B 1 179 ? 32.888 -33.638 4.452 1.00 16.04 184 PRO B N 1
ATOM 2839 C CA . PRO B 1 179 ? 34.276 -33.550 3.974 1.00 16.38 184 PRO B CA 1
ATOM 2840 C C . PRO B 1 179 ? 34.656 -32.215 3.349 1.00 16.06 184 PRO B C 1
ATOM 2841 O O . PRO B 1 179 ? 35.780 -31.762 3.528 1.00 16.39 184 PRO B O 1
ATOM 2845 N N . THR B 1 180 ? 33.728 -31.594 2.627 1.00 16.44 185 THR B N 1
ATOM 2846 C CA . THR B 1 180 ? 33.964 -30.298 1.996 1.00 16.22 185 THR B CA 1
ATOM 2847 C C . THR B 1 180 ? 34.244 -29.244 3.063 1.00 16.40 185 THR B C 1
ATOM 2848 O O . THR B 1 180 ? 35.202 -28.469 2.951 1.00 16.14 185 THR B O 1
ATOM 2852 N N . VAL B 1 181 ? 33.398 -29.236 4.096 1.00 16.26 186 VAL B N 1
ATOM 2853 C CA . VAL B 1 181 ? 33.523 -28.307 5.218 1.00 16.41 186 VAL B CA 1
ATOM 2854 C C . VAL B 1 181 ? 34.842 -28.526 5.967 1.00 16.61 186 VAL B C 1
ATOM 2855 O O . VAL B 1 181 ? 35.550 -27.565 6.257 1.00 16.72 186 VAL B O 1
ATOM 2859 N N . GLN B 1 182 ? 35.168 -29.784 6.256 1.00 17.44 187 GLN B N 1
ATOM 2860 C CA . GLN B 1 182 ? 36.374 -30.121 7.023 1.00 18.53 187 GLN B CA 1
ATOM 2861 C C . GLN B 1 182 ? 37.660 -29.717 6.289 1.00 18.64 187 GLN B C 1
ATOM 2862 O O . GLN B 1 182 ? 38.579 -29.167 6.893 1.00 19.09 187 GLN B O 1
ATOM 2868 N N . THR B 1 183 ? 37.716 -29.989 4.987 1.00 18.67 188 THR B N 1
ATOM 2869 C CA . THR B 1 183 ? 38.859 -29.588 4.162 1.00 18.56 188 THR B CA 1
ATOM 2870 C C . THR B 1 183 ? 39.065 -28.069 4.198 1.00 18.21 188 THR B C 1
ATOM 2871 O O . THR B 1 183 ? 40.162 -27.607 4.499 1.00 18.24 188 THR B O 1
ATOM 2875 N N . ALA B 1 184 ? 38.015 -27.297 3.931 1.00 17.90 189 ALA B N 1
ATOM 2876 C CA . ALA B 1 184 ? 38.134 -25.836 3.901 1.00 18.25 189 ALA B CA 1
ATOM 2877 C C . ALA B 1 184 ? 38.512 -25.227 5.252 1.00 18.05 189 ALA B C 1
ATOM 2878 O O . ALA B 1 184 ? 39.279 -24.272 5.311 1.00 18.50 189 ALA B O 1
ATOM 2880 N N . VAL B 1 185 ? 37.966 -25.780 6.330 1.00 18.41 190 VAL B N 1
ATOM 2881 C CA . VAL B 1 185 ? 38.258 -25.300 7.681 1.00 17.94 190 VAL B CA 1
ATOM 2882 C C . VAL B 1 185 ? 39.718 -25.631 8.026 1.00 18.27 190 VAL B C 1
ATOM 2883 O O . VAL B 1 185 ? 40.448 -24.787 8.527 1.00 17.78 190 VAL B O 1
ATOM 2887 N N . GLN B 1 186 ? 40.150 -26.846 7.717 1.00 19.13 191 GLN B N 1
ATOM 2888 C CA . GLN B 1 186 ? 41.531 -27.232 8.005 1.00 20.18 191 GLN B CA 1
ATOM 2889 C C . GLN B 1 186 ? 42.555 -26.456 7.175 1.00 20.45 191 GLN B C 1
ATOM 2890 O O . GLN B 1 186 ? 43.677 -26.226 7.626 1.00 19.99 191 GLN B O 1
ATOM 2896 N N . ASN B 1 187 ? 42.137 -26.028 5.984 1.00 20.90 192 ASN B N 1
ATOM 2897 C CA . ASN B 1 187 ? 42.934 -25.152 5.131 1.00 21.46 192 ASN B CA 1
ATOM 2898 C C . ASN B 1 187 ? 42.951 -23.710 5.632 1.00 21.01 192 ASN B C 1
ATOM 2899 O O . ASN B 1 187 ? 43.740 -22.894 5.149 1.00 20.61 192 ASN B O 1
ATOM 2904 N N . GLY B 1 188 ? 42.071 -23.397 6.585 1.00 20.58 193 GLY B N 1
ATOM 2905 C CA . GLY B 1 188 ? 41.983 -22.051 7.139 1.00 19.79 193 GLY B CA 1
ATOM 2906 C C . GLY B 1 188 ? 41.314 -21.105 6.168 1.00 19.95 193 GLY B C 1
ATOM 2907 O O . GLY B 1 188 ? 41.557 -19.902 6.195 1.00 19.89 193 GLY B O 1
ATOM 2908 N N . GLU B 1 189 ? 40.463 -21.665 5.310 1.00 19.63 194 GLU B N 1
ATOM 2909 C CA . GLU B 1 189 ? 39.739 -20.914 4.283 1.00 19.21 194 GLU B CA 1
ATOM 2910 C C . GLU B 1 189 ? 38.247 -20.795 4.632 1.00 18.52 194 GLU B C 1
ATOM 2911 O O . GLU B 1 189 ? 37.469 -20.189 3.891 1.00 17.74 194 GLU B O 1
ATOM 2917 N N . LEU B 1 190 ? 37.856 -21.364 5.771 1.00 17.94 195 LEU B N 1
ATOM 2918 C CA . LEU B 1 190 ? 36.445 -21.362 6.181 1.00 17.59 195 LEU B CA 1
ATOM 2919 C C . LEU B 1 190 ? 36.286 -21.401 7.681 1.00 16.89 195 LEU B C 1
ATOM 2920 O O . LEU B 1 190 ? 37.033 -22.106 8.363 1.00 16.26 195 LEU B O 1
ATOM 2925 N N . GLN B 1 191 ? 35.294 -20.661 8.188 1.00 16.86 196 GLN B N 1
ATOM 2926 C CA . GLN B 1 191 ? 34.841 -20.808 9.585 1.00 16.36 196 GLN B CA 1
ATOM 2927 C C . GLN B 1 191 ? 33.358 -21.168 9.599 1.00 16.25 196 GLN B C 1
ATOM 2928 O O . GLN B 1 191 ? 32.597 -20.714 8.733 1.00 15.92 196 GLN B O 1
ATOM 2934 N N . VAL B 1 192 ? 32.949 -21.984 10.567 1.00 15.10 197 VAL B N 1
ATOM 2935 C CA . VAL B 1 192 ? 31.543 -22.398 10.677 1.00 15.28 197 VAL B CA 1
ATOM 2936 C C . VAL B 1 192 ? 30.999 -21.903 12.019 1.00 15.13 197 VAL B C 1
ATOM 2937 O O . VAL B 1 192 ? 31.625 -22.120 13.050 1.00 15.20 197 VAL B O 1
ATOM 2941 N N . TYR B 1 193 ? 29.859 -21.211 11.992 1.00 15.28 198 TYR B N 1
ATOM 2942 C CA . TYR B 1 193 ? 29.229 -20.726 13.221 1.00 15.49 198 TYR B CA 1
ATOM 2943 C C . TYR B 1 193 ? 27.835 -21.306 13.402 1.00 15.24 198 TYR B C 1
ATOM 2944 O O . TYR B 1 193 ? 27.035 -21.323 12.472 1.00 15.68 198 TYR B O 1
ATOM 2953 N N . GLY B 1 194 ? 27.563 -21.769 14.614 1.00 14.94 199 GLY B N 1
ATOM 2954 C CA . GLY B 1 194 ? 26.231 -22.221 14.999 1.00 14.68 199 GLY B CA 1
ATOM 2955 C C . GLY B 1 194 ? 25.623 -21.089 15.796 1.00 14.40 199 GLY B C 1
ATOM 2956 O O . GLY B 1 194 ? 26.181 -20.680 16.817 1.00 13.79 199 GLY B O 1
ATOM 2957 N N . LEU B 1 195 ? 24.507 -20.555 15.304 1.00 14.29 200 LEU B N 1
ATOM 2958 C CA . LEU B 1 195 ? 23.879 -19.399 15.924 1.00 14.86 200 LEU B CA 1
ATOM 2959 C C . LEU B 1 195 ? 22.398 -19.630 16.219 1.00 14.77 200 LEU B C 1
ATOM 2960 O O . LEU B 1 195 ? 21.744 -20.444 15.576 1.00 14.59 200 LEU B O 1
ATOM 2965 N N . LEU B 1 196 ? 21.889 -18.914 17.213 1.00 14.99 201 LEU B N 1
ATOM 2966 C CA . LEU B 1 196 ? 20.488 -19.012 17.578 1.00 15.22 201 LEU B CA 1
ATOM 2967 C C . LEU B 1 196 ? 19.878 -17.625 17.586 1.00 15.50 201 LEU B C 1
ATOM 2968 O O . LEU B 1 196 ? 20.287 -16.761 18.360 1.00 15.47 201 LEU B O 1
ATOM 2973 N N . TYR B 1 197 ? 18.901 -17.430 16.703 1.00 15.96 202 TYR B N 1
ATOM 2974 C CA . TYR B 1 197 ? 18.192 -16.166 16.574 1.00 16.12 202 TYR B CA 1
ATOM 2975 C C . TYR B 1 197 ? 17.034 -16.096 17.572 1.00 16.72 202 TYR B C 1
ATOM 2976 O O . TYR B 1 197 ? 16.146 -16.960 17.578 1.00 16.81 202 TYR B O 1
ATOM 2985 N N . ASN B 1 198 ? 17.040 -15.064 18.413 1.00 16.87 203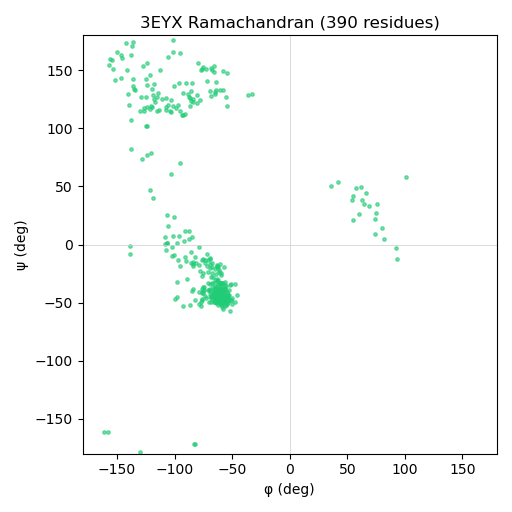 ASN B N 1
ATOM 2986 C CA . ASN B 1 198 ? 15.956 -14.881 19.381 1.00 17.52 203 ASN B CA 1
ATOM 2987 C C . ASN B 1 198 ? 14.886 -14.015 18.725 1.00 17.38 203 ASN B C 1
ATOM 2988 O O . ASN B 1 198 ? 15.135 -12.844 18.432 1.00 17.88 203 ASN B O 1
ATOM 2993 N N . VAL B 1 199 ? 13.720 -14.601 18.463 1.00 17.34 204 VAL B N 1
ATOM 2994 C CA . VAL B 1 199 ? 12.610 -13.900 17.782 1.00 17.62 204 VAL B CA 1
ATOM 2995 C C . VAL B 1 199 ? 12.002 -12.764 18.627 1.00 18.36 204 VAL B C 1
ATOM 2996 O O . VAL B 1 199 ? 11.334 -11.872 18.099 1.00 18.15 204 VAL B O 1
ATOM 3000 N N . GLU B 1 200 ? 12.237 -12.809 19.932 1.00 18.83 205 GLU B N 1
ATOM 3001 C CA . GLU B 1 200 ? 11.736 -11.768 20.829 1.00 19.89 205 GLU B CA 1
ATOM 3002 C C . GLU B 1 200 ? 12.514 -10.445 20.764 1.00 19.75 205 GLU B C 1
ATOM 3003 O O . GLU B 1 200 ? 11.961 -9.391 21.083 1.00 20.38 205 GLU B O 1
ATOM 3009 N N . ASP B 1 201 ? 13.780 -10.488 20.337 1.00 19.34 206 ASP B N 1
ATOM 3010 C CA . ASP B 1 201 ? 14.618 -9.277 20.313 1.00 18.80 206 ASP B CA 1
ATOM 3011 C C . ASP B 1 201 ? 15.518 -9.098 19.073 1.00 18.46 206 ASP B C 1
ATOM 3012 O O . ASP B 1 201 ? 16.257 -8.106 18.964 1.00 17.70 206 ASP B O 1
ATOM 3017 N N . GLY B 1 202 ? 15.471 -10.064 18.157 1.00 18.03 207 GLY B N 1
ATOM 3018 C CA . GLY B 1 202 ? 16.264 -10.005 16.927 1.00 17.52 207 GLY B CA 1
ATOM 3019 C C . GLY B 1 202 ? 17.750 -10.270 17.086 1.00 17.55 207 GLY B C 1
ATOM 3020 O O . GLY B 1 202 ? 18.512 -10.106 16.125 1.00 17.89 207 GLY B O 1
ATOM 3021 N N . LEU B 1 203 ? 18.164 -10.70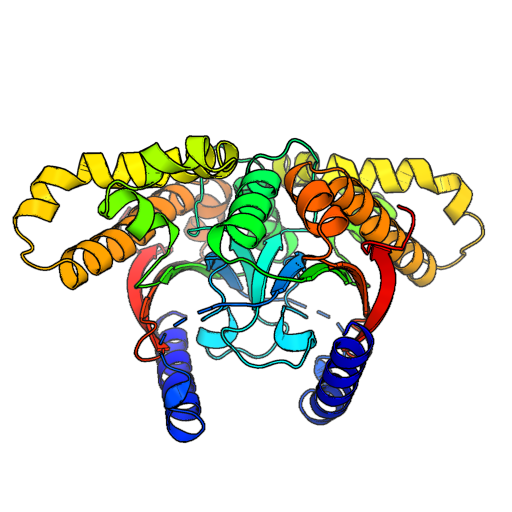9 18.277 1.00 17.10 208 LEU B N 1
ATOM 3022 C CA . LEU B 1 203 ? 19.581 -10.920 18.575 1.00 17.45 208 LEU B CA 1
ATOM 3023 C C . LEU B 1 203 ? 20.065 -12.365 18.389 1.00 17.88 208 LEU B C 1
ATOM 3024 O O . LEU B 1 203 ? 19.385 -13.325 18.783 1.00 17.60 208 LEU B O 1
ATOM 3029 N N . LEU B 1 204 ? 21.263 -12.484 17.824 1.00 18.17 209 LEU B N 1
ATOM 3030 C CA . LEU B 1 204 ? 21.954 -13.771 17.624 1.00 18.30 209 LEU B CA 1
ATOM 3031 C C . LEU B 1 204 ? 22.796 -14.183 18.820 1.00 18.77 209 LEU B C 1
ATOM 3032 O O . LEU B 1 204 ? 23.660 -13.435 19.302 1.00 18.89 209 LEU B O 1
ATOM 3037 N N . GLN B 1 205 ? 22.534 -15.398 19.280 1.00 19.47 210 GLN B N 1
ATOM 3038 C CA . GLN B 1 205 ? 23.323 -16.050 20.301 1.00 20.09 210 GLN B CA 1
ATOM 3039 C C . GLN B 1 205 ? 24.278 -17.042 19.633 1.00 19.43 210 GLN B C 1
ATOM 3040 O O . GLN B 1 205 ? 23.889 -17.774 18.723 1.00 18.71 210 GLN B O 1
ATOM 3046 N N . THR B 1 206 ? 25.527 -17.059 20.084 1.00 19.18 211 THR B N 1
ATOM 3047 C CA . THR B 1 206 ? 26.495 -18.034 19.600 1.00 18.99 211 THR B CA 1
ATOM 3048 C C . THR B 1 206 ? 26.297 -19.378 20.314 1.00 18.75 211 THR B C 1
ATOM 3049 O O . THR B 1 206 ? 26.350 -19.458 21.549 1.00 19.03 211 THR B O 1
ATOM 3053 N N . VAL B 1 207 ? 26.052 -20.425 19.528 1.00 17.27 212 VAL B N 1
ATOM 3054 C CA . VAL B 1 207 ? 25.894 -21.779 20.059 1.00 16.77 212 VAL B CA 1
ATOM 3055 C C . VAL B 1 207 ? 27.207 -22.567 19.930 1.00 16.68 212 VAL B C 1
ATOM 3056 O O . VAL B 1 207 ? 27.642 -23.253 20.867 1.00 17.12 212 VAL B O 1
ATOM 3060 N N . SER B 1 208 ? 27.834 -22.476 18.766 1.00 16.32 213 SER B N 1
ATOM 3061 C CA . SER B 1 208 ? 29.039 -23.254 18.475 1.00 16.70 213 SER B CA 1
ATOM 3062 C C . SER B 1 208 ? 29.831 -22.580 17.387 1.00 16.07 213 SER B C 1
ATOM 3063 O O . SER B 1 208 ? 29.274 -21.863 16.571 1.00 15.33 213 SER B O 1
ATOM 3066 N N . THR B 1 209 ? 31.134 -22.838 17.366 1.00 16.53 214 THR B N 1
ATOM 3067 C CA . THR B 1 209 ? 32.007 -22.352 16.302 1.00 16.63 214 THR B CA 1
ATOM 3068 C C . THR B 1 209 ? 33.032 -23.434 15.973 1.00 16.21 214 THR B C 1
ATOM 3069 O O . THR B 1 209 ? 33.408 -24.247 16.829 1.00 15.73 214 THR B O 1
ATOM 3073 N N . TYR B 1 210 ? 33.460 -23.442 14.719 1.00 15.53 215 TYR B N 1
ATOM 3074 C CA . TYR B 1 210 ? 34.467 -24.363 14.252 1.00 15.75 215 TYR B CA 1
ATOM 3075 C C . TYR B 1 210 ? 35.405 -23.593 13.313 1.00 15.91 215 TYR B C 1
ATOM 3076 O O . TYR B 1 210 ? 34.963 -23.006 12.312 1.00 15.13 215 TYR B O 1
ATOM 3085 N N . THR B 1 211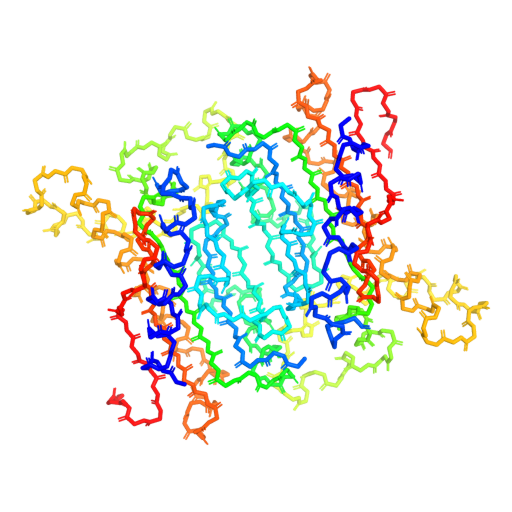 ? 36.685 -23.554 13.674 1.00 15.83 216 THR B N 1
ATOM 3086 C CA . THR B 1 211 ? 37.702 -22.862 12.877 1.00 16.89 216 THR B CA 1
ATOM 3087 C C . THR B 1 211 ? 38.951 -23.738 12.772 1.00 17.30 216 THR B C 1
ATOM 3088 O O . THR B 1 211 ? 39.035 -24.790 13.406 1.00 17.82 216 THR B O 1
ATOM 3092 N N . LYS B 1 212 ? 39.916 -23.297 11.972 1.00 17.83 217 LYS B N 1
ATOM 3093 C CA . LYS B 1 212 ? 41.185 -23.998 11.810 1.00 18.64 217 LYS B CA 1
ATOM 3094 C C . LYS B 1 212 ? 41.803 -24.437 13.148 1.00 18.76 217 LYS B C 1
ATOM 3095 O O . LYS B 1 212 ? 42.286 -25.563 13.263 1.00 18.46 217 LYS B O 1
ATOM 3101 N N . VAL B 1 213 ? 41.766 -23.547 14.147 1.00 18.90 218 VAL B N 1
ATOM 3102 C CA . VAL B 1 213 ? 42.437 -23.771 15.444 1.00 19.77 218 VAL B CA 1
ATOM 3103 C C . VAL B 1 213 ? 41.486 -24.106 16.614 1.00 20.30 218 VAL B C 1
ATOM 3104 O O . VAL B 1 213 ? 41.879 -24.031 17.775 1.00 20.55 218 VAL B O 1
ATOM 3108 N N . THR B 1 214 ? 40.250 -24.476 16.286 1.00 21.19 219 THR B N 1
ATOM 3109 C CA . THR B 1 214 ? 39.196 -24.819 17.249 1.00 22.76 219 THR B CA 1
ATOM 3110 C C . THR B 1 214 ? 38.848 -26.305 17.090 1.00 23.13 219 THR B C 1
ATOM 3111 O O . THR B 1 214 ? 38.613 -26.761 15.966 1.00 23.76 219 THR B O 1
ATOM 3115 N N . PRO B 1 215 ? 38.810 -27.062 18.202 1.00 23.41 220 PRO B N 1
ATOM 3116 C CA . PRO B 1 215 ? 38.349 -28.453 18.123 1.00 24.21 220 PRO B CA 1
ATOM 3117 C C . PRO B 1 215 ? 36.868 -28.528 17.737 1.00 24.95 220 PRO B C 1
ATOM 3118 O O . PRO B 1 215 ? 36.119 -27.584 18.007 1.00 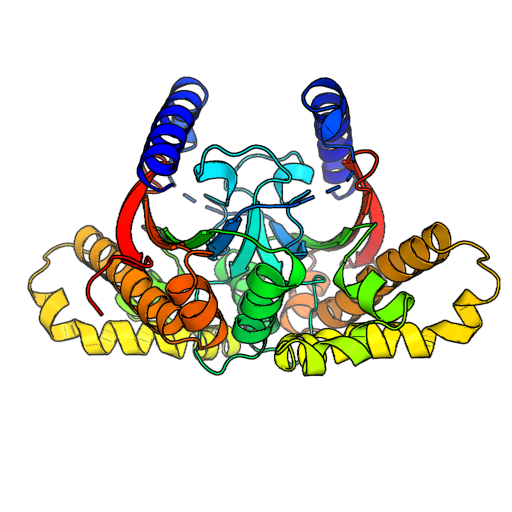25.04 220 PRO B O 1
ATOM 3122 N N . LYS B 1 216 ? 36.452 -29.631 17.118 1.00 25.85 221 LYS B N 1
ATOM 3123 C CA . LYS B 1 216 ? 35.032 -29.834 16.794 1.00 26.75 221 LYS B CA 1
ATOM 3124 C C . LYS B 1 216 ? 34.193 -29.982 18.068 1.00 27.48 221 LYS B C 1
ATOM 3125 O O . LYS B 1 216 ? 33.042 -29.502 18.132 1.00 28.19 221 LYS B O 1
#

Secondary structure (DSSP, 8-state):
-HHHHHHHHHHHHHHHHHH-GGG---SEEEEEE--TT--GGGG-PPTTSEEEEEEGGG---TT-HHHHHHHHIIIIII--SEEEEEEESS-HHHHHHHTT-GGGTGGGT-HHHHHHTHHHHHHHHHTHHHHTT--SHHHHHHHHHHHHHHHHHHHHTTSHHHHHHHHTTS-EEEEEEE-TTT--EEEEEEE-SSS--/-HHHHHHHHHHHHHHHHHH-GGG---SEEEEEES-TT--GGGG---TTSEEEEEEGGG---TT-HHHHHHHHIIIIIS--SEEEEEEESS-HHHHHHHTT-GGGTGGGT-HHHHHHTHHHHHHHHHTTTTTTT--SHHHHHHHHHHHHHHHHHHHHTTSHHHHHHHHTTS-EEEEEEE-TTT-PEEEEEEE-TTS--

Solvent-accessible surface area: 17164 Å² total; per-residue (Å²): 86,28,144,78,6,55,63,23,2,45,133,46,1,60,78,30,57,126,131,16,88,133,23,59,142,9,49,0,0,1,0,0,6,0,16,14,86,10,12,7,36,1,1,33,20,105,39,19,60,2,8,0,8,1,4,5,0,2,6,0,78,49,142,52,60,31,1,32,0,0,0,7,28,0,15,47,46,52,148,4,71,22,0,0,0,0,2,3,14,49,2,26,8,2,82,26,1,13,61,93,109,24,134,44,14,52,164,81,116,0,54,62,4,77,134,15,2,74,9,0,17,53,1,33,107,108,26,52,132,69,8,116,135,50,173,70,102,171,79,37,14,78,71,0,2,40,19,2,0,84,41,0,7,77,51,0,26,116,11,90,20,0,54,78,5,0,99,89,49,108,4,64,0,4,0,0,1,3,45,17,102,57,0,77,15,76,56,18,26,53,18,14,119,134,33,136,140,90,35,141,89,12,55,63,34,1,45,139,54,5,60,99,38,70,119,138,67,79,114,52,64,136,12,46,0,0,0,0,0,6,0,18,10,57,8,15,11,51,0,1,33,42,113,70,17,46,5,9,0,7,0,3,5,1,1,7,0,82,49,139,46,60,27,1,29,0,0,0,7,30,0,16,47,42,43,150,4,73,13,0,0,0,0,3,2,13,50,2,29,6,2,79,28,0,7,62,88,106,24,119,33,12,61,143,74,116,0,56,58,4,77,135,17,2,76,9,0,16,53,1,28,106,110,28,43,143,74,4,96,122,26,160,69,92,162,78,36,12,72,64,0,2,56,29,2,0,76,45,0,1,60,52,0,2,104,10,93,17,0,59,82,8,0,102,88,45,115,4,69,0,3,0,0,1,2,44,14,93,48,0,78,17,78,55,27,14,44,7,21,133,140,44,119,89

GO terms:
  GO:0005758 mitochondrial intermembrane space (C, IDA)
  GO:0004089 carbonate dehydratase activity (F, IDA)
  GO:0034599 cellular response to oxidative stress (P, IMP)
  GO:0005634 nucleus (C, HDA)
  GO:0005737 cytoplasm (C, HDA)
  GO:0071244 cellular response to carbon dioxide (P, IMP)

Organism: Saccharomyces cerevisiae (strain ATCC 204508 / S288c) (NCBI:txid559292)

InterPro domains:
  IPR001765 Carbonic anhydrase [PF00484] (52-208)
  IPR001765 Carbonic anhydrase [PTHR11002] (13-213)
  IPR001765 Carbonic anhydrase [SM00947] (45-213)
  IPR015892 Carbonic anhydrase, prokaryotic-like, conserved site [PS00705] (96-116)
  IPR036874 Carbonic anhydrase superfamily [G3DSA:3.40.1050.10] (10-221)
  IPR036874 Carbonic anhydrase superfamily [SSF53056] (5-214)